Protein AF-0000000084986341 (afdb_homodimer)

Solvent-accessible surface area (backbone atoms only — not comparable to full-atom values): 28156 Å² total; per-residue (Å²): 124,36,43,73,45,56,16,51,60,54,20,50,53,50,40,49,54,43,26,53,49,41,54,55,34,44,76,72,72,43,68,34,8,36,35,41,36,37,54,36,78,56,64,71,53,49,53,52,53,49,50,50,52,53,50,27,61,73,35,68,33,46,69,46,80,44,82,38,58,60,78,62,47,48,66,59,51,47,52,50,42,50,51,47,65,69,33,85,66,39,23,13,47,42,73,51,73,76,58,48,87,86,35,62,62,67,64,52,43,64,58,40,46,65,73,26,29,30,50,25,71,22,35,46,37,38,10,18,43,68,65,69,69,51,92,50,56,27,22,54,34,49,27,47,51,54,55,47,54,73,70,66,62,74,48,58,38,29,38,28,31,33,34,19,68,43,74,70,39,29,46,54,36,47,42,54,43,38,76,48,36,18,24,30,32,42,32,49,93,54,37,62,66,55,51,68,58,38,38,61,14,44,34,34,38,35,48,69,72,42,69,44,64,45,44,34,87,28,44,18,76,59,10,38,38,41,32,61,14,81,32,71,44,96,87,63,48,62,34,18,14,42,29,58,78,49,31,35,71,31,21,44,28,34,37,41,49,74,48,12,48,66,48,16,27,57,33,34,37,54,47,30,19,45,50,22,29,39,46,74,70,70,41,72,88,126,125,37,43,73,45,56,17,51,60,53,20,50,52,50,39,50,55,42,26,54,48,41,55,53,34,44,77,72,72,43,68,33,8,37,35,40,36,38,53,36,78,55,65,71,53,49,52,52,52,49,51,49,53,51,49,26,60,74,36,67,34,47,70,46,80,43,83,36,58,60,80,61,46,48,66,58,50,48,51,51,42,51,53,49,65,68,33,85,67,39,23,14,47,41,72,52,74,76,59,47,87,84,35,60,61,66,61,53,43,64,56,41,44,64,71,25,29,30,49,23,71,22,36,45,38,38,10,18,43,68,64,69,71,51,90,51,54,28,22,53,36,48,25,46,53,53,55,48,53,73,70,66,60,73,48,58,38,29,39,29,31,32,37,19,70,43,73,73,38,29,46,54,36,47,42,54,44,37,76,48,38,18,25,30,32,43,33,49,94,55,37,61,65,55,51,69,56,38,37,60,15,43,34,34,38,35,50,69,72,40,69,44,65,46,44,34,87,28,46,16,77,59,9,37,38,43,33,62,15,81,32,72,44,95,87,64,48,61,33,18,14,43,28,58,77,49,31,34,71,31,20,43,30,34,36,40,50,74,49,11,47,66,46,16,27,56,34,34,36,53,47,30,18,45,49,22,29,40,46,76,71,71,42,72,87,125

Radius of gyration: 24.77 Å; Cα contacts (8 Å, |Δi|>4): 1317; chains: 2; bounding box: 53×71×54 Å

Structure (mmCIF, N/CA/C/O backbone):
data_AF-0000000084986341-model_v1
#
loop_
_entity.id
_entity.type
_entity.pdbx_description
1 polymer 'Bifunctional protein FolD'
#
loop_
_atom_site.group_PDB
_atom_site.id
_atom_site.type_symbol
_atom_site.label_atom_id
_atom_site.label_alt_id
_atom_site.label_comp_id
_atom_site.label_asym_id
_atom_site.label_entity_id
_atom_site.label_seq_id
_atom_site.pdbx_PDB_ins_code
_atom_site.Cartn_x
_atom_site.Cartn_y
_atom_site.Cartn_z
_atom_site.occupancy
_atom_site.B_iso_or_equiv
_atom_site.auth_seq_id
_atom_site.auth_comp_id
_atom_site.auth_asym_id
_atom_site.auth_atom_id
_atom_site.pdbx_PDB_model_num
ATOM 1 N N . MET A 1 1 ? -26.266 -21.797 -13.508 1 81.81 1 MET A N 1
ATOM 2 C CA . MET A 1 1 ? -25.047 -22.453 -13.023 1 81.81 1 MET A CA 1
ATOM 3 C C . MET A 1 1 ? -23.812 -21.609 -13.344 1 81.81 1 MET A C 1
ATOM 5 O O . MET A 1 1 ? -23.703 -21.031 -14.422 1 81.81 1 MET A O 1
ATOM 9 N N . SER A 1 2 ? -22.875 -21.453 -12.328 1 93.12 2 SER A N 1
ATOM 10 C CA . SER A 1 2 ? -21.719 -20.594 -12.477 1 93.12 2 SER A CA 1
ATOM 11 C C . SER A 1 2 ? -20.75 -21.141 -13.516 1 93.12 2 SER A C 1
ATOM 13 O O . SER A 1 2 ? -20.688 -22.359 -13.727 1 93.12 2 SER A O 1
ATOM 15 N N . LYS A 1 3 ? -20.109 -20.312 -14.328 1 97.94 3 LYS A N 1
ATOM 16 C CA . LYS A 1 3 ? -18.984 -20.703 -15.164 1 97.94 3 LYS A CA 1
ATOM 17 C C . LYS A 1 3 ? -17.703 -20.844 -14.336 1 97.94 3 LYS A C 1
ATOM 19 O O . LYS A 1 3 ? -17.406 -19.984 -13.508 1 97.94 3 LYS A O 1
ATOM 24 N N . ILE A 1 4 ? -17.062 -21.938 -14.57 1 98.44 4 ILE A N 1
ATOM 25 C CA . ILE A 1 4 ? -15.828 -22.203 -13.828 1 98.44 4 ILE A CA 1
ATOM 26 C C . ILE A 1 4 ? -14.664 -21.469 -14.492 1 98.44 4 ILE A C 1
ATOM 28 O O . ILE A 1 4 ? -14.492 -21.531 -15.711 1 98.44 4 ILE A O 1
ATOM 32 N N . ILE A 1 5 ? -13.938 -20.688 -13.734 1 98.56 5 ILE A N 1
ATOM 33 C CA . ILE A 1 5 ? -12.695 -20.094 -14.211 1 98.56 5 ILE A CA 1
ATOM 34 C C . ILE A 1 5 ? -11.562 -21.109 -14.141 1 98.56 5 ILE A C 1
ATOM 36 O O . ILE A 1 5 ? -11.094 -21.453 -13.055 1 98.56 5 ILE A O 1
ATOM 40 N N . ASP A 1 6 ? -11.102 -21.531 -15.227 1 98.06 6 ASP A N 1
ATOM 41 C CA . ASP A 1 6 ? -10.117 -22.609 -15.312 1 98.06 6 ASP A CA 1
ATOM 42 C C . ASP A 1 6 ? -8.695 -22.062 -15.195 1 98.06 6 ASP A C 1
ATOM 44 O O . ASP A 1 6 ? -8.07 -21.719 -16.203 1 98.06 6 ASP A O 1
ATOM 48 N N . GLY A 1 7 ? -8.18 -22.062 -13.945 1 98.12 7 GLY A N 1
ATOM 49 C CA . GLY A 1 7 ? -6.844 -21.547 -13.703 1 98.12 7 GLY A CA 1
ATOM 50 C C . GLY A 1 7 ? -5.75 -22.328 -14.398 1 98.12 7 GLY A C 1
ATOM 51 O O . GLY A 1 7 ? -4.703 -21.781 -14.734 1 98.12 7 GLY A O 1
ATOM 52 N N . LYS A 1 8 ? -5.98 -23.609 -14.617 1 97.56 8 LYS A N 1
ATOM 53 C CA . LYS A 1 8 ? -5.004 -24.453 -15.305 1 97.56 8 LYS A CA 1
ATOM 54 C C . LYS A 1 8 ? -4.836 -24.016 -16.75 1 97.56 8 LYS A C 1
ATOM 56 O O . LYS A 1 8 ? -3.715 -23.906 -17.25 1 97.56 8 LYS A O 1
ATOM 61 N N . GLN A 1 9 ? -5.969 -23.812 -17.344 1 98.06 9 GLN A N 1
ATOM 62 C CA . GLN A 1 9 ? -5.949 -23.406 -18.75 1 98.06 9 GLN A CA 1
ATOM 63 C C . GLN A 1 9 ? -5.27 -22.047 -18.906 1 98.06 9 GLN A C 1
ATOM 65 O O . GLN A 1 9 ? -4.422 -21.859 -19.781 1 98.06 9 GLN A O 1
ATOM 70 N N . ILE A 1 10 ? -5.668 -21.094 -18.078 1 98.31 10 ILE A N 1
ATOM 71 C CA . ILE A 1 10 ? -5.109 -19.75 -18.156 1 98.31 10 ILE A CA 1
ATOM 72 C C . ILE A 1 10 ? -3.619 -19.781 -17.828 1 98.31 10 ILE A C 1
ATOM 74 O O . ILE A 1 10 ? -2.814 -19.125 -18.484 1 98.31 10 ILE A O 1
ATOM 78 N N . SER A 1 11 ? -3.238 -20.516 -16.828 1 98.12 11 SER A N 1
ATOM 79 C CA . SER A 1 11 ? -1.841 -20.703 -16.453 1 98.12 11 SER A CA 1
ATOM 80 C C . SER A 1 11 ? -1.021 -21.234 -17.625 1 98.12 11 SER A C 1
ATOM 82 O O . SER A 1 11 ? 0.089 -20.75 -17.875 1 98.12 11 SER A O 1
ATOM 84 N N . ALA A 1 12 ? -1.558 -22.203 -18.328 1 98 12 ALA A N 1
ATOM 85 C CA . ALA A 1 12 ? -0.875 -22.781 -19.484 1 98 12 ALA A CA 1
ATOM 86 C C . ALA A 1 12 ? -0.63 -21.719 -20.562 1 98 12 ALA A C 1
ATOM 88 O O . ALA A 1 12 ? 0.43 -21.703 -21.188 1 98 12 ALA A O 1
ATOM 89 N N . GLN A 1 13 ? -1.612 -20.906 -20.734 1 98.19 13 GLN A N 1
ATOM 90 C CA . GLN A 1 13 ? -1.478 -19.828 -21.719 1 98.19 13 GLN A CA 1
ATOM 91 C C . GLN A 1 13 ? -0.369 -18.859 -21.312 1 98.19 13 GLN A C 1
ATOM 93 O O . GLN A 1 13 ? 0.444 -18.453 -22.141 1 98.19 13 GLN A O 1
ATOM 98 N N . VAL A 1 14 ? -0.358 -18.5 -20.016 1 98 14 VAL A N 1
ATOM 99 C CA . VAL A 1 14 ? 0.674 -17.609 -19.516 1 98 14 VAL A CA 1
ATOM 100 C C . VAL A 1 14 ? 2.049 -18.25 -19.688 1 98 14 VAL A C 1
ATOM 102 O O . VAL A 1 14 ? 2.99 -17.609 -20.156 1 98 14 VAL A O 1
ATOM 105 N N . LYS A 1 15 ? 2.158 -19.5 -19.375 1 98.25 15 LYS A N 1
ATOM 106 C CA . LYS A 1 15 ? 3.43 -20.219 -19.453 1 98.25 15 LYS A CA 1
ATOM 107 C C . LYS A 1 15 ? 3.914 -20.312 -20.891 1 98.25 15 LYS A C 1
ATOM 109 O O . LYS A 1 15 ? 5.109 -20.188 -21.156 1 98.25 15 LYS A O 1
ATOM 114 N N . GLN A 1 16 ? 2.99 -20.5 -21.766 1 98.12 16 GLN A N 1
ATOM 115 C CA . GLN A 1 16 ? 3.355 -20.547 -23.172 1 98.12 16 GLN A CA 1
ATOM 116 C C . GLN A 1 16 ? 3.932 -19.219 -23.641 1 98.12 16 GLN A C 1
ATOM 118 O O . GLN A 1 16 ? 4.945 -19.188 -24.344 1 98.12 16 GLN A O 1
ATOM 123 N N . ALA A 1 17 ? 3.256 -18.172 -23.281 1 98.12 17 ALA A N 1
ATOM 124 C CA . ALA A 1 17 ? 3.748 -16.844 -23.625 1 98.12 17 ALA A CA 1
ATOM 125 C C . ALA A 1 17 ? 5.133 -16.594 -23.047 1 98.12 17 ALA A C 1
ATOM 127 O O . ALA A 1 17 ? 6.004 -16.031 -23.703 1 98.12 17 ALA A O 1
ATOM 128 N N . VAL A 1 18 ? 5.359 -17 -21.812 1 98.31 18 VAL A N 1
ATOM 129 C CA . VAL A 1 18 ? 6.641 -16.844 -21.141 1 98.31 18 VAL A CA 1
ATOM 130 C C . VAL A 1 18 ? 7.715 -17.656 -21.859 1 98.31 18 VAL A C 1
ATOM 132 O O . VAL A 1 18 ? 8.828 -17.156 -22.078 1 98.31 18 VAL A O 1
ATOM 135 N N . ALA A 1 19 ? 7.375 -18.859 -22.234 1 98.38 19 ALA A N 1
ATOM 136 C CA . ALA A 1 19 ? 8.32 -19.719 -22.953 1 98.38 19 ALA A CA 1
ATOM 137 C C . ALA A 1 19 ? 8.789 -19.047 -24.25 1 98.38 19 ALA A C 1
ATOM 139 O O . ALA A 1 19 ? 9.984 -19.062 -24.562 1 98.38 19 ALA A O 1
ATOM 140 N N . GLU A 1 20 ? 7.855 -18.516 -24.953 1 98.5 20 GLU A N 1
ATOM 141 C CA . GLU A 1 20 ? 8.18 -17.828 -26.203 1 98.5 20 GLU A CA 1
ATOM 142 C C . GLU A 1 20 ? 9.086 -16.625 -25.938 1 98.5 20 GLU A C 1
ATOM 144 O O . GLU A 1 20 ? 10.039 -16.391 -26.672 1 98.5 20 GLU A O 1
ATOM 149 N N . GLU A 1 21 ? 8.766 -15.914 -24.922 1 97.88 21 GLU A N 1
ATOM 150 C CA . GLU A 1 21 ? 9.57 -14.75 -24.578 1 97.88 21 GLU A CA 1
ATOM 151 C C . GLU A 1 21 ? 10.977 -15.164 -24.156 1 97.88 21 GLU A C 1
ATOM 153 O O . GLU A 1 21 ? 11.961 -14.508 -24.531 1 97.88 21 GLU A O 1
ATOM 158 N N . VAL A 1 22 ? 11.102 -16.188 -23.359 1 98.44 22 VAL A N 1
ATOM 159 C CA . VAL A 1 22 ? 12.391 -16.688 -22.906 1 98.44 22 VAL A CA 1
ATOM 160 C C . VAL A 1 22 ? 13.242 -17.078 -24.109 1 98.44 22 VAL A C 1
ATOM 162 O O . VAL A 1 22 ? 14.43 -16.75 -24.172 1 98.44 22 VAL A O 1
ATOM 165 N N . ALA A 1 23 ? 12.633 -17.75 -25.047 1 98.19 23 ALA A N 1
ATOM 166 C CA . ALA A 1 23 ? 13.336 -18.156 -26.25 1 98.19 23 ALA A CA 1
ATOM 167 C C . ALA A 1 23 ? 13.875 -16.953 -27 1 98.19 23 ALA A C 1
ATOM 169 O O . ALA A 1 23 ? 15.023 -16.953 -27.469 1 98.19 23 ALA A O 1
ATOM 170 N N . GLN A 1 24 ? 13.062 -15.977 -27.125 1 97.88 24 GLN A N 1
ATOM 171 C CA . GLN A 1 24 ? 13.469 -14.75 -27.797 1 97.88 24 GLN A CA 1
ATOM 172 C C . GLN A 1 24 ? 14.617 -14.07 -27.062 1 97.88 24 GLN A C 1
ATOM 174 O O . GLN A 1 24 ? 15.586 -13.625 -27.672 1 97.88 24 GLN A O 1
ATOM 179 N N . LEU A 1 25 ? 14.516 -13.969 -25.75 1 97.69 25 LEU A N 1
ATOM 180 C CA . LEU A 1 25 ? 15.539 -13.32 -24.938 1 97.69 25 LEU A CA 1
ATOM 181 C C . LEU A 1 25 ? 16.875 -14.039 -25.078 1 97.69 25 LEU A C 1
ATOM 183 O O . LEU A 1 25 ? 17.938 -13.406 -25.141 1 97.69 25 LEU A O 1
ATOM 187 N N . LYS A 1 26 ? 16.797 -15.305 -25.141 1 97 26 LYS A N 1
ATOM 188 C CA . LYS A 1 26 ? 18 -16.094 -25.266 1 97 26 LYS A CA 1
ATOM 189 C C . LYS A 1 26 ? 18.766 -15.758 -26.547 1 97 26 LYS A C 1
ATOM 191 O O . LYS A 1 26 ? 19.984 -15.742 -26.562 1 97 26 LYS A O 1
ATOM 196 N N . THR A 1 27 ? 18.031 -15.469 -27.594 1 97.25 27 THR A N 1
ATOM 197 C CA . THR A 1 27 ? 18.672 -15.078 -28.859 1 97.25 27 THR A CA 1
ATOM 198 C C . THR A 1 27 ? 19.375 -13.734 -28.719 1 97.25 27 THR A C 1
ATOM 200 O O . THR A 1 27 ? 20.25 -13.406 -29.516 1 97.25 27 THR A O 1
ATOM 203 N N . GLU A 1 28 ? 18.984 -13 -27.766 1 96.12 28 GLU A N 1
ATOM 204 C CA . GLU A 1 28 ? 19.562 -11.688 -27.516 1 96.12 28 GLU A CA 1
ATOM 205 C C . GLU A 1 28 ? 20.641 -11.758 -26.438 1 96.12 28 GLU A C 1
ATOM 207 O O . GLU A 1 28 ? 21.172 -10.727 -26 1 96.12 28 GLU A O 1
ATOM 212 N N . GLY A 1 29 ? 20.875 -12.969 -25.922 1 96.5 29 GLY A N 1
ATOM 213 C CA . GLY A 1 29 ? 21.922 -13.172 -24.938 1 96.5 29 GLY A CA 1
ATOM 214 C C . GLY A 1 29 ? 21.438 -13.008 -23.516 1 96.5 29 GLY A C 1
ATOM 215 O O . GLY A 1 29 ? 22.234 -12.953 -22.578 1 96.5 29 GLY A O 1
ATOM 216 N N . ILE A 1 30 ? 20.172 -12.875 -23.328 1 97.31 30 ILE A N 1
ATOM 217 C CA . ILE A 1 30 ? 19.578 -12.734 -22 1 97.31 30 ILE A CA 1
ATOM 218 C C . ILE A 1 30 ? 19.016 -14.07 -21.547 1 97.31 30 ILE A C 1
ATOM 220 O O . ILE A 1 30 ? 18.125 -14.625 -22.188 1 97.31 30 ILE A O 1
ATOM 224 N N . HIS A 1 31 ? 19.531 -14.625 -20.453 1 98.12 31 HIS A N 1
ATOM 225 C CA . HIS A 1 31 ? 19.125 -15.922 -19.922 1 98.12 31 HIS A CA 1
ATOM 226 C C . HIS A 1 31 ? 18.5 -15.773 -18.531 1 98.12 31 HIS A C 1
ATOM 228 O O . HIS A 1 31 ? 19.219 -15.711 -17.531 1 98.12 31 HIS A O 1
ATOM 234 N N . PRO A 1 32 ? 17.172 -15.711 -18.453 1 98.62 32 PRO A N 1
ATOM 235 C CA . PRO A 1 32 ? 16.531 -15.562 -17.141 1 98.62 32 PRO A CA 1
ATOM 236 C C . PRO A 1 32 ? 16.938 -16.672 -16.172 1 98.62 32 PRO A C 1
ATOM 238 O O . PRO A 1 32 ? 17.062 -17.828 -16.562 1 98.62 32 PRO A O 1
ATOM 241 N N . GLY A 1 33 ? 17.203 -16.328 -14.945 1 98.81 33 GLY A N 1
ATOM 242 C CA . GLY A 1 33 ? 17.594 -17.266 -13.898 1 98.81 33 GLY A CA 1
ATOM 243 C C . GLY A 1 33 ? 16.844 -17.047 -12.602 1 98.81 33 GLY A C 1
ATOM 244 O O . GLY A 1 33 ? 16.672 -15.914 -12.156 1 98.81 33 GLY A O 1
ATOM 245 N N . LEU A 1 34 ? 16.375 -18.141 -11.984 1 98.81 34 LEU A N 1
ATOM 246 C CA . LEU A 1 34 ? 15.617 -18.109 -10.742 1 98.81 34 LEU A CA 1
ATOM 247 C C . LEU A 1 34 ? 16.266 -19 -9.68 1 98.81 34 LEU A C 1
ATOM 249 O O . LEU A 1 34 ? 16.609 -20.141 -9.953 1 98.81 34 LEU A O 1
ATOM 253 N N . ALA A 1 35 ? 16.516 -18.422 -8.531 1 98.75 35 ALA A N 1
ATOM 254 C CA . ALA A 1 35 ? 16.922 -19.203 -7.367 1 98.75 35 ALA A CA 1
ATOM 255 C C . ALA A 1 35 ? 15.758 -19.406 -6.41 1 98.75 35 ALA A C 1
ATOM 257 O O . ALA A 1 35 ? 15.078 -18.453 -6.035 1 98.75 35 ALA A O 1
ATOM 258 N N . VAL A 1 36 ? 15.484 -20.641 -6.055 1 97.94 36 VAL A N 1
ATOM 259 C CA . VAL A 1 36 ? 14.469 -20.969 -5.059 1 97.94 36 VAL A CA 1
ATOM 260 C C . VAL A 1 36 ? 15.125 -21.547 -3.812 1 97.94 36 VAL A C 1
ATOM 262 O O . VAL A 1 36 ? 15.906 -22.5 -3.904 1 97.94 36 VAL A O 1
ATOM 265 N N . VAL A 1 37 ? 14.828 -20.906 -2.709 1 98 37 VAL A N 1
ATOM 266 C CA . VAL A 1 37 ? 15.414 -21.328 -1.44 1 98 37 VAL A CA 1
ATOM 267 C C . VAL A 1 37 ? 14.32 -21.891 -0.529 1 98 37 VAL A C 1
ATOM 269 O O . VAL A 1 37 ? 13.289 -21.25 -0.321 1 98 37 VAL A O 1
ATOM 272 N N . LEU A 1 38 ? 14.508 -23.062 -0.061 1 97.19 38 LEU A N 1
ATOM 273 C CA . LEU A 1 38 ? 13.625 -23.703 0.906 1 97.19 38 LEU A CA 1
ATOM 274 C C . LEU A 1 38 ? 14.383 -24.047 2.186 1 97.19 38 LEU A C 1
ATOM 276 O O . LEU A 1 38 ? 15.469 -24.625 2.131 1 97.19 38 LEU A O 1
ATOM 280 N N . VAL A 1 39 ? 13.844 -23.562 3.299 1 97.19 39 VAL A N 1
ATOM 281 C CA . VAL A 1 39 ? 14.414 -23.906 4.594 1 97.19 39 VAL A CA 1
ATOM 282 C C . VAL A 1 39 ? 13.484 -24.875 5.328 1 97.19 39 VAL A C 1
ATOM 284 O O . VAL A 1 39 ? 12.328 -24.547 5.602 1 97.19 39 VAL A O 1
ATOM 287 N N . GLY A 1 40 ? 14.07 -26 5.703 1 93.06 40 GLY A N 1
ATOM 288 C CA . GLY A 1 40 ? 13.281 -27 6.414 1 93.06 40 GLY A CA 1
ATOM 289 C C . GLY A 1 40 ? 12.648 -28.031 5.5 1 93.06 40 GLY A C 1
ATOM 290 O O . GLY A 1 40 ? 13 -28.109 4.32 1 93.06 40 GLY A O 1
ATOM 291 N N . ASP A 1 41 ? 11.734 -28.875 6.113 1 85.06 41 ASP A N 1
ATOM 292 C CA . ASP A 1 41 ? 11.25 -30.031 5.379 1 85.06 41 ASP A CA 1
ATOM 293 C C . ASP A 1 41 ? 9.727 -30.047 5.305 1 85.06 41 ASP A C 1
ATOM 295 O O . ASP A 1 41 ? 9.109 -31.109 5.215 1 85.06 41 ASP A O 1
ATOM 299 N N . ASN A 1 42 ? 9.164 -28.875 5.312 1 83.81 42 ASN A N 1
ATOM 300 C CA . ASN A 1 42 ? 7.715 -28.828 5.16 1 83.81 42 ASN A CA 1
ATOM 301 C C . ASN A 1 42 ? 7.266 -29.484 3.859 1 83.81 42 ASN A C 1
ATOM 303 O O . ASN A 1 42 ? 7.648 -29.047 2.773 1 83.81 42 ASN A O 1
ATOM 307 N N . PRO A 1 43 ? 6.492 -30.578 3.969 1 80.19 43 PRO A N 1
ATOM 308 C CA . PRO A 1 43 ? 6.125 -31.344 2.768 1 80.19 43 PRO A CA 1
ATOM 309 C C . PRO A 1 43 ? 5.406 -30.484 1.729 1 80.19 43 PRO A C 1
ATOM 311 O O . PRO A 1 43 ? 5.652 -30.625 0.528 1 80.19 43 PRO A O 1
ATOM 314 N N . ALA A 1 44 ? 4.48 -29.672 2.139 1 77.06 44 ALA A N 1
ATOM 315 C CA . ALA A 1 44 ? 3.764 -28.781 1.218 1 77.06 44 ALA A CA 1
ATOM 316 C C . ALA A 1 44 ? 4.727 -27.859 0.475 1 77.06 44 ALA A C 1
ATOM 318 O O . ALA A 1 44 ? 4.609 -27.688 -0.739 1 77.06 44 ALA A O 1
ATOM 319 N N . SER A 1 45 ? 5.668 -27.328 1.138 1 82.62 45 SER A N 1
ATOM 320 C CA . SER A 1 45 ? 6.656 -26.438 0.548 1 82.62 45 SER A CA 1
ATOM 321 C C . SER A 1 45 ? 7.531 -27.172 -0.466 1 82.62 45 SER A C 1
ATOM 323 O O . SER A 1 45 ? 7.859 -26.609 -1.52 1 82.62 45 SER A O 1
ATOM 325 N N . LYS A 1 46 ? 7.809 -28.406 -0.16 1 85.44 46 LYS A N 1
ATOM 326 C CA . LYS A 1 46 ? 8.648 -29.188 -1.062 1 85.44 46 LYS A CA 1
ATOM 327 C C . LYS A 1 46 ? 7.941 -29.422 -2.395 1 85.44 46 LYS A C 1
ATOM 329 O O . LYS A 1 46 ? 8.562 -29.359 -3.455 1 85.44 46 LYS A O 1
ATOM 334 N N . VAL A 1 47 ? 6.766 -29.688 -2.283 1 82 47 VAL A N 1
ATOM 335 C CA . VAL A 1 47 ? 5.98 -29.891 -3.496 1 82 47 VAL A CA 1
ATOM 336 C C . VAL A 1 47 ? 5.965 -28.625 -4.336 1 82 47 VAL A C 1
ATOM 338 O O . VAL A 1 47 ? 6.172 -28.672 -5.551 1 82 47 VAL A O 1
ATOM 341 N N . TYR A 1 48 ? 5.762 -27.531 -3.674 1 84.25 48 TYR A N 1
ATOM 342 C CA . TYR A 1 48 ? 5.691 -26.25 -4.383 1 84.25 48 TYR A CA 1
ATOM 343 C C . TYR A 1 48 ? 7.035 -25.906 -5.02 1 84.25 48 TYR A C 1
ATOM 345 O O . TYR A 1 48 ? 7.086 -25.453 -6.16 1 84.25 48 TYR A O 1
ATOM 353 N N . VAL A 1 49 ? 8.086 -26.141 -4.312 1 88.5 49 VAL A N 1
ATOM 354 C CA . VAL A 1 49 ? 9.422 -25.859 -4.824 1 88.5 49 VAL A CA 1
ATOM 355 C C . VAL A 1 49 ? 9.719 -26.766 -6.023 1 88.5 49 VAL A C 1
ATOM 357 O O . VAL A 1 49 ? 10.281 -26.312 -7.023 1 88.5 49 VAL A O 1
ATOM 360 N N . GLY A 1 50 ? 9.305 -28 -5.902 1 89.81 50 GLY A N 1
ATOM 361 C CA . GLY A 1 50 ? 9.445 -28.922 -7.023 1 89.81 50 GLY A CA 1
ATOM 362 C C . GLY A 1 50 ? 8.703 -28.469 -8.266 1 89.81 50 GLY A C 1
ATOM 363 O O . GLY A 1 50 ? 9.219 -28.562 -9.375 1 89.81 50 GLY A O 1
ATOM 364 N N . SER A 1 51 ? 7.562 -27.984 -8.07 1 90.69 51 SER A N 1
ATOM 365 C CA . SER A 1 51 ? 6.754 -27.484 -9.172 1 90.69 51 SER A CA 1
ATOM 366 C C . SER A 1 51 ? 7.426 -26.297 -9.844 1 90.69 51 SER A C 1
ATOM 368 O O . SER A 1 51 ? 7.395 -26.156 -11.07 1 90.69 51 SER A O 1
ATOM 370 N N . LYS A 1 52 ? 8.016 -25.453 -9.07 1 93.38 52 LYS A N 1
ATOM 371 C CA . LYS A 1 52 ? 8.711 -24.297 -9.602 1 93.38 52 LYS A CA 1
ATOM 372 C C . LYS A 1 52 ? 9.914 -24.703 -10.453 1 93.38 52 LYS A C 1
ATOM 374 O O . LYS A 1 52 ? 10.148 -24.141 -11.523 1 93.38 52 LYS A O 1
ATOM 379 N N . GLU A 1 53 ? 10.594 -25.703 -9.938 1 94.44 53 GLU A N 1
ATOM 380 C CA . GLU A 1 53 ? 11.742 -26.219 -10.68 1 94.44 53 GLU A CA 1
ATOM 381 C C . GLU A 1 53 ? 11.32 -26.797 -12.031 1 94.44 53 GLU A C 1
ATOM 383 O O . GLU A 1 53 ? 11.93 -26.5 -13.055 1 94.44 53 GLU A O 1
ATOM 388 N N . LYS A 1 54 ? 10.336 -27.547 -12 1 95.81 54 LYS A N 1
ATOM 389 C CA . LYS A 1 54 ? 9.82 -28.172 -13.219 1 95.81 54 LYS A CA 1
ATOM 390 C C . LYS A 1 54 ? 9.359 -27.125 -14.219 1 95.81 54 LYS A C 1
ATOM 392 O O . LYS A 1 54 ? 9.617 -27.234 -15.414 1 95.81 54 LYS A O 1
ATOM 397 N N . ALA A 1 55 ? 8.688 -26.156 -13.742 1 96.56 55 ALA A N 1
ATOM 398 C CA . ALA A 1 55 ? 8.227 -25.062 -14.602 1 96.56 55 ALA A CA 1
ATOM 399 C C . ALA A 1 55 ? 9.398 -24.344 -15.258 1 96.56 55 ALA A C 1
ATOM 401 O O . ALA A 1 55 ? 9.359 -24.031 -16.453 1 96.56 55 ALA A O 1
ATOM 402 N N . CYS A 1 56 ? 10.453 -24.062 -14.508 1 97.69 56 CYS A N 1
ATOM 403 C CA . CYS A 1 56 ? 11.648 -23.438 -15.055 1 97.69 56 CYS A CA 1
ATOM 404 C C . CYS A 1 56 ? 12.227 -24.25 -16.203 1 97.69 56 CYS A C 1
ATOM 406 O O . CYS A 1 56 ? 12.516 -23.719 -17.281 1 97.69 56 CYS A O 1
ATOM 408 N N . GLU A 1 57 ? 12.328 -25.531 -15.93 1 97.12 57 GLU A N 1
ATOM 409 C CA . GLU A 1 57 ? 12.867 -26.422 -16.938 1 97.12 57 GLU A CA 1
ATOM 410 C C . GLU A 1 57 ? 12.031 -26.406 -18.219 1 97.12 57 GLU A C 1
ATOM 412 O O . GLU A 1 57 ? 12.562 -26.281 -19.312 1 97.12 57 GLU A O 1
ATOM 417 N N . GLN A 1 58 ? 10.812 -26.453 -18.047 1 97.44 58 GLN A N 1
ATOM 418 C CA . GLN A 1 58 ? 9.883 -26.5 -19.156 1 97.44 58 GLN A CA 1
ATOM 419 C C . GLN A 1 58 ? 9.93 -25.203 -19.969 1 97.44 58 GLN A C 1
ATOM 421 O O . GLN A 1 58 ? 9.742 -25.219 -21.188 1 97.44 58 GLN A O 1
ATOM 426 N N . LEU A 1 59 ? 10.156 -24.094 -19.375 1 98.25 59 LEU A N 1
ATOM 427 C CA . LEU A 1 59 ? 10.031 -22.781 -20.016 1 98.25 59 LEU A CA 1
ATOM 428 C C . LEU A 1 59 ? 11.398 -22.266 -20.469 1 98.25 59 LEU A C 1
ATOM 430 O O . LEU A 1 59 ? 11.484 -21.219 -21.109 1 98.25 59 LEU A O 1
ATOM 434 N N . GLY A 1 60 ? 12.438 -22.984 -20.109 1 98.12 60 GLY A N 1
ATOM 435 C CA . GLY A 1 60 ? 13.781 -22.609 -20.516 1 98.12 60 GLY A CA 1
ATOM 436 C C . GLY A 1 60 ? 14.422 -21.594 -19.594 1 98.12 60 GLY A C 1
ATOM 437 O O . GLY A 1 60 ? 15.297 -20.828 -20.016 1 98.12 60 GLY A O 1
ATOM 438 N N . ILE A 1 61 ? 13.984 -21.547 -18.375 1 98.62 61 ILE A N 1
ATOM 439 C CA . ILE A 1 61 ? 14.547 -20.656 -17.375 1 98.62 61 ILE A CA 1
ATOM 440 C C . ILE A 1 61 ? 15.602 -21.391 -16.562 1 98.62 61 ILE A C 1
ATOM 442 O O . ILE A 1 61 ? 15.367 -22.516 -16.109 1 98.62 61 ILE A O 1
ATOM 446 N N . TYR A 1 62 ? 16.766 -20.812 -16.484 1 98.25 62 TYR A N 1
ATOM 447 C CA . TYR A 1 62 ? 17.781 -21.375 -15.602 1 98.25 62 TYR A CA 1
ATOM 448 C C . TYR A 1 62 ? 17.312 -21.359 -14.148 1 98.25 62 TYR A C 1
ATOM 450 O O . TYR A 1 62 ? 16.734 -20.375 -13.688 1 98.25 62 TYR A O 1
ATOM 458 N N . SER A 1 63 ? 17.5 -22.469 -13.438 1 98 63 SER A N 1
ATOM 459 C CA . SER A 1 63 ? 17.016 -22.484 -12.055 1 98 63 SER A CA 1
ATOM 460 C C . SER A 1 63 ? 18.016 -23.172 -11.133 1 98 63 SER A C 1
ATOM 462 O O . SER A 1 63 ? 18.688 -24.125 -11.539 1 98 63 SER A O 1
ATOM 464 N N . GLU A 1 64 ? 18.141 -22.641 -9.984 1 97.94 64 GLU A N 1
ATOM 465 C CA . GLU A 1 64 ? 18.891 -23.266 -8.898 1 97.94 64 GLU A CA 1
ATOM 466 C C . GLU A 1 64 ? 18.016 -23.469 -7.664 1 97.94 64 GLU A C 1
ATOM 468 O O . GLU A 1 64 ? 17.234 -22.578 -7.301 1 97.94 64 GLU A O 1
ATOM 473 N N . LYS A 1 65 ? 18.141 -24.609 -7.098 1 96.81 65 LYS A N 1
ATOM 474 C CA . LYS A 1 65 ? 17.391 -24.938 -5.883 1 96.81 65 LYS A CA 1
ATOM 475 C C . LYS A 1 65 ? 18.328 -25.078 -4.688 1 96.81 65 LYS A C 1
ATOM 477 O O . LYS A 1 65 ? 19.359 -25.75 -4.77 1 96.81 65 LYS A O 1
ATOM 482 N N . TYR A 1 66 ? 17.984 -24.375 -3.66 1 97.19 66 TYR A N 1
ATOM 483 C CA . TYR A 1 66 ? 18.719 -24.469 -2.4 1 97.19 66 TYR A CA 1
ATOM 484 C C . TYR A 1 66 ? 17.844 -25.047 -1.3 1 97.19 66 TYR A C 1
ATOM 486 O O . TYR A 1 66 ? 16.922 -24.391 -0.81 1 97.19 66 TYR A O 1
ATOM 494 N N . LEU A 1 67 ? 18.125 -26.281 -0.972 1 96.44 67 LEU A N 1
ATOM 495 C CA . LEU A 1 67 ? 17.422 -26.953 0.111 1 96.44 67 LEU A CA 1
ATOM 496 C C . LEU A 1 67 ? 18.25 -26.938 1.393 1 96.44 67 LEU A C 1
ATOM 498 O O . LEU A 1 67 ? 19.25 -27.641 1.505 1 96.44 67 LEU A O 1
ATOM 502 N N . LEU A 1 68 ? 17.812 -26.125 2.285 1 97.75 68 LEU A N 1
ATOM 503 C CA . LEU A 1 68 ? 18.547 -25.938 3.527 1 97.75 68 LEU A CA 1
ATOM 504 C C . LEU A 1 68 ? 17.859 -26.656 4.684 1 97.75 68 LEU A C 1
ATOM 506 O O . LEU A 1 68 ? 16.641 -26.781 4.707 1 97.75 68 LEU A O 1
ATOM 510 N N . PRO A 1 69 ? 18.656 -27.141 5.629 1 96.62 69 PRO A N 1
ATOM 511 C CA . PRO A 1 69 ? 18.062 -27.812 6.781 1 96.62 69 PRO A CA 1
ATOM 512 C C . PRO A 1 69 ? 17.25 -26.875 7.664 1 96.62 69 PRO A C 1
ATOM 514 O O . PRO A 1 69 ? 17.469 -25.656 7.645 1 96.62 69 PRO A O 1
ATOM 517 N N . GLY A 1 70 ? 16.281 -27.438 8.406 1 96.38 70 GLY A N 1
ATOM 518 C CA . GLY A 1 70 ? 15.398 -26.688 9.281 1 96.38 70 GLY A CA 1
ATOM 519 C C . GLY A 1 70 ? 16.141 -25.906 10.359 1 96.38 70 GLY A C 1
ATOM 520 O O . GLY A 1 70 ? 15.609 -24.953 10.914 1 96.38 70 GLY A O 1
ATOM 521 N N . GLU A 1 71 ? 17.422 -26.328 10.648 1 96.75 71 GLU A N 1
ATOM 522 C CA . GLU A 1 71 ? 18.219 -25.703 11.695 1 96.75 71 GLU A CA 1
ATOM 523 C C . GLU A 1 71 ? 19 -24.5 11.172 1 96.75 71 GLU A C 1
ATOM 525 O O . GLU A 1 71 ? 19.672 -23.812 11.93 1 96.75 71 GLU A O 1
ATOM 530 N N . THR A 1 72 ? 18.828 -24.25 9.922 1 98 72 THR A N 1
ATOM 531 C CA . THR A 1 72 ? 19.5 -23.109 9.328 1 98 72 THR A CA 1
ATOM 532 C C . THR A 1 72 ? 19.234 -21.844 10.133 1 98 72 THR A C 1
ATOM 534 O O . THR A 1 72 ? 18.109 -21.594 10.562 1 98 72 THR A O 1
ATOM 537 N N . THR A 1 73 ? 20.328 -21.078 10.359 1 98.19 73 THR A N 1
ATOM 538 C CA . THR A 1 73 ? 20.188 -19.844 11.117 1 98.19 73 THR A CA 1
ATOM 539 C C . THR A 1 73 ? 19.812 -18.688 10.195 1 98.19 73 THR A C 1
ATOM 541 O O . THR A 1 73 ? 19.969 -18.766 8.977 1 98.19 73 THR A O 1
ATOM 544 N N . GLU A 1 74 ? 19.219 -17.656 10.797 1 98.31 74 GLU A N 1
ATOM 545 C CA . GLU A 1 74 ? 18.922 -16.453 10.039 1 98.31 74 GLU A CA 1
ATOM 546 C C . GLU A 1 74 ? 20.156 -15.914 9.336 1 98.31 74 GLU A C 1
ATOM 548 O O . GLU A 1 74 ? 20.094 -15.516 8.172 1 98.31 74 GLU A O 1
ATOM 553 N N . GLU A 1 75 ? 21.297 -15.922 10.031 1 98.44 75 GLU A N 1
ATOM 554 C CA . GLU A 1 75 ? 22.547 -15.422 9.484 1 98.44 75 GLU A CA 1
ATOM 555 C C . GLU A 1 75 ? 22.969 -16.219 8.258 1 98.44 75 GLU A C 1
ATOM 557 O O . GLU A 1 75 ? 23.406 -15.656 7.258 1 98.44 75 GLU A O 1
ATOM 562 N N . GLU A 1 76 ? 22.891 -17.516 8.383 1 98.56 76 GLU A N 1
ATOM 563 C CA . GLU A 1 76 ? 23.25 -18.391 7.27 1 98.56 76 GLU A CA 1
ATOM 564 C C . GLU A 1 76 ? 22.375 -18.109 6.051 1 98.56 76 GLU A C 1
ATOM 566 O O . GLU A 1 76 ? 22.859 -18.062 4.922 1 98.56 76 GLU A O 1
ATOM 571 N N . LEU A 1 77 ? 21.094 -17.969 6.312 1 98.62 77 LEU A N 1
ATOM 572 C CA . LEU A 1 77 ? 20.156 -17.672 5.223 1 98.62 77 LEU A CA 1
ATOM 573 C C . LEU A 1 77 ? 20.453 -16.312 4.605 1 98.62 77 LEU A C 1
ATOM 575 O O . LEU A 1 77 ? 20.406 -16.156 3.385 1 98.62 77 LEU A O 1
ATOM 579 N N . LEU A 1 78 ? 20.766 -15.312 5.418 1 98.75 78 LEU A N 1
ATOM 580 C CA . LEU A 1 78 ? 21.109 -13.977 4.934 1 98.75 78 LEU A CA 1
ATOM 581 C C . LEU A 1 78 ? 22.359 -14.023 4.059 1 98.75 78 LEU A C 1
ATOM 583 O O . LEU A 1 78 ? 22.438 -13.32 3.049 1 98.75 78 LEU A O 1
ATOM 587 N N . GLU A 1 79 ? 23.312 -14.836 4.453 1 98.69 79 GLU A N 1
ATOM 588 C CA . GLU A 1 79 ? 24.531 -14.992 3.664 1 98.69 79 GLU A CA 1
ATOM 589 C C . GLU A 1 79 ? 24.219 -15.57 2.285 1 98.69 79 GLU A C 1
ATOM 591 O O . GLU A 1 79 ? 24.781 -15.117 1.28 1 98.69 79 GLU A O 1
ATOM 596 N N . LEU A 1 80 ? 23.391 -16.547 2.291 1 98.81 80 LEU A N 1
ATOM 597 C CA . LEU A 1 80 ? 23 -17.141 1.016 1 98.81 80 LEU A CA 1
ATOM 598 C C . LEU A 1 80 ? 22.281 -16.109 0.144 1 98.81 80 LEU A C 1
ATOM 600 O O . LEU A 1 80 ? 22.562 -15.992 -1.049 1 98.81 80 LEU A O 1
ATOM 604 N N . VAL A 1 81 ? 21.312 -15.359 0.702 1 98.81 81 VAL A N 1
ATOM 605 C CA . VAL A 1 81 ? 20.562 -14.344 -0.032 1 98.81 81 VAL A CA 1
ATOM 606 C C . VAL A 1 81 ? 21.531 -13.312 -0.607 1 98.81 81 VAL A C 1
ATOM 608 O O . VAL A 1 81 ? 21.406 -12.898 -1.764 1 98.81 81 VAL A O 1
ATOM 611 N N . GLU A 1 82 ? 22.484 -12.914 0.188 1 98.75 82 GLU A N 1
ATOM 612 C CA . GLU A 1 82 ? 23.484 -11.961 -0.269 1 98.75 82 GLU A CA 1
ATOM 613 C C . GLU A 1 82 ? 24.266 -12.508 -1.469 1 98.75 82 GLU A C 1
ATOM 615 O O . GLU A 1 82 ? 24.484 -11.797 -2.449 1 98.75 82 GLU A O 1
ATOM 620 N N . LYS A 1 83 ? 24.703 -13.766 -1.347 1 98.75 83 LYS A N 1
ATOM 621 C CA . LYS A 1 83 ? 25.375 -14.414 -2.463 1 98.75 83 LYS A CA 1
ATOM 622 C C . LYS A 1 83 ? 24.516 -14.406 -3.719 1 98.75 83 LYS A C 1
ATOM 624 O O . LYS A 1 83 ? 25 -14.086 -4.809 1 98.75 83 LYS A O 1
ATOM 629 N N . LEU A 1 84 ? 23.281 -14.688 -3.551 1 98.81 84 LEU A N 1
ATOM 630 C CA . LEU A 1 84 ? 22.344 -14.773 -4.676 1 98.81 84 LEU A CA 1
ATOM 631 C C . LEU A 1 84 ? 22.078 -13.391 -5.266 1 98.81 84 LEU A C 1
ATOM 633 O O . LEU A 1 84 ? 21.922 -13.25 -6.477 1 98.81 84 LEU A O 1
ATOM 637 N N . ASN A 1 85 ? 22.031 -12.383 -4.469 1 98.81 85 ASN A N 1
ATOM 638 C CA . ASN A 1 85 ? 21.875 -11.008 -4.93 1 98.81 85 ASN A CA 1
ATOM 639 C C . ASN A 1 85 ? 22.953 -10.617 -5.926 1 98.81 85 ASN A C 1
ATOM 641 O O . ASN A 1 85 ? 22.719 -9.805 -6.824 1 98.81 85 ASN A O 1
ATOM 645 N N . HIS A 1 86 ? 24.078 -11.211 -5.773 1 98.38 86 HIS A N 1
ATOM 646 C CA . HIS A 1 86 ? 25.234 -10.789 -6.57 1 98.38 86 HIS A CA 1
ATOM 647 C C . HIS A 1 86 ? 25.562 -11.82 -7.645 1 98.38 86 HIS A C 1
ATOM 649 O O . HIS A 1 86 ? 26.562 -11.672 -8.359 1 98.38 86 HIS A O 1
ATOM 655 N N . LYS A 1 87 ? 24.828 -12.891 -7.699 1 98.38 87 LYS A N 1
ATOM 656 C CA . LYS A 1 87 ? 25.062 -13.922 -8.703 1 98.38 87 LYS A CA 1
ATOM 657 C C . LYS A 1 87 ? 24.469 -13.516 -10.055 1 98.38 87 LYS A C 1
ATOM 659 O O . LYS A 1 87 ? 23.25 -13.422 -10.195 1 98.38 87 LYS A O 1
ATOM 664 N N . PRO A 1 88 ? 25.266 -13.312 -11.039 1 97.25 88 PRO A N 1
ATOM 665 C CA . PRO A 1 88 ? 24.797 -12.742 -12.305 1 97.25 88 PRO A CA 1
ATOM 666 C C . PRO A 1 88 ? 23.828 -13.664 -13.047 1 97.25 88 PRO A C 1
ATOM 668 O O . PRO A 1 88 ? 22.969 -13.188 -13.789 1 97.25 88 PRO A O 1
ATOM 671 N N . GLU A 1 89 ? 23.984 -14.977 -12.789 1 97.94 89 GLU A N 1
ATOM 672 C CA . GLU A 1 89 ? 23.125 -15.945 -13.477 1 97.94 89 GLU A CA 1
ATOM 673 C C . GLU A 1 89 ? 21.719 -15.961 -12.883 1 97.94 89 GLU A C 1
ATOM 675 O O . GLU A 1 89 ? 20.797 -16.516 -13.477 1 97.94 89 GLU A O 1
ATOM 680 N N . ILE A 1 90 ? 21.578 -15.336 -11.711 1 98.75 90 ILE A N 1
ATOM 681 C CA . ILE A 1 90 ? 20.297 -15.336 -11.008 1 98.75 90 ILE A CA 1
ATOM 682 C C . ILE A 1 90 ? 19.656 -13.961 -11.109 1 98.75 90 ILE A C 1
ATOM 684 O O . ILE A 1 90 ? 20.219 -12.961 -10.672 1 98.75 90 ILE A O 1
ATOM 688 N N . ASN A 1 91 ? 18.438 -13.977 -11.695 1 98.75 91 ASN A N 1
ATOM 689 C CA . ASN A 1 91 ? 17.719 -12.727 -11.867 1 98.75 91 ASN A CA 1
ATOM 690 C C . ASN A 1 91 ? 16.578 -12.594 -10.844 1 98.75 91 ASN A C 1
ATOM 692 O O . ASN A 1 91 ? 16.172 -11.477 -10.516 1 98.75 91 ASN A O 1
ATOM 696 N N . GLY A 1 92 ? 16.062 -13.641 -10.461 1 98.75 92 GLY A N 1
ATOM 697 C CA . GLY A 1 92 ? 15.008 -13.688 -9.461 1 98.75 92 GLY A CA 1
ATOM 698 C C . GLY A 1 92 ? 15.344 -14.578 -8.273 1 98.75 92 GLY A C 1
ATOM 699 O O . GLY A 1 92 ? 15.953 -15.633 -8.445 1 98.75 92 GLY A O 1
ATOM 700 N N . ILE A 1 93 ? 14.961 -14.164 -7.105 1 98.81 93 ILE A N 1
ATOM 701 C CA . ILE A 1 93 ? 15.164 -14.93 -5.879 1 98.81 93 ILE A CA 1
ATOM 702 C C . ILE A 1 93 ? 13.828 -15.156 -5.18 1 98.81 93 ILE A C 1
ATOM 704 O O . ILE A 1 93 ? 13.07 -14.203 -4.965 1 98.81 93 ILE A O 1
ATOM 708 N N . LEU A 1 94 ? 13.516 -16.359 -4.91 1 97.62 94 LEU A N 1
ATOM 709 C CA . LEU A 1 94 ? 12.344 -16.719 -4.121 1 97.62 94 LEU A CA 1
ATOM 710 C C . LEU A 1 94 ? 12.734 -17.531 -2.896 1 97.62 94 LEU A C 1
ATOM 712 O O . LEU A 1 94 ? 13.336 -18.594 -3.025 1 97.62 94 LEU A O 1
ATOM 716 N N . VAL A 1 95 ? 12.5 -16.984 -1.738 1 97.06 95 VAL A N 1
ATOM 717 C CA . VAL A 1 95 ? 12.602 -17.734 -0.497 1 97.06 95 VAL A CA 1
ATOM 718 C C . VAL A 1 95 ? 11.227 -18.25 -0.088 1 97.06 95 VAL A C 1
ATOM 720 O O . VAL A 1 95 ? 10.32 -17.469 0.206 1 97.06 95 VAL A O 1
ATOM 723 N N . GLN A 1 96 ? 11.117 -19.516 -0.13 1 94.31 96 GLN A N 1
ATOM 724 C CA . GLN A 1 96 ? 9.82 -20.141 0.133 1 94.31 96 GLN A CA 1
ATOM 725 C C . GLN A 1 96 ? 9.391 -19.922 1.581 1 94.31 96 GLN A C 1
ATOM 727 O O . GLN A 1 96 ? 10.172 -20.156 2.508 1 94.31 96 GLN A O 1
ATOM 732 N N . LEU A 1 97 ? 8.195 -19.484 1.719 1 90.81 97 LEU A N 1
ATOM 733 C CA . LEU A 1 97 ? 7.598 -19.312 3.039 1 90.81 97 LEU A CA 1
ATOM 734 C C . LEU A 1 97 ? 6.621 -20.438 3.35 1 90.81 97 LEU A C 1
ATOM 736 O O . LEU A 1 97 ? 6.055 -21.047 2.438 1 90.81 97 LEU A O 1
ATOM 740 N N . PRO A 1 98 ? 6.352 -20.734 4.688 1 90.25 98 PRO A N 1
ATOM 741 C CA . PRO A 1 98 ? 6.906 -20.047 5.859 1 90.25 98 PRO A CA 1
ATOM 742 C C . PRO A 1 98 ? 8.328 -20.5 6.188 1 90.25 98 PRO A C 1
ATOM 744 O O . PRO A 1 98 ? 8.766 -21.562 5.742 1 90.25 98 PRO A O 1
ATOM 747 N N . LEU A 1 99 ? 9.023 -19.688 6.887 1 95.38 99 LEU A N 1
ATOM 748 C CA . LEU A 1 99 ? 10.352 -20.016 7.398 1 95.38 99 LEU A CA 1
ATOM 749 C C . LEU A 1 99 ? 10.266 -20.547 8.82 1 95.38 99 LEU A C 1
ATOM 751 O O . LEU A 1 99 ? 9.266 -20.344 9.516 1 95.38 99 LEU A O 1
ATOM 755 N N . PRO A 1 100 ? 11.273 -21.328 9.164 1 95.25 100 PRO A N 1
ATOM 756 C CA . PRO A 1 100 ? 11.305 -21.781 10.555 1 95.25 100 PRO A CA 1
ATOM 757 C C . PRO A 1 100 ? 11.234 -20.625 11.555 1 95.25 100 PRO A C 1
ATOM 759 O O . PRO A 1 100 ? 11.562 -19.484 11.211 1 95.25 100 PRO A O 1
ATOM 762 N N . GLU A 1 101 ? 10.844 -20.891 12.805 1 94.31 101 GLU A N 1
ATOM 763 C CA . GLU A 1 101 ? 10.5 -19.906 13.82 1 94.31 101 GLU A CA 1
ATOM 764 C C . GLU A 1 101 ? 11.695 -19.016 14.164 1 94.31 101 GLU A C 1
ATOM 766 O O . GLU A 1 101 ? 11.523 -17.859 14.523 1 94.31 101 GLU A O 1
ATOM 771 N N . GLN A 1 102 ? 12.867 -19.641 14.07 1 96.12 102 GLN A N 1
ATOM 772 C CA . GLN A 1 102 ? 14.047 -18.922 14.523 1 96.12 102 GLN A CA 1
ATOM 773 C C . GLN A 1 102 ? 14.477 -17.875 13.492 1 96.12 102 GLN A C 1
ATOM 775 O O . GLN A 1 102 ? 15.406 -17.094 13.734 1 96.12 102 GLN A O 1
ATOM 780 N N . ILE A 1 103 ? 13.844 -17.891 12.312 1 97.38 103 ILE A N 1
ATOM 781 C CA . ILE A 1 103 ? 14.211 -16.969 11.25 1 97.38 103 ILE A CA 1
ATOM 782 C C . ILE A 1 103 ? 13.086 -15.945 11.055 1 97.38 103 ILE A C 1
ATOM 784 O O . ILE A 1 103 ? 11.93 -16.312 10.852 1 97.38 103 ILE A O 1
ATOM 788 N N . ASN A 1 104 ? 13.438 -14.688 11.117 1 96.62 104 ASN A N 1
ATOM 789 C CA . ASN A 1 104 ? 12.484 -13.617 10.852 1 96.62 104 ASN A CA 1
ATOM 790 C C . ASN A 1 104 ? 12.242 -13.438 9.359 1 96.62 104 ASN A C 1
ATOM 792 O O . ASN A 1 104 ? 13.141 -13 8.633 1 96.62 104 ASN A O 1
ATOM 796 N N . GLU A 1 105 ? 11.086 -13.703 8.875 1 95.62 105 GLU A N 1
ATOM 797 C CA . GLU A 1 105 ? 10.75 -13.664 7.453 1 95.62 105 GLU A CA 1
ATOM 798 C C . GLU A 1 105 ? 10.977 -12.266 6.875 1 95.62 105 GLU A C 1
ATOM 800 O O . GLU A 1 105 ? 11.492 -12.125 5.766 1 95.62 105 GLU A O 1
ATOM 805 N N . GLU A 1 106 ? 10.562 -11.242 7.602 1 94 106 GLU A N 1
ATOM 806 C CA . GLU A 1 106 ? 10.688 -9.875 7.121 1 94 106 GLU A CA 1
ATOM 807 C C . GLU A 1 106 ? 12.148 -9.508 6.875 1 94 106 GLU A C 1
ATOM 809 O O . GLU A 1 106 ? 12.469 -8.836 5.891 1 94 106 GLU A O 1
ATOM 814 N N . THR A 1 107 ? 12.984 -9.93 7.797 1 96.69 107 THR A N 1
ATOM 815 C CA . THR A 1 107 ? 14.414 -9.68 7.656 1 96.69 107 THR A CA 1
ATOM 816 C C . THR A 1 107 ? 14.938 -10.281 6.355 1 96.69 107 THR A C 1
ATOM 818 O O . THR A 1 107 ? 15.688 -9.625 5.621 1 96.69 107 THR A O 1
ATOM 821 N N . ILE A 1 108 ? 14.516 -11.477 6.094 1 98.19 108 ILE A N 1
ATOM 822 C CA . ILE A 1 108 ? 14.977 -12.18 4.902 1 98.19 108 ILE A CA 1
ATOM 823 C C . ILE A 1 108 ? 14.438 -11.484 3.652 1 98.19 108 ILE A C 1
ATOM 825 O O . ILE A 1 108 ? 15.188 -11.234 2.703 1 98.19 108 ILE A O 1
ATOM 829 N N . ILE A 1 109 ? 13.18 -11.148 3.621 1 97 109 ILE A N 1
ATOM 830 C CA . ILE A 1 109 ? 12.539 -10.484 2.492 1 97 109 ILE A CA 1
ATOM 831 C C . ILE A 1 109 ? 13.25 -9.164 2.207 1 97 109 ILE A C 1
ATOM 833 O O . ILE A 1 109 ? 13.523 -8.836 1.05 1 97 109 ILE A O 1
ATOM 837 N N . ASN A 1 110 ? 13.594 -8.469 3.225 1 96.12 110 ASN A N 1
ATOM 838 C CA . ASN A 1 110 ? 14.242 -7.164 3.104 1 96.12 110 ASN A CA 1
ATOM 839 C C . ASN A 1 110 ? 15.664 -7.293 2.553 1 96.12 110 ASN A C 1
ATOM 841 O O . ASN A 1 110 ? 16.219 -6.324 2.047 1 96.12 110 ASN A O 1
ATOM 845 N N . ALA A 1 111 ? 16.219 -8.477 2.715 1 98.19 111 ALA A N 1
ATOM 846 C CA . ALA A 1 111 ? 17.609 -8.688 2.291 1 98.19 111 ALA A CA 1
ATOM 847 C C . ALA A 1 111 ? 17.688 -9 0.799 1 98.19 111 ALA A C 1
ATOM 849 O O . ALA A 1 111 ? 18.75 -8.938 0.198 1 98.19 111 ALA A O 1
ATOM 850 N N . ILE A 1 112 ? 16.562 -9.367 0.24 1 98.62 112 ILE A N 1
ATOM 851 C CA . ILE A 1 112 ? 16.547 -9.648 -1.19 1 98.62 112 ILE A CA 1
ATOM 852 C C . ILE A 1 112 ? 16.578 -8.344 -1.979 1 98.62 112 ILE A C 1
ATOM 854 O O . ILE A 1 112 ? 15.797 -7.426 -1.702 1 98.62 112 ILE A O 1
ATOM 858 N N . ASP A 1 113 ? 17.5 -8.242 -2.936 1 98.56 113 ASP A N 1
ATOM 859 C CA . ASP A 1 113 ? 17.5 -7.078 -3.818 1 98.56 113 ASP A CA 1
ATOM 860 C C . ASP A 1 113 ? 16.141 -6.867 -4.461 1 98.56 113 ASP A C 1
ATOM 862 O O . ASP A 1 113 ? 15.586 -7.785 -5.07 1 98.56 113 ASP A O 1
ATOM 866 N N . PRO A 1 114 ? 15.586 -5.648 -4.367 1 98.06 114 PRO A N 1
ATOM 867 C CA . PRO A 1 114 ? 14.25 -5.402 -4.922 1 98.06 114 PRO A CA 1
ATOM 868 C C . PRO A 1 114 ? 14.141 -5.793 -6.395 1 98.06 114 PRO A C 1
ATOM 870 O O . PRO A 1 114 ? 13.078 -6.219 -6.844 1 98.06 114 PRO A O 1
ATOM 873 N N . ILE A 1 115 ? 15.195 -5.633 -7.145 1 97.94 115 ILE A N 1
ATOM 874 C CA . ILE A 1 115 ? 15.148 -5.918 -8.57 1 97.94 115 ILE A CA 1
ATOM 875 C C . ILE A 1 115 ? 15.102 -7.43 -8.797 1 97.94 115 ILE A C 1
ATOM 877 O O . ILE A 1 115 ? 14.773 -7.891 -9.891 1 97.94 115 ILE A O 1
ATOM 881 N N . LYS A 1 116 ? 15.477 -8.258 -7.758 1 98.69 116 LYS A N 1
ATOM 882 C CA . LYS A 1 116 ? 15.445 -9.711 -7.863 1 98.69 116 LYS A CA 1
ATOM 883 C C . LYS A 1 116 ? 14.289 -10.297 -7.059 1 98.69 116 LYS A C 1
ATOM 885 O O . LYS A 1 116 ? 14.141 -11.516 -6.969 1 98.69 116 LYS A O 1
ATOM 890 N N . ASP A 1 117 ? 13.523 -9.477 -6.438 1 98.62 117 ASP A N 1
ATOM 891 C CA . ASP A 1 117 ? 12.375 -9.875 -5.629 1 98.62 117 ASP A CA 1
ATOM 892 C C . ASP A 1 117 ? 11.188 -10.258 -6.516 1 98.62 117 ASP A C 1
ATOM 894 O O . ASP A 1 117 ? 10.219 -9.5 -6.621 1 98.62 117 ASP A O 1
ATOM 898 N N . VAL A 1 118 ? 11.148 -11.422 -6.969 1 98.31 118 VAL A N 1
ATOM 899 C CA . VAL A 1 118 ? 10.195 -11.82 -8 1 98.31 118 VAL A CA 1
ATOM 900 C C . VAL A 1 118 ? 8.867 -12.195 -7.359 1 98.31 118 VAL A C 1
ATOM 902 O O . VAL A 1 118 ? 7.871 -12.406 -8.062 1 98.31 118 VAL A O 1
ATOM 905 N N . ASP A 1 119 ? 8.82 -12.227 -6.047 1 96.5 119 ASP A N 1
ATOM 906 C CA . ASP A 1 119 ? 7.543 -12.359 -5.348 1 96.5 119 ASP A CA 1
ATOM 907 C C . ASP A 1 119 ? 6.961 -10.984 -5.016 1 96.5 119 ASP A C 1
ATOM 909 O O . ASP A 1 119 ? 5.805 -10.883 -4.594 1 96.5 119 ASP A O 1
ATOM 913 N N . ALA A 1 120 ? 7.727 -9.984 -5.152 1 97.81 120 ALA A N 1
ATOM 914 C CA . ALA A 1 120 ? 7.348 -8.594 -4.945 1 97.81 120 ALA A CA 1
ATOM 915 C C . ALA A 1 120 ? 6.914 -8.352 -3.502 1 97.81 120 ALA A C 1
ATOM 917 O O . ALA A 1 120 ? 5.891 -7.707 -3.254 1 97.81 120 ALA A O 1
ATOM 918 N N . PHE A 1 121 ? 7.691 -8.914 -2.613 1 97.5 121 PHE A N 1
ATOM 919 C CA . PHE A 1 121 ? 7.332 -8.773 -1.206 1 97.5 121 PHE A CA 1
ATOM 920 C C . PHE A 1 121 ? 8.18 -7.699 -0.535 1 97.5 121 PHE A C 1
ATOM 922 O O . PHE A 1 121 ? 7.859 -7.242 0.562 1 97.5 121 PHE A O 1
ATOM 929 N N . HIS A 1 122 ? 9.297 -7.344 -1.204 1 97.88 122 HIS A N 1
ATOM 930 C CA . HIS A 1 122 ? 10.133 -6.281 -0.654 1 97.88 122 HIS A CA 1
ATOM 931 C C . HIS A 1 122 ? 9.344 -4.984 -0.506 1 97.88 122 HIS A C 1
ATOM 933 O O . HIS A 1 122 ? 8.586 -4.609 -1.398 1 97.88 122 HIS A O 1
ATOM 939 N N . PRO A 1 123 ? 9.539 -4.242 0.558 1 97.38 123 PRO A N 1
ATOM 940 C CA . PRO A 1 123 ? 8.781 -3.01 0.771 1 97.38 123 PRO A CA 1
ATOM 941 C C . PRO A 1 123 ? 8.867 -2.049 -0.413 1 97.38 123 PRO A C 1
ATOM 943 O O . PRO A 1 123 ? 7.883 -1.383 -0.746 1 97.38 123 PRO A O 1
ATOM 946 N N . ASN A 1 124 ? 9.984 -1.979 -0.992 1 97.38 124 ASN A N 1
ATOM 947 C CA . ASN A 1 124 ? 10.117 -1.116 -2.16 1 97.38 124 ASN A CA 1
ATOM 948 C C . ASN A 1 124 ? 9.133 -1.504 -3.262 1 97.38 124 ASN A C 1
ATOM 950 O O . ASN A 1 124 ? 8.461 -0.643 -3.828 1 97.38 124 ASN A O 1
ATOM 954 N N . ASN A 1 125 ? 9.062 -2.775 -3.557 1 98.19 125 ASN A N 1
ATOM 955 C CA . ASN A 1 125 ? 8.141 -3.242 -4.59 1 98.19 125 ASN A CA 1
ATOM 956 C C . ASN A 1 125 ? 6.688 -3.109 -4.148 1 98.19 125 ASN A C 1
ATOM 958 O O . ASN A 1 125 ? 5.824 -2.744 -4.949 1 98.19 125 ASN A O 1
ATOM 962 N N . VAL A 1 126 ? 6.461 -3.412 -2.91 1 98.12 126 VAL A N 1
ATOM 963 C CA . VAL A 1 126 ? 5.121 -3.256 -2.346 1 98.12 126 VAL A CA 1
ATOM 964 C C . VAL A 1 126 ? 4.676 -1.802 -2.469 1 98.12 126 VAL A C 1
ATOM 966 O O . VAL A 1 126 ? 3.539 -1.526 -2.861 1 98.12 126 VAL A O 1
ATOM 969 N N . GLY A 1 127 ? 5.562 -0.905 -2.105 1 98.25 127 GLY A N 1
ATOM 970 C CA . GLY A 1 127 ? 5.25 0.508 -2.25 1 98.25 127 GLY A CA 1
ATOM 971 C C . GLY A 1 127 ? 4.961 0.913 -3.684 1 98.25 127 GLY A C 1
ATOM 972 O O . GLY A 1 127 ? 4.043 1.69 -3.939 1 98.25 127 GLY A O 1
ATOM 973 N N . LYS A 1 128 ? 5.727 0.402 -4.594 1 97.81 128 LYS A N 1
ATOM 974 C CA . LYS A 1 128 ? 5.516 0.688 -6.012 1 97.81 128 LYS A CA 1
ATOM 975 C C . LYS A 1 128 ? 4.148 0.197 -6.473 1 97.81 128 LYS A C 1
ATOM 977 O O . LYS A 1 128 ? 3.508 0.829 -7.316 1 97.81 128 LYS A O 1
ATOM 982 N N . ILE A 1 129 ? 3.758 -0.912 -5.926 1 98.19 129 ILE A N 1
ATOM 983 C CA . ILE A 1 129 ? 2.428 -1.428 -6.23 1 98.19 129 ILE A CA 1
ATOM 984 C C . ILE A 1 129 ? 1.368 -0.453 -5.727 1 98.19 129 ILE A C 1
ATOM 986 O O . ILE A 1 129 ? 0.426 -0.12 -6.449 1 98.19 129 ILE A O 1
ATOM 990 N N . MET A 1 130 ? 1.514 0.009 -4.562 1 98.06 130 MET A N 1
ATOM 991 C CA . MET A 1 130 ? 0.521 0.909 -3.984 1 98.06 130 MET A CA 1
ATOM 992 C C . MET A 1 130 ? 0.418 2.199 -4.793 1 98.06 130 MET A C 1
ATOM 994 O O . MET A 1 130 ? -0.683 2.689 -5.047 1 98.06 130 MET A O 1
ATOM 998 N N . ILE A 1 131 ? 1.552 2.689 -5.262 1 97.06 131 ILE A N 1
ATOM 999 C CA . ILE A 1 131 ? 1.5 3.992 -5.922 1 97.06 131 ILE A CA 1
ATOM 1000 C C . ILE A 1 131 ? 1.236 3.807 -7.414 1 97.06 131 ILE A C 1
ATOM 1002 O O . ILE A 1 131 ? 1.043 4.781 -8.141 1 97.06 131 ILE A O 1
ATOM 1006 N N . GLY A 1 132 ? 1.269 2.578 -7.945 1 96.69 132 GLY A N 1
ATOM 1007 C CA . GLY A 1 132 ? 0.873 2.273 -9.312 1 96.69 132 GLY A CA 1
ATOM 1008 C C . GLY A 1 132 ? 2.021 2.361 -10.297 1 96.69 132 GLY A C 1
ATOM 1009 O O . GLY A 1 132 ? 1.801 2.502 -11.508 1 96.69 132 GLY A O 1
ATOM 1010 N N . ASP A 1 133 ? 3.238 2.398 -9.82 1 95.19 133 ASP A N 1
ATOM 1011 C CA . ASP A 1 133 ? 4.441 2.438 -10.641 1 95.19 133 ASP A CA 1
ATOM 1012 C C . ASP A 1 133 ? 5.293 1.187 -10.43 1 95.19 133 ASP A C 1
ATOM 1014 O O . ASP A 1 133 ? 6.477 1.284 -10.109 1 95.19 133 ASP A O 1
ATOM 1018 N N . PHE A 1 134 ? 4.676 -0.032 -10.641 1 96.38 134 PHE A N 1
ATOM 1019 C CA . PHE A 1 134 ? 5.305 -1.289 -10.258 1 96.38 134 PHE A CA 1
ATOM 1020 C C . PHE A 1 134 ? 5.945 -1.969 -11.461 1 96.38 134 PHE A C 1
ATOM 1022 O O . PHE A 1 134 ? 5.441 -1.862 -12.578 1 96.38 134 PHE A O 1
ATOM 1029 N N . ASP A 1 135 ? 7.059 -2.672 -11.18 1 95.25 135 ASP A N 1
ATOM 1030 C CA . ASP A 1 135 ? 7.672 -3.574 -12.156 1 95.25 135 ASP A CA 1
ATOM 1031 C C . ASP A 1 135 ? 7.203 -5.012 -11.938 1 95.25 135 ASP A C 1
ATOM 1033 O O . ASP A 1 135 ? 7.109 -5.785 -12.891 1 95.25 135 ASP A O 1
ATOM 1037 N N . PHE A 1 136 ? 7.016 -5.336 -10.68 1 96.75 136 PHE A N 1
ATOM 1038 C CA . PHE A 1 136 ? 6.605 -6.676 -10.273 1 96.75 136 PHE A CA 1
ATOM 1039 C C . PHE A 1 136 ? 5.27 -6.637 -9.539 1 96.75 136 PHE A C 1
ATOM 1041 O O . PHE A 1 136 ? 4.938 -5.637 -8.898 1 96.75 136 PHE A O 1
ATOM 1048 N N . LEU A 1 137 ? 4.539 -7.664 -9.719 1 97.88 137 LEU A N 1
ATOM 1049 C CA . LEU A 1 137 ? 3.344 -7.891 -8.914 1 97.88 137 LEU A CA 1
ATOM 1050 C C . LEU A 1 137 ? 3.473 -9.172 -8.094 1 97.88 137 LEU A C 1
ATOM 1052 O O . LEU A 1 137 ? 4.125 -10.125 -8.531 1 97.88 137 LEU A O 1
ATOM 1056 N N . PRO A 1 138 ? 2.875 -9.172 -6.883 1 98.06 138 PRO A N 1
ATOM 1057 C CA . PRO A 1 138 ? 2.85 -10.453 -6.168 1 98.06 138 PRO A CA 1
ATOM 1058 C C . PRO A 1 138 ? 2.195 -11.57 -6.973 1 98.06 138 PRO A C 1
ATOM 1060 O O . PRO A 1 138 ? 1.205 -11.328 -7.672 1 98.06 138 PRO A O 1
ATOM 1063 N N . CYS A 1 139 ? 2.738 -12.703 -6.883 1 97.5 139 CYS A N 1
ATOM 1064 C CA . CYS A 1 139 ? 2.383 -13.781 -7.797 1 97.5 139 CYS A CA 1
ATOM 1065 C C . CYS A 1 139 ? 0.897 -14.109 -7.703 1 97.5 139 CYS A C 1
ATOM 1067 O O . CYS A 1 139 ? 0.209 -14.18 -8.727 1 97.5 139 CYS A O 1
ATOM 1069 N N . THR A 1 140 ? 0.378 -14.289 -6.469 1 97.12 140 THR A N 1
ATOM 1070 C CA . THR A 1 140 ? -1.014 -14.688 -6.293 1 97.12 140 THR A CA 1
ATOM 1071 C C . THR A 1 140 ? -1.956 -13.578 -6.742 1 97.12 140 THR A C 1
ATOM 1073 O O . THR A 1 140 ? -2.809 -13.789 -7.605 1 97.12 140 THR A O 1
ATOM 1076 N N . PRO A 1 141 ? -1.811 -12.328 -6.309 1 98.69 141 PRO A N 1
ATOM 1077 C CA . PRO A 1 141 ? -2.672 -11.242 -6.781 1 98.69 141 PRO A CA 1
ATOM 1078 C C . PRO A 1 141 ? -2.613 -11.062 -8.297 1 98.69 141 PRO A C 1
ATOM 1080 O O . PRO A 1 141 ? -3.646 -10.852 -8.938 1 98.69 141 PRO A O 1
ATOM 1083 N N . ALA A 1 142 ? -1.437 -11.109 -8.836 1 98.5 142 ALA A N 1
ATOM 1084 C CA . ALA A 1 142 ? -1.293 -10.977 -10.289 1 98.5 142 ALA A CA 1
ATOM 1085 C C . ALA A 1 142 ? -2.082 -12.062 -11.016 1 98.5 142 ALA A C 1
ATOM 1087 O O . ALA A 1 142 ? -2.762 -11.781 -12.008 1 98.5 142 ALA A O 1
ATOM 1088 N N . GLY A 1 143 ? -1.932 -13.258 -10.531 1 98.5 143 GLY A N 1
ATOM 1089 C CA . GLY A 1 143 ? -2.699 -14.359 -11.102 1 98.5 143 GLY A CA 1
ATOM 1090 C C . GLY A 1 143 ? -4.199 -14.133 -11.031 1 98.5 143 GLY A C 1
ATOM 1091 O O . GLY A 1 143 ? -4.918 -14.445 -11.984 1 98.5 143 GLY A O 1
ATOM 1092 N N . ILE A 1 144 ? -4.668 -13.641 -9.938 1 98.81 144 ILE A N 1
ATOM 1093 C CA . ILE A 1 144 ? -6.086 -13.359 -9.742 1 98.81 144 ILE A CA 1
ATOM 1094 C C . ILE A 1 144 ? -6.559 -12.352 -10.789 1 98.81 144 ILE A C 1
ATOM 1096 O O . ILE A 1 144 ? -7.637 -12.5 -11.367 1 98.81 144 ILE A O 1
ATOM 1100 N N . MET A 1 145 ? -5.754 -11.352 -11.031 1 98.81 145 MET A N 1
ATOM 1101 C CA . MET A 1 145 ? -6.113 -10.352 -12.039 1 98.81 145 MET A CA 1
ATOM 1102 C C . MET A 1 145 ? -6.273 -10.992 -13.406 1 98.81 145 MET A C 1
ATOM 1104 O O . MET A 1 145 ? -7.191 -10.648 -14.156 1 98.81 145 MET A O 1
ATOM 1108 N N . ASP A 1 146 ? -5.348 -11.922 -13.766 1 98.69 146 ASP A N 1
ATOM 1109 C CA . ASP A 1 146 ? -5.465 -12.656 -15.023 1 98.69 146 ASP A CA 1
ATOM 1110 C C . ASP A 1 146 ? -6.766 -13.453 -15.078 1 98.69 146 ASP A C 1
ATOM 1112 O O . ASP A 1 146 ? -7.434 -13.492 -16.109 1 98.69 146 ASP A O 1
ATOM 1116 N N . LEU A 1 147 ? -7.105 -14.125 -13.969 1 98.88 147 LEU A N 1
ATOM 1117 C CA . LEU A 1 147 ? -8.32 -14.922 -13.906 1 98.88 147 LEU A CA 1
ATOM 1118 C C . LEU A 1 147 ? -9.555 -14.047 -14.109 1 98.88 147 LEU A C 1
ATOM 1120 O O . LEU A 1 147 ? -10.445 -14.391 -14.891 1 98.88 147 LEU A O 1
ATOM 1124 N N . ILE A 1 148 ? -9.617 -12.93 -13.422 1 98.88 148 ILE A N 1
ATOM 1125 C CA . ILE A 1 148 ? -10.75 -12.016 -13.578 1 98.88 148 ILE A CA 1
ATOM 1126 C C . ILE A 1 148 ? -10.828 -11.523 -15.023 1 98.88 148 ILE A C 1
ATOM 1128 O O . ILE A 1 148 ? -11.906 -11.508 -15.617 1 98.88 148 ILE A O 1
ATOM 1132 N N . ALA A 1 149 ? -9.68 -11.156 -15.586 1 98.69 149 ALA A N 1
ATOM 1133 C CA . ALA A 1 149 ? -9.641 -10.664 -16.969 1 98.69 149 ALA A CA 1
ATOM 1134 C C . ALA A 1 149 ? -10.18 -11.711 -17.938 1 98.69 149 ALA A C 1
ATOM 1136 O O . ALA A 1 149 ? -10.852 -11.367 -18.906 1 98.69 149 ALA A O 1
ATOM 1137 N N . SER A 1 150 ? -9.891 -12.938 -17.703 1 98.38 150 SER A N 1
ATOM 1138 C CA . SER A 1 150 ? -10.297 -14.023 -18.594 1 98.38 150 SER A CA 1
ATOM 1139 C C . SER A 1 150 ? -11.82 -14.133 -18.672 1 98.38 150 SER A C 1
ATOM 1141 O O . SER A 1 150 ? -12.359 -14.734 -19.594 1 98.38 150 SER A O 1
ATOM 1143 N N . THR A 1 151 ? -12.555 -13.648 -17.641 1 98.31 151 THR A N 1
ATOM 1144 C CA . THR A 1 151 ? -14.008 -13.719 -17.625 1 98.31 151 THR A CA 1
ATOM 1145 C C . THR A 1 151 ? -14.617 -12.664 -18.547 1 98.31 151 THR A C 1
ATOM 1147 O O . THR A 1 151 ? -15.781 -12.758 -18.922 1 98.31 151 THR A O 1
ATOM 1150 N N . GLY A 1 152 ? -13.836 -11.594 -18.797 1 98.31 152 GLY A N 1
ATOM 1151 C CA . GLY A 1 152 ? -14.344 -10.469 -19.562 1 98.31 152 GLY A CA 1
ATOM 1152 C C . GLY A 1 152 ? -15.109 -9.469 -18.719 1 98.31 152 GLY A C 1
ATOM 1153 O O . GLY A 1 152 ? -15.547 -8.43 -19.219 1 98.31 152 GLY A O 1
ATOM 1154 N N . VAL A 1 153 ? -15.273 -9.766 -17.453 1 98.25 153 VAL A N 1
ATOM 1155 C CA . VAL A 1 153 ? -15.977 -8.852 -16.562 1 98.25 153 VAL A CA 1
ATOM 1156 C C . VAL A 1 153 ? -15.094 -7.641 -16.25 1 98.25 153 VAL A C 1
ATOM 1158 O O . VAL A 1 153 ? -13.945 -7.793 -15.836 1 98.25 153 VAL A O 1
ATOM 1161 N N . SER A 1 154 ? -15.586 -6.43 -16.516 1 98.31 154 SER A N 1
ATOM 1162 C CA . SER A 1 154 ? -14.859 -5.203 -16.203 1 98.31 154 SER A CA 1
ATOM 1163 C C . SER A 1 154 ? -14.852 -4.934 -14.695 1 98.31 154 SER A C 1
ATOM 1165 O O . SER A 1 154 ? -15.875 -5.102 -14.031 1 98.31 154 SER A O 1
ATOM 1167 N N . ILE A 1 155 ? -13.766 -4.492 -14.195 1 98.81 155 ILE A N 1
ATOM 1168 C CA . ILE A 1 155 ? -13.617 -4.168 -12.773 1 98.81 155 ILE A CA 1
ATOM 1169 C C . ILE A 1 155 ? -14.094 -2.74 -12.523 1 98.81 155 ILE A C 1
ATOM 1171 O O . ILE A 1 155 ? -14.562 -2.42 -11.43 1 98.81 155 ILE A O 1
ATOM 1175 N N . GLU A 1 156 ? -14.016 -1.888 -13.5 1 98.69 156 GLU A N 1
ATOM 1176 C CA . GLU A 1 156 ? -14.32 -0.467 -13.367 1 98.69 156 GLU A CA 1
ATOM 1177 C C . GLU A 1 156 ? -15.734 -0.258 -12.828 1 98.69 156 GLU A C 1
ATOM 1179 O O . GLU A 1 156 ? -16.703 -0.785 -13.391 1 98.69 156 GLU A O 1
ATOM 1184 N N . GLY A 1 157 ? -15.773 0.441 -11.734 1 98.12 157 GLY A N 1
ATOM 1185 C CA . GLY A 1 157 ? -17.047 0.821 -11.164 1 98.12 157 GLY A CA 1
ATOM 1186 C C . GLY A 1 157 ? -17.688 -0.282 -10.336 1 98.12 157 GLY A C 1
ATOM 1187 O O . GLY A 1 157 ? -18.719 -0.074 -9.703 1 98.12 157 GLY A O 1
ATOM 1188 N N . LYS A 1 158 ? -17.078 -1.485 -10.297 1 98.81 158 LYS A N 1
ATOM 1189 C CA . LYS A 1 158 ? -17.656 -2.625 -9.578 1 98.81 158 LYS A CA 1
ATOM 1190 C C . LYS A 1 158 ? -17.344 -2.541 -8.086 1 98.81 158 LYS A C 1
ATOM 1192 O O . LYS A 1 158 ? -16.328 -1.959 -7.691 1 98.81 158 LYS A O 1
ATOM 1197 N N . ASN A 1 159 ? -18.266 -3.061 -7.328 1 98.75 159 ASN A N 1
ATOM 1198 C CA . ASN A 1 159 ? -18.016 -3.285 -5.91 1 98.75 159 ASN A CA 1
ATOM 1199 C C . ASN A 1 159 ? -17.125 -4.512 -5.688 1 98.75 159 ASN A C 1
ATOM 1201 O O . ASN A 1 159 ? -17.562 -5.645 -5.898 1 98.75 159 ASN A O 1
ATOM 1205 N N . CYS A 1 160 ? -15.922 -4.27 -5.285 1 98.94 160 CYS A N 1
ATOM 1206 C CA . CYS A 1 160 ? -14.953 -5.336 -5.047 1 98.94 160 CYS A CA 1
ATOM 1207 C C . CYS A 1 160 ? -14.719 -5.539 -3.555 1 98.94 160 CYS A C 1
ATOM 1209 O O . CYS A 1 160 ? -14.383 -4.59 -2.842 1 98.94 160 CYS A O 1
ATOM 1211 N N . VAL A 1 161 ? -14.922 -6.738 -3.092 1 98.94 161 VAL A N 1
ATOM 1212 C CA . VAL A 1 161 ? -14.695 -7.051 -1.685 1 98.94 161 VAL A CA 1
ATOM 1213 C C . VAL A 1 161 ? -13.578 -8.086 -1.561 1 98.94 161 VAL A C 1
ATOM 1215 O O . VAL A 1 161 ? -13.617 -9.125 -2.219 1 98.94 161 VAL A O 1
ATOM 1218 N N . VAL A 1 162 ? -12.586 -7.773 -0.816 1 98.94 162 VAL A N 1
ATOM 1219 C CA . VAL A 1 162 ? -11.492 -8.688 -0.483 1 98.94 162 VAL A CA 1
ATOM 1220 C C . VAL A 1 162 ? -11.602 -9.102 0.983 1 98.94 162 VAL A C 1
ATOM 1222 O O . VAL A 1 162 ? -11.586 -8.25 1.877 1 98.94 162 VAL A O 1
ATOM 1225 N N . ILE A 1 163 ? -11.758 -10.375 1.236 1 98.94 163 ILE A N 1
ATOM 1226 C CA . ILE A 1 163 ? -11.711 -10.875 2.607 1 98.94 163 ILE A CA 1
ATOM 1227 C C . ILE A 1 163 ? -10.297 -11.367 2.93 1 98.94 163 ILE A C 1
ATOM 1229 O O . ILE A 1 163 ? -9.852 -12.383 2.393 1 98.94 163 ILE A O 1
ATOM 1233 N N . GLY A 1 164 ? -9.672 -10.703 3.812 1 98.5 164 GLY A N 1
ATOM 1234 C CA . GLY A 1 164 ? -8.273 -10.914 4.137 1 98.5 164 GLY A CA 1
ATOM 1235 C C . GLY A 1 164 ? -7.406 -9.695 3.871 1 98.5 164 GLY A C 1
ATOM 1236 O O . GLY A 1 164 ? -7.598 -9 2.875 1 98.5 164 GLY A O 1
ATOM 1237 N N . ARG A 1 165 ? -6.52 -9.414 4.738 1 98.5 165 ARG A N 1
ATOM 1238 C CA . ARG A 1 165 ? -5.672 -8.234 4.586 1 98.5 165 ARG A CA 1
ATOM 1239 C C . ARG A 1 165 ? -4.199 -8.586 4.773 1 98.5 165 ARG A C 1
ATOM 1241 O O . ARG A 1 165 ? -3.439 -7.816 5.359 1 98.5 165 ARG A O 1
ATOM 1248 N N . SER A 1 166 ? -3.793 -9.773 4.359 1 96.56 166 SER A N 1
ATOM 1249 C CA . SER A 1 166 ? -2.391 -10.172 4.426 1 96.56 166 SER A CA 1
ATOM 1250 C C . SER A 1 166 ? -1.521 -9.289 3.541 1 96.56 166 SER A C 1
ATOM 1252 O O . SER A 1 166 ? -2.016 -8.664 2.6 1 96.56 166 SER A O 1
ATOM 1254 N N . ASN A 1 167 ? -0.267 -9.312 3.834 1 95.69 167 ASN A N 1
ATOM 1255 C CA . ASN A 1 167 ? 0.683 -8.492 3.092 1 95.69 167 ASN A CA 1
ATOM 1256 C C . ASN A 1 167 ? 0.966 -9.07 1.71 1 95.69 167 ASN A C 1
ATOM 1258 O O . ASN A 1 167 ? 1.386 -8.352 0.802 1 95.69 167 ASN A O 1
ATOM 1262 N N . ILE A 1 168 ? 0.74 -10.359 1.565 1 93.12 168 ILE A N 1
ATOM 1263 C CA . ILE A 1 168 ? 1.207 -11 0.344 1 93.12 168 ILE A CA 1
ATOM 1264 C C . ILE A 1 168 ? 0.036 -11.195 -0.616 1 93.12 168 ILE A C 1
ATOM 1266 O O . ILE A 1 168 ? 0.236 -11.469 -1.802 1 93.12 168 ILE A O 1
ATOM 1270 N N . VAL A 1 169 ? -1.234 -11.109 -0.064 1 97.25 169 VAL A N 1
ATOM 1271 C CA . VAL A 1 169 ? -2.373 -11.336 -0.947 1 97.25 169 VAL A CA 1
ATOM 1272 C C . VAL A 1 169 ? -3.402 -10.219 -0.758 1 97.25 169 VAL A C 1
ATOM 1274 O O . VAL A 1 169 ? -3.619 -9.406 -1.659 1 97.25 169 VAL A O 1
ATOM 1277 N N . GLY A 1 170 ? -3.934 -10.109 0.446 1 98.38 170 GLY A N 1
ATOM 1278 C CA . GLY A 1 170 ? -5.082 -9.25 0.693 1 98.38 170 GLY A CA 1
ATOM 1279 C C . GLY A 1 170 ? -4.848 -7.809 0.299 1 98.38 170 GLY A C 1
ATOM 1280 O O . GLY A 1 170 ? -5.543 -7.273 -0.568 1 98.38 170 GLY A O 1
ATOM 1281 N N . LYS A 1 171 ? -3.867 -7.219 0.874 1 98.75 171 LYS A N 1
ATOM 1282 C CA . LYS A 1 171 ? -3.607 -5.797 0.668 1 98.75 171 LYS A CA 1
ATOM 1283 C C . LYS A 1 171 ? -3.188 -5.516 -0.772 1 98.75 171 LYS A C 1
ATOM 1285 O O . LYS A 1 171 ? -3.773 -4.664 -1.442 1 98.75 171 LYS A O 1
ATOM 1290 N N . PRO A 1 172 ? -2.211 -6.27 -1.305 1 98.69 172 PRO A N 1
ATOM 1291 C CA . PRO A 1 172 ? -1.874 -5.992 -2.703 1 98.69 172 PRO A CA 1
ATOM 1292 C C . PRO A 1 172 ? -3.039 -6.258 -3.654 1 98.69 172 PRO A C 1
ATOM 1294 O O . PRO A 1 172 ? -3.195 -5.555 -4.656 1 98.69 172 PRO A O 1
ATOM 1297 N N . MET A 1 173 ? -3.844 -7.262 -3.365 1 98.81 173 MET A N 1
ATOM 1298 C CA . MET A 1 173 ? -5.027 -7.527 -4.18 1 98.81 173 MET A CA 1
ATOM 1299 C C . MET A 1 173 ? -5.965 -6.324 -4.184 1 98.81 173 MET A C 1
ATOM 1301 O O . MET A 1 173 ? -6.484 -5.941 -5.234 1 98.81 173 MET A O 1
ATOM 1305 N N . SER A 1 174 ? -6.148 -5.773 -3.055 1 98.94 174 SER A N 1
ATOM 1306 C CA . SER A 1 174 ? -6.996 -4.594 -2.922 1 98.94 174 SER A CA 1
ATOM 1307 C C . SER A 1 174 ? -6.465 -3.438 -3.766 1 98.94 174 SER A C 1
ATOM 1309 O O . SER A 1 174 ? -7.238 -2.742 -4.43 1 98.94 174 SER A O 1
ATOM 1311 N N . MET A 1 175 ? -5.18 -3.238 -3.781 1 98.88 175 MET A N 1
ATOM 1312 C CA . MET A 1 175 ? -4.582 -2.15 -4.551 1 98.88 175 MET A CA 1
ATOM 1313 C C . MET A 1 175 ? -4.75 -2.389 -6.051 1 98.88 175 MET A C 1
ATOM 1315 O O . MET A 1 175 ? -5.035 -1.456 -6.801 1 98.88 175 MET A O 1
ATOM 1319 N N . LEU A 1 176 ? -4.574 -3.631 -6.477 1 98.88 176 LEU A N 1
ATOM 1320 C CA . LEU A 1 176 ? -4.684 -3.922 -7.902 1 98.88 176 LEU A CA 1
ATOM 1321 C C . LEU A 1 176 ? -6.105 -3.693 -8.398 1 98.88 176 LEU A C 1
ATOM 1323 O O . LEU A 1 176 ? -6.309 -3.152 -9.484 1 98.88 176 LEU A O 1
ATOM 1327 N N . LEU A 1 177 ? -7.117 -4.141 -7.609 1 98.94 177 LEU A N 1
ATOM 1328 C CA . LEU A 1 177 ? -8.508 -3.877 -7.957 1 98.94 177 LEU A CA 1
ATOM 1329 C C . LEU A 1 177 ? -8.781 -2.377 -8 1 98.94 177 LEU A C 1
ATOM 1331 O O . LEU A 1 177 ? -9.484 -1.896 -8.891 1 98.94 177 LEU A O 1
ATOM 1335 N N . LEU A 1 178 ? -8.227 -1.689 -7.047 1 98.88 178 LEU A N 1
ATOM 1336 C CA . LEU A 1 178 ? -8.383 -0.24 -6.977 1 98.88 178 LEU A CA 1
ATOM 1337 C C . LEU A 1 178 ? -7.801 0.431 -8.211 1 98.88 178 LEU A C 1
ATOM 1339 O O . LEU A 1 178 ? -8.414 1.335 -8.781 1 98.88 178 LEU A O 1
ATOM 1343 N N . HIS A 1 179 ? -6.609 -0.001 -8.656 1 98.62 179 HIS A N 1
ATOM 1344 C CA . HIS A 1 179 ? -5.953 0.554 -9.836 1 98.62 179 HIS A CA 1
ATOM 1345 C C . HIS A 1 179 ? -6.797 0.339 -11.086 1 98.62 179 HIS A C 1
ATOM 1347 O O . HIS A 1 179 ? -6.633 1.052 -12.086 1 98.62 179 HIS A O 1
ATOM 1353 N N . LYS A 1 180 ? -7.641 -0.66 -11.086 1 98.75 180 LYS A N 1
ATOM 1354 C CA . LYS A 1 180 ? -8.539 -0.927 -12.203 1 98.75 180 LYS A CA 1
ATOM 1355 C C . LYS A 1 180 ? -9.898 -0.272 -11.984 1 98.75 180 LYS A C 1
ATOM 1357 O O . LYS A 1 180 ? -10.891 -0.646 -12.625 1 98.75 180 LYS A O 1
ATOM 1362 N N . ASN A 1 181 ? -9.977 0.623 -11.07 1 98.81 181 ASN A N 1
ATOM 1363 C CA . ASN A 1 181 ? -11.117 1.49 -10.805 1 98.81 181 ASN A CA 1
ATOM 1364 C C . ASN A 1 181 ? -12.258 0.723 -10.148 1 98.81 181 ASN A C 1
ATOM 1366 O O . ASN A 1 181 ? -13.43 1.03 -10.375 1 98.81 181 ASN A O 1
ATOM 1370 N N . GLY A 1 182 ? -11.945 -0.349 -9.453 1 98.88 182 GLY A N 1
ATOM 1371 C CA . GLY A 1 182 ? -12.922 -0.945 -8.555 1 98.88 182 GLY A CA 1
ATOM 1372 C C . GLY A 1 182 ? -13.109 -0.156 -7.277 1 98.88 182 GLY A C 1
ATOM 1373 O O . GLY A 1 182 ? -12.172 0.475 -6.785 1 98.88 182 GLY A O 1
ATOM 1374 N N . THR A 1 183 ? -14.344 -0.136 -6.777 1 98.88 183 THR A N 1
ATOM 1375 C CA . THR A 1 183 ? -14.562 0.316 -5.406 1 98.88 183 THR A CA 1
ATOM 1376 C C . THR A 1 183 ? -14.273 -0.806 -4.414 1 98.88 183 THR A C 1
ATOM 1378 O O . THR A 1 183 ? -14.992 -1.805 -4.367 1 98.88 183 THR A O 1
ATOM 1381 N N . VAL A 1 184 ? -13.242 -0.646 -3.605 1 98.94 184 VAL A N 1
ATOM 1382 C CA . VAL A 1 184 ? -12.688 -1.794 -2.891 1 98.94 184 VAL A CA 1
ATOM 1383 C C . VAL A 1 184 ? -13.055 -1.702 -1.409 1 98.94 184 VAL A C 1
ATOM 1385 O O . VAL A 1 184 ? -12.883 -0.651 -0.786 1 98.94 184 VAL A O 1
ATOM 1388 N N . THR A 1 185 ? -13.609 -2.732 -0.875 1 98.94 185 THR A N 1
ATOM 1389 C CA . THR A 1 185 ? -13.781 -2.924 0.562 1 98.94 185 THR A CA 1
ATOM 1390 C C . THR A 1 185 ? -12.875 -4.039 1.071 1 98.94 185 THR A C 1
ATOM 1392 O O . THR A 1 185 ? -12.867 -5.145 0.52 1 98.94 185 THR A O 1
ATOM 1395 N N . ILE A 1 186 ? -12.102 -3.754 2.041 1 98.94 186 ILE A N 1
ATOM 1396 C CA . ILE A 1 186 ? -11.195 -4.734 2.627 1 98.94 186 ILE A CA 1
ATOM 1397 C C . ILE A 1 186 ? -11.758 -5.23 3.955 1 98.94 186 ILE A C 1
ATOM 1399 O O . ILE A 1 186 ? -11.898 -4.457 4.906 1 98.94 186 ILE A O 1
ATOM 1403 N N . CYS A 1 187 ? -12.07 -6.484 4.016 1 98.94 187 CYS A N 1
ATOM 1404 C CA . CYS A 1 187 ? -12.641 -7.109 5.207 1 98.94 187 CYS A CA 1
ATOM 1405 C C . CYS A 1 187 ? -11.625 -8.008 5.891 1 98.94 187 CYS A C 1
ATOM 1407 O O . CYS A 1 187 ? -10.625 -8.391 5.285 1 98.94 187 CYS A O 1
ATOM 1409 N N . HIS A 1 188 ? -11.836 -8.281 7.102 1 98.69 188 HIS A N 1
ATOM 1410 C CA . HIS A 1 188 ? -10.953 -9.086 7.938 1 98.69 188 HIS A CA 1
ATOM 1411 C C . HIS A 1 188 ? -11.68 -9.602 9.172 1 98.69 188 HIS A C 1
ATOM 1413 O O . HIS A 1 188 ? -12.906 -9.477 9.273 1 98.69 188 HIS A O 1
ATOM 1419 N N . SER A 1 189 ? -10.977 -10.219 10.086 1 98.25 189 SER A N 1
ATOM 1420 C CA . SER A 1 189 ? -11.562 -10.953 11.203 1 98.25 189 SER A CA 1
ATOM 1421 C C . SER A 1 189 ? -12.32 -10.016 12.141 1 98.25 189 SER A C 1
ATOM 1423 O O . SER A 1 189 ? -13.211 -10.445 12.875 1 98.25 189 SER A O 1
ATOM 1425 N N . ARG A 1 190 ? -12.023 -8.711 12.188 1 98.31 190 ARG A N 1
ATOM 1426 C CA . ARG A 1 190 ? -12.672 -7.754 13.086 1 98.31 190 ARG A CA 1
ATOM 1427 C C . ARG A 1 190 ? -13.82 -7.039 12.383 1 98.31 190 ARG A C 1
ATOM 1429 O O . ARG A 1 190 ? -14.516 -6.227 12.992 1 98.31 190 ARG A O 1
ATOM 1436 N N . THR A 1 191 ? -13.984 -7.309 11.102 1 98.56 191 THR A N 1
ATOM 1437 C CA . THR A 1 191 ? -15.102 -6.719 10.359 1 98.56 191 THR A CA 1
ATOM 1438 C C . THR A 1 191 ? -16.438 -7.168 10.945 1 98.56 191 THR A C 1
ATOM 1440 O O . THR A 1 191 ? -16.641 -8.359 11.188 1 98.56 191 THR A O 1
ATOM 1443 N N . GLN A 1 192 ? -17.266 -6.176 11.109 1 97 192 GLN A N 1
ATOM 1444 C CA . GLN A 1 192 ? -18.625 -6.473 11.555 1 97 192 GLN A CA 1
ATOM 1445 C C . GLN A 1 192 ? -19.562 -6.664 10.375 1 97 192 GLN A C 1
ATOM 1447 O O . GLN A 1 192 ? -19.328 -6.105 9.297 1 97 192 GLN A O 1
ATOM 1452 N N . ASN A 1 193 ? -20.531 -7.492 10.406 1 94.94 193 ASN A N 1
ATOM 1453 C CA . ASN A 1 193 ? -21.578 -7.691 9.406 1 94.94 193 ASN A CA 1
ATOM 1454 C C . ASN A 1 193 ? -20.984 -8.125 8.062 1 94.94 193 ASN A C 1
ATOM 1456 O O . ASN A 1 193 ? -21.344 -7.59 7.016 1 94.94 193 ASN A O 1
ATOM 1460 N N . LEU A 1 194 ? -20.031 -9.008 8.094 1 98.44 194 LEU A N 1
ATOM 1461 C CA . LEU A 1 194 ? -19.281 -9.469 6.922 1 98.44 194 LEU A CA 1
ATOM 1462 C C . LEU A 1 194 ? -20.234 -9.922 5.816 1 98.44 194 LEU A C 1
ATOM 1464 O O . LEU A 1 194 ? -20.078 -9.531 4.66 1 98.44 194 LEU A O 1
ATOM 1468 N N . ALA A 1 195 ? -21.281 -10.688 6.168 1 98.44 195 ALA A N 1
ATOM 1469 C CA . ALA A 1 195 ? -22.203 -11.227 5.18 1 98.44 195 ALA A CA 1
ATOM 1470 C C . ALA A 1 195 ? -22.922 -10.102 4.43 1 98.44 195 ALA A C 1
ATOM 1472 O O . ALA A 1 195 ? -23.125 -10.188 3.219 1 98.44 195 ALA A O 1
ATOM 1473 N N . GLU A 1 196 ? -23.328 -9.094 5.145 1 98 196 GLU A N 1
ATOM 1474 C CA . GLU A 1 196 ? -23.984 -7.949 4.523 1 98 196 GLU A CA 1
ATOM 1475 C C . GLU A 1 196 ? -23.078 -7.285 3.496 1 98 196 GLU A C 1
ATOM 1477 O O . GLU A 1 196 ? -23.531 -6.875 2.428 1 98 196 GLU A O 1
ATOM 1482 N N . ILE A 1 197 ? -21.812 -7.176 3.822 1 98.44 197 ILE A N 1
ATOM 1483 C CA . ILE A 1 197 ? -20.828 -6.535 2.947 1 98.44 197 ILE A CA 1
ATOM 1484 C C . ILE A 1 197 ? -20.594 -7.402 1.715 1 98.44 197 ILE A C 1
ATOM 1486 O O . ILE A 1 197 ? -20.656 -6.918 0.583 1 98.44 197 ILE A O 1
ATOM 1490 N N . THR A 1 198 ? -20.375 -8.711 1.902 1 98.81 198 THR A N 1
ATOM 1491 C CA . THR A 1 198 ? -20 -9.586 0.801 1 98.81 198 THR A CA 1
ATOM 1492 C C . THR A 1 198 ? -21.188 -9.805 -0.143 1 98.81 198 THR A C 1
ATOM 1494 O O . THR A 1 198 ? -20.984 -10.008 -1.345 1 98.81 198 THR A O 1
ATOM 1497 N N . ARG A 1 199 ? -22.391 -9.656 0.293 1 98.31 199 ARG A N 1
ATOM 1498 C CA . ARG A 1 199 ? -23.594 -9.828 -0.522 1 98.31 199 ARG A CA 1
ATOM 1499 C C . ARG A 1 199 ? -23.719 -8.703 -1.545 1 98.31 199 ARG A C 1
ATOM 1501 O O . ARG A 1 199 ? -24.516 -8.797 -2.482 1 98.31 199 ARG A O 1
ATOM 1508 N N . LYS A 1 200 ? -22.953 -7.746 -1.396 1 97.81 200 LYS A N 1
ATOM 1509 C CA . LYS A 1 200 ? -23 -6.617 -2.322 1 97.81 200 LYS A CA 1
ATOM 1510 C C . LYS A 1 200 ? -21.828 -6.652 -3.297 1 97.81 200 LYS A C 1
ATOM 1512 O O . LYS A 1 200 ? -21.703 -5.773 -4.152 1 97.81 200 LYS A O 1
ATOM 1517 N N . ALA A 1 201 ? -20.969 -7.617 -3.213 1 98.81 201 ALA A N 1
ATOM 1518 C CA . ALA A 1 201 ? -19.75 -7.68 -3.998 1 98.81 201 ALA A CA 1
ATOM 1519 C C . ALA A 1 201 ? -20.031 -8.156 -5.422 1 98.81 201 ALA A C 1
ATOM 1521 O O . ALA A 1 201 ? -20.562 -9.242 -5.621 1 98.81 201 ALA A O 1
ATOM 1522 N N . ASP A 1 202 ? -19.703 -7.316 -6.43 1 98.88 202 ASP A N 1
ATOM 1523 C CA . ASP A 1 202 ? -19.656 -7.785 -7.812 1 98.88 202 ASP A CA 1
ATOM 1524 C C . ASP A 1 202 ? -18.5 -8.742 -8.039 1 98.88 202 ASP A C 1
ATOM 1526 O O . AS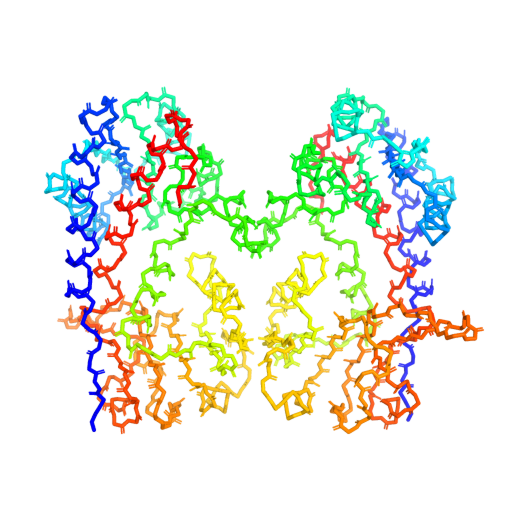P A 1 202 ? -18.594 -9.688 -8.82 1 98.88 202 ASP A O 1
ATOM 1530 N N . ILE A 1 203 ? -17.422 -8.461 -7.422 1 98.94 203 ILE A N 1
ATOM 1531 C CA . ILE A 1 203 ? -16.219 -9.289 -7.395 1 98.94 203 ILE A CA 1
ATOM 1532 C C . ILE A 1 203 ? -15.836 -9.578 -5.949 1 98.94 203 ILE A C 1
ATOM 1534 O O . ILE A 1 203 ? -15.609 -8.656 -5.16 1 98.94 203 ILE A O 1
ATOM 1538 N N . LEU A 1 204 ? -15.859 -10.828 -5.59 1 98.94 204 LEU A N 1
ATOM 1539 C CA . LEU A 1 204 ? -15.531 -11.273 -4.242 1 98.94 204 LEU A CA 1
ATOM 1540 C C . LEU A 1 204 ? -14.258 -12.109 -4.246 1 98.94 204 LEU A C 1
ATOM 1542 O O . LEU A 1 204 ? -14.203 -13.156 -4.895 1 98.94 204 LEU A O 1
ATOM 1546 N N . VAL A 1 205 ? -13.211 -11.648 -3.596 1 98.94 205 VAL A N 1
ATOM 1547 C CA . VAL A 1 205 ? -11.969 -12.391 -3.43 1 98.94 205 VAL A CA 1
ATOM 1548 C C . VAL A 1 205 ? -11.844 -12.875 -1.989 1 98.94 205 VAL A C 1
ATOM 1550 O O . VAL A 1 205 ? -11.781 -12.07 -1.057 1 98.94 205 VAL A O 1
ATOM 1553 N N . ALA A 1 206 ? -11.828 -14.164 -1.797 1 98.88 206 ALA A N 1
ATOM 1554 C CA . ALA A 1 206 ? -11.734 -14.758 -0.467 1 98.88 206 ALA A CA 1
ATOM 1555 C C . ALA A 1 206 ? -10.32 -15.273 -0.201 1 98.88 206 ALA A C 1
ATOM 1557 O O . ALA A 1 206 ? -9.883 -16.25 -0.817 1 98.88 206 ALA A O 1
ATOM 1558 N N . ALA A 1 207 ? -9.633 -14.641 0.682 1 98.19 207 ALA A N 1
ATOM 1559 C CA . ALA A 1 207 ? -8.266 -14.992 1.067 1 98.19 207 ALA A CA 1
ATOM 1560 C C . ALA A 1 207 ? -8.133 -15.078 2.584 1 98.19 207 ALA A C 1
ATOM 1562 O O . ALA A 1 207 ? -7.293 -14.398 3.18 1 98.19 207 ALA A O 1
ATOM 1563 N N . VAL A 1 208 ? -8.797 -15.977 3.197 1 96.88 208 VAL A N 1
ATOM 1564 C CA . VAL A 1 208 ? -8.938 -16.016 4.648 1 96.88 208 VAL A CA 1
ATOM 1565 C C . VAL A 1 208 ? -8.156 -17.219 5.203 1 96.88 208 VAL A C 1
ATOM 1567 O O . VAL A 1 208 ? -7.703 -17.188 6.348 1 96.88 208 VAL A O 1
ATOM 1570 N N . GLY A 1 209 ? -8.047 -18.312 4.492 1 94.81 209 GLY A N 1
ATOM 1571 C CA . GLY A 1 209 ? -7.391 -19.516 4.965 1 94.81 209 GLY A CA 1
ATOM 1572 C C . GLY A 1 209 ? -8.25 -20.344 5.898 1 94.81 209 GLY A C 1
ATOM 1573 O O . GLY A 1 209 ? -7.75 -20.938 6.848 1 94.81 209 GLY A O 1
ATOM 1574 N N . ARG A 1 210 ? -9.586 -20.359 5.711 1 96.56 210 ARG A N 1
ATOM 1575 C CA . ARG A 1 210 ? -10.547 -21.141 6.473 1 96.56 210 ARG A CA 1
ATOM 1576 C C . ARG A 1 210 ? -11.484 -21.906 5.543 1 96.56 210 ARG A C 1
ATOM 1578 O O . ARG A 1 210 ? -12.172 -21.312 4.715 1 96.56 210 ARG A O 1
ATOM 1585 N N . PRO A 1 211 ? -11.523 -23.203 5.691 1 96.94 211 PRO A N 1
ATOM 1586 C CA . PRO A 1 211 ? -12.32 -24.031 4.773 1 96.94 211 PRO A CA 1
ATOM 1587 C C . PRO A 1 211 ? -13.805 -23.656 4.785 1 96.94 211 PRO A C 1
ATOM 1589 O O . PRO A 1 211 ? -14.422 -23.609 5.852 1 96.94 211 PRO A O 1
ATOM 1592 N N . ASN A 1 212 ? -14.328 -23.359 3.621 1 97.25 212 ASN A N 1
ATOM 1593 C CA . ASN A 1 212 ? -15.758 -23.156 3.395 1 97.25 212 ASN A CA 1
ATOM 1594 C C . ASN A 1 212 ? -16.297 -22 4.246 1 97.25 212 ASN A C 1
ATOM 1596 O O . ASN A 1 212 ? -17.438 -22.062 4.711 1 97.25 212 ASN A O 1
ATOM 1600 N N . PHE A 1 213 ? -15.438 -21.109 4.543 1 98.38 213 PHE A N 1
ATOM 1601 C CA . PHE A 1 213 ? -15.789 -19.953 5.363 1 98.38 213 PHE A CA 1
ATOM 1602 C C . PHE A 1 213 ? -16.875 -19.125 4.695 1 98.38 213 PHE A C 1
ATOM 1604 O O . PHE A 1 213 ? -17.828 -18.688 5.352 1 98.38 213 PHE A O 1
ATOM 1611 N N . VAL A 1 214 ? -16.781 -18.859 3.416 1 98.69 214 VAL A N 1
ATOM 1612 C CA . VAL A 1 214 ? -17.766 -18.094 2.646 1 98.69 214 VAL A CA 1
ATOM 1613 C C . VAL A 1 214 ? -18.891 -19.031 2.178 1 98.69 214 VAL A C 1
ATOM 1615 O O . VAL A 1 214 ? -18.641 -19.953 1.383 1 98.69 214 VAL A O 1
ATOM 1618 N N . THR A 1 215 ? -20.078 -18.766 2.635 1 98.44 215 THR A N 1
ATOM 1619 C CA . THR A 1 215 ? -21.219 -19.594 2.283 1 98.44 215 THR A CA 1
ATOM 1620 C C . THR A 1 215 ? -22.031 -18.953 1.163 1 98.44 215 THR A C 1
ATOM 1622 O O . THR A 1 215 ? -21.781 -17.797 0.796 1 98.44 215 THR A O 1
ATOM 1625 N N . GLY A 1 216 ? -22.938 -19.719 0.637 1 98.19 216 GLY A N 1
ATOM 1626 C CA . GLY A 1 216 ? -23.719 -19.25 -0.494 1 98.19 216 GLY A CA 1
ATOM 1627 C C . GLY A 1 216 ? -24.469 -17.969 -0.203 1 98.19 216 GLY A C 1
ATOM 1628 O O . GLY A 1 216 ? -24.609 -17.094 -1.075 1 98.19 216 GLY A O 1
ATOM 1629 N N . ASP A 1 217 ? -25 -17.812 0.962 1 97.81 217 ASP A N 1
ATOM 1630 C CA . ASP A 1 217 ? -25.812 -16.656 1.331 1 97.81 217 ASP A CA 1
ATOM 1631 C C . ASP A 1 217 ? -24.969 -15.398 1.417 1 97.81 217 ASP A C 1
ATOM 1633 O O . ASP A 1 217 ? -25.5 -14.289 1.5 1 97.81 217 ASP A O 1
ATOM 1637 N N . MET A 1 218 ? -23.656 -15.547 1.333 1 98.69 218 MET A N 1
ATOM 1638 C CA . MET A 1 218 ? -22.75 -14.406 1.387 1 98.69 218 MET A CA 1
ATOM 1639 C C . MET A 1 218 ? -22.406 -13.914 -0.016 1 98.69 218 MET A C 1
ATOM 1641 O O . MET A 1 218 ? -21.719 -12.906 -0.175 1 98.69 218 MET A O 1
ATOM 1645 N N . VAL A 1 219 ? -22.906 -14.625 -1.034 1 98.81 219 VAL A N 1
ATOM 1646 C CA . VAL A 1 219 ? -22.484 -14.344 -2.406 1 98.81 219 VAL A CA 1
ATOM 1647 C C . VAL A 1 219 ? -23.625 -13.641 -3.152 1 98.81 219 VAL A C 1
ATOM 1649 O O . VAL A 1 219 ? -24.75 -14.117 -3.174 1 98.81 219 VAL A O 1
ATOM 1652 N N . LYS A 1 220 ? -23.266 -12.523 -3.709 1 98.69 220 LYS A N 1
ATOM 1653 C CA . LYS A 1 220 ? -24.203 -11.797 -4.566 1 98.69 220 LYS A CA 1
ATOM 1654 C C . LYS A 1 220 ? -24.547 -12.617 -5.812 1 98.69 220 LYS A C 1
ATOM 1656 O O . LYS A 1 220 ? -23.672 -13.227 -6.422 1 98.69 220 LYS A O 1
ATOM 1661 N N . GLU A 1 221 ? -25.828 -12.609 -6.207 1 98.44 221 GLU A N 1
ATOM 1662 C CA . GLU A 1 221 ? -26.188 -13.227 -7.484 1 98.44 221 GLU A CA 1
ATOM 1663 C C . GLU A 1 221 ? -25.422 -12.586 -8.641 1 98.44 221 GLU A C 1
ATOM 1665 O O . GLU A 1 221 ? -25.391 -11.359 -8.766 1 98.44 221 GLU A O 1
ATOM 1670 N N . GLY A 1 222 ? -24.719 -13.406 -9.43 1 98.56 222 GLY A N 1
ATOM 1671 C CA . GLY A 1 222 ? -24.016 -12.906 -10.602 1 98.56 222 GLY A CA 1
ATOM 1672 C C . GLY A 1 222 ? -22.594 -12.484 -10.297 1 98.56 222 GLY A C 1
ATOM 1673 O O . GLY A 1 222 ? -21.875 -12.008 -11.188 1 98.56 222 GLY A O 1
ATOM 1674 N N . ALA A 1 223 ? -22.109 -12.68 -9.125 1 98.81 223 ALA A N 1
ATOM 1675 C CA . ALA A 1 223 ? -20.781 -12.227 -8.719 1 98.81 223 ALA A CA 1
ATOM 1676 C C . ALA A 1 223 ? -19.688 -13.078 -9.352 1 98.81 223 ALA A C 1
ATOM 1678 O O . ALA A 1 223 ? -19.922 -14.234 -9.703 1 98.81 223 ALA A O 1
ATOM 1679 N N . VAL A 1 224 ? -18.547 -12.445 -9.562 1 98.94 224 VAL A N 1
ATOM 1680 C CA . VAL A 1 224 ? -17.312 -13.188 -9.781 1 98.94 224 VAL A CA 1
ATOM 1681 C C . VAL A 1 224 ? -16.672 -13.547 -8.445 1 98.94 224 VAL A C 1
ATOM 1683 O O . VAL A 1 224 ? -16.375 -12.664 -7.633 1 98.94 224 VAL A O 1
ATOM 1686 N N . VAL A 1 225 ? -16.516 -14.836 -8.203 1 98.94 225 VAL A N 1
ATOM 1687 C CA . VAL A 1 225 ? -15.984 -15.281 -6.918 1 98.94 225 VAL A CA 1
ATOM 1688 C C . VAL A 1 225 ? -14.609 -15.93 -7.121 1 98.94 225 VAL A C 1
ATOM 1690 O O . VAL A 1 225 ? -14.484 -16.906 -7.855 1 98.94 225 VAL A O 1
ATOM 1693 N N . ILE A 1 226 ? -13.609 -15.367 -6.496 1 98.94 226 ILE A N 1
ATOM 1694 C CA . ILE A 1 226 ? -12.242 -15.883 -6.535 1 98.94 226 ILE A CA 1
ATOM 1695 C C . ILE A 1 226 ? -11.891 -16.5 -5.184 1 98.94 226 ILE A C 1
ATOM 1697 O O . ILE A 1 226 ? -11.812 -15.797 -4.176 1 98.94 226 ILE A O 1
ATOM 1701 N N . ASP A 1 227 ? -11.672 -17.766 -5.18 1 98.75 227 ASP A N 1
ATOM 1702 C CA . ASP A 1 227 ? -11.312 -18.484 -3.969 1 98.75 227 ASP A CA 1
ATOM 1703 C C . ASP A 1 227 ? -9.805 -18.688 -3.883 1 98.75 227 ASP A C 1
ATOM 1705 O O . ASP A 1 227 ? -9.25 -19.594 -4.523 1 98.75 227 ASP A O 1
ATOM 1709 N N . VAL A 1 228 ? -9.133 -17.906 -3.059 1 98.25 228 VAL A N 1
ATOM 1710 C CA . VAL A 1 228 ? -7.68 -17.906 -2.939 1 98.25 228 VAL A CA 1
ATOM 1711 C C . VAL A 1 228 ? -7.238 -18.984 -1.952 1 98.25 228 VAL A C 1
ATOM 1713 O O . VAL A 1 228 ? -6.137 -19.516 -2.064 1 98.25 228 VAL A O 1
ATOM 1716 N N . GLY A 1 229 ? -8.133 -19.281 -1.051 1 95.25 229 GLY A N 1
ATOM 1717 C CA . GLY A 1 229 ? -7.789 -20.203 0.009 1 95.25 229 GLY A CA 1
ATOM 1718 C C . GLY A 1 229 ? -7.414 -21.578 -0.507 1 95.25 229 GLY A C 1
ATOM 1719 O O . GLY A 1 229 ? -8.023 -22.078 -1.457 1 95.25 229 GLY A O 1
ATOM 1720 N N . MET A 1 230 ? -6.371 -22.172 0.083 1 91.12 230 MET A N 1
ATOM 1721 C CA . MET A 1 230 ? -5.965 -23.562 -0.123 1 91.12 230 MET A CA 1
ATOM 1722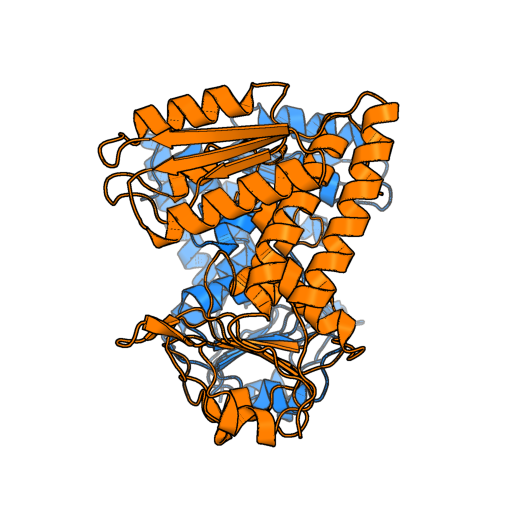 C C . MET A 1 230 ? -5.812 -24.281 1.21 1 91.12 230 MET A C 1
ATOM 1724 O O . MET A 1 230 ? -4.762 -24.203 1.848 1 91.12 230 MET A O 1
ATOM 1728 N N . ASN A 1 231 ? -6.852 -24.938 1.513 1 91.25 231 ASN A N 1
ATOM 1729 C CA . ASN A 1 231 ? -6.902 -25.641 2.787 1 91.25 231 ASN A CA 1
ATOM 1730 C C . ASN A 1 231 ? -6.863 -27.156 2.588 1 91.25 231 ASN A C 1
ATOM 1732 O O . ASN A 1 231 ? -7.367 -27.672 1.586 1 91.25 231 ASN A O 1
ATOM 1736 N N . ARG A 1 232 ? -6.199 -27.781 3.508 1 88.38 232 ARG A N 1
ATOM 1737 C CA . ARG A 1 232 ? -6.211 -29.25 3.498 1 88.38 232 ARG A CA 1
ATOM 1738 C C . ARG A 1 232 ? -7.129 -29.797 4.586 1 88.38 232 ARG A C 1
ATOM 1740 O O . ARG A 1 232 ? -6.93 -29.516 5.77 1 88.38 232 ARG A O 1
ATOM 1747 N N . LEU A 1 233 ? -8.102 -30.562 4.109 1 90.69 233 LEU A N 1
ATOM 1748 C CA . LEU A 1 233 ? -9.047 -31.156 5.047 1 90.69 233 LEU A CA 1
ATOM 1749 C C . LEU A 1 233 ? -8.43 -32.375 5.73 1 90.69 233 LEU A C 1
ATOM 1751 O O . LEU A 1 233 ? -7.332 -32.812 5.367 1 90.69 233 LEU A O 1
ATOM 1755 N N . GLU A 1 234 ? -9.133 -32.906 6.742 1 89.19 234 GLU A N 1
ATOM 1756 C CA . GLU A 1 234 ? -8.648 -34.062 7.492 1 89.19 234 GLU A CA 1
ATOM 1757 C C . GLU A 1 234 ? -8.445 -35.25 6.582 1 89.19 234 GLU A C 1
ATOM 1759 O O . GLU A 1 23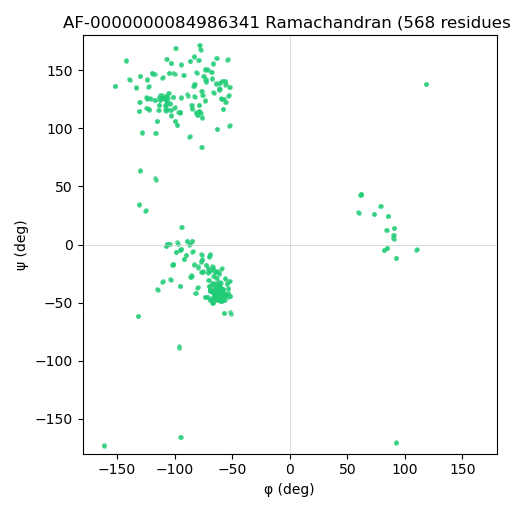4 ? -7.523 -36.062 6.789 1 89.19 234 GLU A O 1
ATOM 1764 N N . ASN A 1 235 ? -9.266 -35.344 5.586 1 91.12 235 ASN A N 1
ATOM 1765 C CA . ASN A 1 235 ? -9.195 -36.5 4.68 1 91.12 235 ASN A CA 1
ATOM 1766 C C . ASN A 1 235 ? -8.148 -36.281 3.59 1 91.12 235 ASN A C 1
ATOM 1768 O O . ASN A 1 235 ? -8.023 -37.094 2.68 1 91.12 235 ASN A O 1
ATOM 1772 N N . GLY A 1 236 ? -7.465 -35.156 3.686 1 87.81 236 GLY A N 1
ATOM 1773 C CA . GLY A 1 236 ? -6.383 -34.875 2.75 1 87.81 236 GLY A CA 1
ATOM 1774 C C . GLY A 1 236 ? -6.824 -34.094 1.526 1 87.81 236 GLY A C 1
ATOM 1775 O O . GLY A 1 236 ? -5.988 -33.625 0.765 1 87.81 236 GLY A O 1
ATOM 1776 N N . LYS A 1 237 ? -8.062 -34.031 1.437 1 91.25 237 LYS A N 1
ATOM 1777 C CA . LYS A 1 237 ? -8.578 -33.312 0.266 1 91.25 237 LYS A CA 1
ATOM 1778 C C . LYS A 1 237 ? -8.391 -31.812 0.402 1 91.25 237 LYS A C 1
ATOM 1780 O O . LYS A 1 237 ? -8.531 -31.266 1.493 1 91.25 237 LYS A O 1
ATOM 1785 N N . LEU A 1 238 ? -8.047 -31.172 -0.757 1 92.44 238 LEU A N 1
ATOM 1786 C CA . LEU A 1 238 ? -7.875 -29.734 -0.782 1 92.44 238 LEU A CA 1
ATOM 1787 C C . LEU A 1 238 ? -9.219 -29.016 -0.937 1 92.44 238 LEU A C 1
ATOM 1789 O O . LEU A 1 238 ? -10.094 -29.5 -1.664 1 92.44 238 LEU A O 1
ATOM 1793 N N . CYS A 1 239 ? -9.406 -28 -0.193 1 94.94 239 CYS A N 1
ATOM 1794 C CA . CYS A 1 239 ? -10.594 -27.156 -0.329 1 94.94 239 CYS A CA 1
ATOM 1795 C C . CYS A 1 239 ? -10.25 -25.688 -0.12 1 94.94 239 CYS A C 1
ATOM 1797 O O . CYS A 1 239 ? -9.219 -25.375 0.464 1 94.94 239 CYS A O 1
ATOM 1799 N N . GLY A 1 240 ? -11.078 -24.828 -0.643 1 97.31 240 GLY A N 1
ATOM 1800 C CA . GLY A 1 240 ? -10.828 -23.406 -0.538 1 97.31 240 GLY A CA 1
ATOM 1801 C C . GLY A 1 240 ? -11.531 -22.766 0.645 1 97.31 240 GLY A C 1
ATOM 1802 O O . GLY A 1 240 ? -11.906 -23.438 1.599 1 97.31 240 GLY A O 1
ATOM 1803 N N . ASP A 1 241 ? -11.594 -21.453 0.642 1 98.5 241 ASP A N 1
ATOM 1804 C CA . ASP A 1 241 ? -12.289 -20.656 1.649 1 98.5 241 ASP A CA 1
ATOM 1805 C C . ASP A 1 241 ? -13.789 -20.625 1.386 1 98.5 241 ASP A C 1
ATOM 1807 O O . ASP A 1 241 ? -14.578 -20.328 2.285 1 98.5 241 ASP A O 1
ATOM 1811 N N . VAL A 1 242 ? -14.195 -20.938 0.123 1 98.69 242 VAL A N 1
ATOM 1812 C CA . VAL A 1 242 ? -15.57 -20.766 -0.332 1 98.69 242 VAL A CA 1
ATOM 1813 C C . VAL A 1 242 ? -16.266 -22.125 -0.422 1 98.69 242 VAL A C 1
ATOM 1815 O O . VAL A 1 242 ? -15.68 -23.078 -0.931 1 98.69 242 VAL A O 1
ATOM 1818 N N . ASN A 1 243 ? -17.453 -22.203 0.172 1 98.19 243 ASN A N 1
ATOM 1819 C CA . ASN A 1 243 ? -18.297 -23.359 -0.12 1 98.19 243 ASN A CA 1
ATOM 1820 C C . ASN A 1 243 ? -18.703 -23.406 -1.59 1 98.19 243 ASN A C 1
ATOM 1822 O O . ASN A 1 243 ? -19.688 -22.781 -1.984 1 98.19 243 ASN A O 1
ATOM 1826 N N . PHE A 1 244 ? -18.016 -24.203 -2.316 1 97.69 244 PHE A N 1
ATOM 1827 C CA . PHE A 1 244 ? -18.109 -24.203 -3.771 1 97.69 244 PHE A CA 1
ATOM 1828 C C . PHE A 1 244 ? -19.531 -24.531 -4.227 1 97.69 244 PHE A C 1
ATOM 1830 O O . PHE A 1 244 ? -20.094 -23.859 -5.094 1 97.69 244 PHE A O 1
ATOM 1837 N N . ALA A 1 245 ? -20.047 -25.547 -3.668 1 97.38 245 ALA A N 1
ATOM 1838 C CA . ALA A 1 245 ? -21.375 -26.031 -4.078 1 97.38 245 ALA A CA 1
ATOM 1839 C C . ALA A 1 245 ? -22.438 -24.953 -3.889 1 97.38 245 ALA A C 1
ATOM 1841 O O . ALA A 1 245 ? -23.25 -24.703 -4.785 1 97.38 245 ALA A O 1
ATOM 1842 N N . GLU A 1 246 ? -22.406 -24.312 -2.812 1 98.06 246 GLU A N 1
ATOM 1843 C CA . GLU A 1 246 ? -23.406 -23.266 -2.516 1 98.06 246 GLU A CA 1
ATOM 1844 C C . GLU A 1 246 ? -23.141 -22.016 -3.334 1 98.06 246 GLU A C 1
ATOM 1846 O O . GLU A 1 246 ? -24.062 -21.438 -3.918 1 98.06 246 GLU A O 1
ATOM 1851 N N . ALA A 1 247 ? -21.922 -21.594 -3.4 1 98.31 247 ALA A N 1
ATOM 1852 C CA . ALA A 1 247 ? -21.562 -20.344 -4.059 1 98.31 247 ALA A CA 1
ATOM 1853 C C . ALA A 1 247 ? -21.781 -20.422 -5.566 1 98.31 247 ALA A C 1
ATOM 1855 O O . ALA A 1 247 ? -22.141 -19.438 -6.207 1 98.31 247 ALA A O 1
ATOM 1856 N N . SER A 1 248 ? -21.578 -21.609 -6.117 1 98.06 248 SER A N 1
ATOM 1857 C CA . SER A 1 248 ? -21.703 -21.797 -7.559 1 98.06 248 SER A CA 1
ATOM 1858 C C . SER A 1 248 ? -23.156 -21.609 -8.016 1 98.06 248 SER A C 1
ATOM 1860 O O . SER A 1 248 ? -23.406 -21.391 -9.203 1 98.06 248 SER A O 1
ATOM 1862 N N . GLU A 1 249 ? -24.062 -21.719 -7.09 1 97.81 249 GLU A N 1
ATOM 1863 C CA . GLU A 1 249 ? -25.469 -21.516 -7.418 1 97.81 249 GLU A CA 1
ATOM 1864 C C . GLU A 1 249 ? -25.797 -20.047 -7.566 1 97.81 249 GLU A C 1
ATOM 1866 O O . GLU A 1 249 ? -26.859 -19.688 -8.102 1 97.81 249 GLU A O 1
ATOM 1871 N N . ARG A 1 250 ? -24.969 -19.219 -7.125 1 98.12 250 ARG A N 1
ATOM 1872 C CA . ARG A 1 250 ? -25.234 -17.781 -7.125 1 98.12 250 ARG A CA 1
ATOM 1873 C C . ARG A 1 250 ? -24.281 -17.047 -8.055 1 98.12 250 ARG A C 1
ATOM 1875 O O . ARG A 1 250 ? -24.688 -16.156 -8.789 1 98.12 250 ARG A O 1
ATOM 1882 N N . ALA A 1 251 ? -23.078 -17.406 -8.117 1 98.62 251 ALA A N 1
ATOM 1883 C CA . ALA A 1 251 ? -22.016 -16.719 -8.836 1 98.62 251 ALA A CA 1
ATOM 1884 C C . ALA A 1 251 ? -22.188 -16.859 -10.344 1 98.62 251 ALA A C 1
ATOM 1886 O O . ALA A 1 251 ? -22.719 -17.875 -10.82 1 98.62 251 ALA A O 1
ATOM 1887 N N . SER A 1 252 ? -21.734 -15.883 -11.102 1 98.75 252 SER A N 1
ATOM 1888 C CA . SER A 1 252 ? -21.609 -16.031 -12.547 1 98.75 252 SER A CA 1
ATOM 1889 C C . SER A 1 252 ? -20.328 -16.766 -12.922 1 98.75 252 SER A C 1
ATOM 1891 O O . SER A 1 252 ? -20.328 -17.578 -13.852 1 98.75 252 SER A O 1
ATOM 1893 N N . TYR A 1 253 ? -19.281 -16.406 -12.227 1 98.88 253 TYR A N 1
ATOM 1894 C CA . TYR A 1 253 ? -17.984 -17.062 -12.367 1 98.88 253 TYR A CA 1
ATOM 1895 C C . TYR A 1 253 ? -17.422 -17.453 -11.008 1 98.88 253 TYR A C 1
ATOM 1897 O O . TYR A 1 253 ? -17.609 -16.734 -10.023 1 98.88 253 TYR A O 1
ATOM 1905 N N . ILE A 1 254 ? -16.734 -18.578 -10.961 1 98.81 254 ILE A N 1
ATOM 1906 C CA . ILE A 1 254 ? -16.156 -19.016 -9.688 1 98.81 254 ILE A CA 1
ATOM 1907 C C . ILE A 1 254 ? -14.914 -19.844 -9.945 1 98.81 254 ILE A C 1
ATOM 1909 O O . ILE A 1 254 ? -14.875 -20.641 -10.891 1 98.81 254 ILE A O 1
ATOM 1913 N N . THR A 1 255 ? -13.844 -19.625 -9.195 1 98.75 255 THR A N 1
ATOM 1914 C CA . THR A 1 255 ? -12.648 -20.438 -9.297 1 98.75 255 THR A CA 1
ATOM 1915 C C . THR A 1 255 ? -12.789 -21.719 -8.477 1 98.75 255 THR A C 1
ATOM 1917 O O . THR A 1 255 ? -13.281 -21.688 -7.348 1 98.75 255 THR A O 1
ATOM 1920 N N . PRO A 1 256 ? -12.344 -22.781 -9.055 1 97.88 256 PRO A N 1
ATOM 1921 C CA . PRO A 1 256 ? -12.305 -24.016 -8.266 1 97.88 256 PRO A CA 1
ATOM 1922 C C . PRO A 1 256 ? -11.055 -24.125 -7.398 1 97.88 256 PRO A C 1
ATOM 1924 O O . PRO A 1 256 ? -10.086 -23.406 -7.613 1 97.88 256 PRO A O 1
ATOM 1927 N N . VAL A 1 257 ? -11.094 -24.984 -6.406 1 96.31 257 VAL A N 1
ATOM 1928 C CA . VAL A 1 257 ? -9.938 -25.344 -5.598 1 96.31 257 VAL A CA 1
ATOM 1929 C C . VAL A 1 257 ? -9.836 -26.875 -5.492 1 96.31 257 VAL A C 1
ATOM 1931 O O . VAL A 1 257 ? -10.703 -27.516 -4.898 1 96.31 257 VAL A O 1
ATOM 1934 N N . PRO A 1 258 ? -8.922 -27.453 -5.969 1 94.56 258 PRO A N 1
ATOM 1935 C CA . PRO A 1 258 ? -7.781 -26.891 -6.703 1 94.56 258 PRO A CA 1
ATOM 1936 C C . PRO A 1 258 ? -8.133 -26.531 -8.141 1 94.56 258 PRO A C 1
ATOM 1938 O O . PRO A 1 258 ? -9.234 -26.828 -8.609 1 94.56 258 PRO A O 1
ATOM 1941 N N . GLY A 1 259 ? -7.176 -25.766 -8.789 1 96.44 259 GLY A N 1
ATOM 1942 C CA . GLY A 1 259 ? -7.281 -25.578 -10.227 1 96.44 259 GLY A CA 1
ATOM 1943 C C . GLY A 1 259 ? -7.648 -24.156 -10.617 1 96.44 259 GLY A C 1
ATOM 1944 O O . GLY A 1 259 ? -7.734 -23.828 -11.805 1 96.44 259 GLY A O 1
ATOM 1945 N N . GLY A 1 260 ? -7.891 -23.344 -9.625 1 97.12 260 GLY A N 1
ATOM 1946 C CA . GLY A 1 260 ? -8.203 -21.953 -9.867 1 97.12 260 GLY A CA 1
ATOM 1947 C C . GLY A 1 260 ? -6.992 -21.047 -9.742 1 97.12 260 GLY A C 1
ATOM 1948 O O . GLY A 1 260 ? -6.246 -20.859 -10.703 1 97.12 260 GLY A O 1
ATOM 1949 N N . VAL A 1 261 ? -6.719 -20.547 -8.5 1 97.56 261 VAL A N 1
ATOM 1950 C CA . VAL A 1 261 ? -5.707 -19.531 -8.258 1 97.56 261 VAL A CA 1
ATOM 1951 C C . VAL A 1 261 ? -4.324 -20.172 -8.219 1 97.56 261 VAL A C 1
ATOM 1953 O O . VAL A 1 261 ? -3.352 -19.594 -8.711 1 97.56 261 VAL A O 1
ATOM 1956 N N . GLY A 1 262 ? -4.168 -21.344 -7.691 1 94.12 262 GLY A N 1
ATOM 1957 C CA . GLY A 1 262 ? -2.904 -22.031 -7.469 1 94.12 262 GLY A CA 1
ATOM 1958 C C . GLY A 1 262 ? -2.031 -22.078 -8.711 1 94.12 262 GLY A C 1
ATOM 1959 O O . GLY A 1 262 ? -0.891 -21.609 -8.695 1 94.12 262 GLY A O 1
ATOM 1960 N N . PRO A 1 263 ? -2.488 -22.656 -9.766 1 95.06 263 PRO A N 1
ATOM 1961 C CA . PRO A 1 263 ? -1.707 -22.75 -11 1 95.06 263 PRO A CA 1
ATOM 1962 C C . PRO A 1 263 ? -1.164 -21.406 -11.469 1 95.06 263 PRO A C 1
ATOM 1964 O O . PRO A 1 263 ? -0.067 -21.344 -12.031 1 95.06 263 PRO A O 1
ATOM 1967 N N . MET A 1 264 ? -1.871 -20.344 -11.195 1 97.44 264 MET A N 1
ATOM 1968 C CA . MET A 1 264 ? -1.483 -19.016 -11.664 1 97.44 264 MET A CA 1
ATOM 1969 C C . MET A 1 264 ? -0.245 -18.516 -10.93 1 97.44 264 MET A C 1
ATOM 1971 O O . MET A 1 264 ? 0.54 -17.734 -11.477 1 97.44 264 MET A O 1
ATOM 1975 N N . THR A 1 265 ? -0.09 -18.938 -9.664 1 94.94 265 THR A N 1
ATOM 1976 C CA . THR A 1 265 ? 1.023 -18.484 -8.844 1 94.94 265 THR A CA 1
ATOM 1977 C C . THR A 1 265 ? 2.357 -18.859 -9.477 1 94.94 265 THR A C 1
ATOM 1979 O O . THR A 1 265 ? 3.258 -18.031 -9.594 1 94.94 265 THR A O 1
ATOM 1982 N N . ILE A 1 266 ? 2.473 -20.016 -9.992 1 94.19 266 ILE A N 1
ATOM 1983 C CA . ILE A 1 266 ? 3.711 -20.5 -10.594 1 94.19 266 ILE A CA 1
ATOM 1984 C C . ILE A 1 266 ? 3.949 -19.781 -11.922 1 94.19 266 ILE A C 1
ATOM 1986 O O . ILE A 1 266 ? 5.062 -19.328 -12.195 1 94.19 266 ILE A O 1
ATOM 1990 N N . ALA A 1 267 ? 2.91 -19.688 -12.688 1 97.25 267 ALA A N 1
ATOM 1991 C CA . ALA A 1 267 ? 3.014 -19.016 -13.977 1 97.25 267 ALA A CA 1
ATOM 1992 C C . ALA A 1 267 ? 3.488 -17.578 -13.805 1 97.25 267 ALA A C 1
ATOM 1994 O O . ALA A 1 267 ? 4.363 -17.109 -14.539 1 97.25 267 ALA A O 1
ATOM 1995 N N . THR A 1 268 ? 2.955 -16.938 -12.828 1 97.88 268 THR A N 1
ATOM 1996 C CA . THR A 1 268 ? 3.293 -15.539 -12.578 1 97.88 268 THR A CA 1
ATOM 1997 C C . THR A 1 268 ? 4.73 -15.406 -12.086 1 97.88 268 THR A C 1
ATOM 1999 O O . THR A 1 268 ? 5.438 -14.469 -12.445 1 97.88 268 THR A O 1
ATOM 2002 N N . LEU A 1 269 ? 5.125 -16.359 -11.266 1 97.88 269 LEU A N 1
ATOM 2003 C CA . LEU A 1 269 ? 6.508 -16.359 -10.805 1 97.88 269 LEU A CA 1
ATOM 2004 C C . LEU A 1 269 ? 7.477 -16.406 -11.984 1 97.88 269 LEU A C 1
ATOM 2006 O O . LEU A 1 269 ? 8.469 -15.664 -12 1 97.88 269 LEU A O 1
ATOM 2010 N N . MET A 1 270 ? 7.199 -17.203 -12.977 1 98.56 270 MET A N 1
ATOM 2011 C CA . MET A 1 270 ? 8.031 -17.297 -14.172 1 98.56 270 MET A CA 1
ATOM 2012 C C . MET A 1 270 ? 8.031 -15.984 -14.938 1 98.56 270 MET A C 1
ATOM 2014 O O . MET A 1 270 ? 9.086 -15.516 -15.375 1 98.56 270 MET A O 1
ATOM 2018 N N . ARG A 1 271 ? 6.848 -15.438 -15.07 1 98.38 271 ARG A N 1
ATOM 2019 C CA . ARG A 1 271 ? 6.715 -14.156 -15.75 1 98.38 271 ARG A CA 1
ATOM 2020 C C . ARG A 1 271 ? 7.543 -13.078 -15.055 1 98.38 271 ARG A C 1
ATOM 2022 O O . ARG A 1 271 ? 8.234 -12.297 -15.711 1 98.38 271 ARG A O 1
ATOM 2029 N N . ASN A 1 272 ? 7.457 -13.023 -13.727 1 98.44 272 ASN A N 1
ATOM 2030 C CA . ASN A 1 272 ? 8.242 -12.062 -12.953 1 98.44 272 ASN A CA 1
ATOM 2031 C C . ASN A 1 272 ? 9.734 -12.281 -13.133 1 98.44 272 ASN A C 1
ATOM 2033 O O . ASN A 1 272 ? 10.508 -11.32 -13.172 1 98.44 272 ASN A O 1
ATOM 2037 N N . THR A 1 273 ? 10.156 -13.531 -13.195 1 98.56 273 THR A N 1
ATOM 2038 C CA . THR A 1 273 ? 11.57 -13.859 -13.398 1 98.56 273 THR A CA 1
ATOM 2039 C C . THR A 1 273 ? 12.062 -13.32 -14.734 1 98.56 273 THR A C 1
ATOM 2041 O O . THR A 1 273 ? 13.148 -12.742 -14.812 1 98.56 273 THR A O 1
ATOM 2044 N N . VAL A 1 274 ? 11.273 -13.461 -15.734 1 98.38 274 VAL A N 1
ATOM 2045 C CA . VAL A 1 274 ? 11.609 -12.945 -17.047 1 98.38 274 VAL A CA 1
ATOM 2046 C C . VAL A 1 274 ? 11.703 -11.422 -17 1 98.38 274 VAL A C 1
ATOM 2048 O O . VAL A 1 274 ? 12.648 -10.828 -17.531 1 98.38 274 VAL A O 1
ATOM 2051 N N . THR A 1 275 ? 10.734 -10.797 -16.344 1 98 275 THR A N 1
ATOM 2052 C CA . THR A 1 275 ? 10.742 -9.344 -16.172 1 98 275 THR A CA 1
ATOM 2053 C C . THR A 1 275 ? 12.016 -8.898 -15.461 1 98 275 THR A C 1
ATOM 2055 O O . THR A 1 275 ? 12.656 -7.926 -15.883 1 98 275 THR A O 1
ATOM 2058 N N . ALA A 1 276 ? 12.352 -9.609 -14.422 1 98.25 276 ALA A N 1
ATOM 2059 C CA . ALA A 1 276 ? 13.562 -9.289 -13.672 1 98.25 276 ALA A CA 1
ATOM 2060 C C . ALA A 1 276 ? 14.789 -9.352 -14.57 1 98.25 276 ALA A C 1
ATOM 2062 O O . ALA A 1 276 ? 15.641 -8.461 -14.523 1 98.25 276 ALA A O 1
ATOM 2063 N N . ALA A 1 277 ? 14.859 -10.344 -15.383 1 98.31 277 ALA A N 1
ATOM 2064 C CA . ALA A 1 277 ? 15.992 -10.508 -16.297 1 98.31 277 ALA A CA 1
ATOM 2065 C C . ALA A 1 277 ? 16.078 -9.344 -17.281 1 98.31 277 ALA A C 1
ATOM 2067 O O . ALA A 1 277 ? 17.156 -8.805 -17.516 1 98.31 277 ALA A O 1
ATOM 2068 N N . LYS A 1 278 ? 14.961 -8.992 -17.812 1 97.94 278 LYS A N 1
ATOM 2069 C CA . LYS A 1 278 ? 14.914 -7.891 -18.766 1 97.94 278 LYS A CA 1
ATOM 2070 C C . LYS A 1 278 ? 15.367 -6.582 -18.109 1 97.94 278 LYS A C 1
ATOM 2072 O O . LYS A 1 278 ? 16.156 -5.84 -18.688 1 97.94 278 LYS A O 1
ATOM 2077 N N . LEU A 1 279 ? 14.859 -6.316 -16.938 1 97.06 279 LEU A N 1
ATOM 2078 C CA . LEU A 1 279 ? 15.219 -5.098 -16.219 1 97.06 279 LEU A CA 1
ATOM 2079 C C . LEU A 1 279 ? 16.719 -5.055 -15.93 1 97.06 279 LEU A C 1
ATOM 2081 O O . LEU A 1 279 ? 17.344 -4.012 -16.109 1 97.06 279 LEU A O 1
ATOM 2085 N N . GLN A 1 280 ? 17.234 -6.16 -15.539 1 97.06 280 GLN A N 1
ATOM 2086 C CA . GLN A 1 280 ? 18.656 -6.234 -15.18 1 97.06 280 GLN A CA 1
ATOM 2087 C C . GLN A 1 280 ? 19.531 -6.129 -16.422 1 97.06 280 GLN A C 1
ATOM 2089 O O . GLN A 1 280 ? 20.719 -5.789 -16.312 1 97.06 280 GLN A O 1
ATOM 2094 N N . ALA A 1 281 ? 18.984 -6.402 -17.547 1 96.12 281 ALA A N 1
ATOM 2095 C CA . ALA A 1 281 ? 19.703 -6.266 -18.797 1 96.12 281 ALA A CA 1
ATOM 2096 C C . ALA A 1 281 ? 19.547 -4.855 -19.375 1 96.12 281 ALA A C 1
ATOM 2098 O O . ALA A 1 281 ? 20.047 -4.559 -20.453 1 96.12 281 ALA A O 1
ATOM 2099 N N . GLY A 1 282 ? 18.844 -3.916 -18.641 1 90.75 282 GLY A N 1
ATOM 2100 C CA . GLY A 1 282 ? 18.672 -2.535 -19.062 1 90.75 282 GLY A CA 1
ATOM 2101 C C . GLY A 1 282 ? 17.5 -2.34 -20.016 1 90.75 282 GLY A C 1
ATOM 2102 O O . GLY A 1 282 ? 17.422 -1.318 -20.703 1 90.75 282 GLY A O 1
ATOM 2103 N N . ARG A 1 283 ? 16.734 -3.324 -20.094 1 81.69 283 ARG A N 1
ATOM 2104 C CA . ARG A 1 283 ? 15.57 -3.201 -20.953 1 81.69 283 ARG A CA 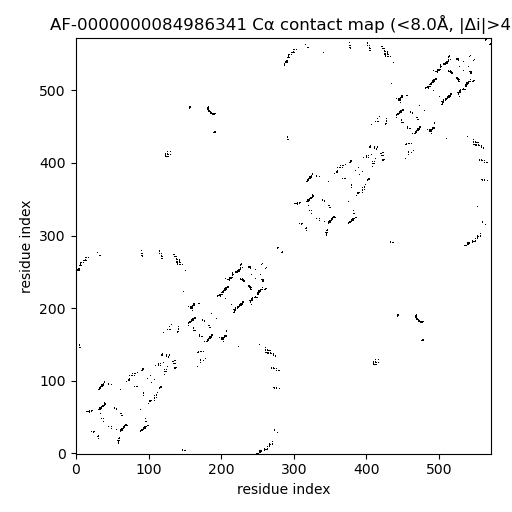1
ATOM 2105 C C . ARG A 1 283 ? 14.383 -2.631 -20.188 1 81.69 283 ARG A C 1
ATOM 2107 O O . ARG A 1 283 ? 14.258 -2.834 -18.984 1 81.69 283 ARG A O 1
ATOM 2114 N N . SER A 1 284 ? 13.766 -1.592 -20.781 1 67.94 284 SER A N 1
ATOM 2115 C CA . SER A 1 284 ? 12.602 -1.001 -20.125 1 67.94 284 SER A CA 1
ATOM 2116 C C . SER A 1 284 ? 11.422 -1.962 -20.125 1 67.94 284 SER A C 1
ATOM 2118 O O . SER A 1 284 ? 11.375 -2.896 -20.922 1 67.94 284 SER A O 1
ATOM 2120 N N . LYS A 1 285 ? 10.633 -1.836 -19.078 1 59.25 285 LYS A N 1
ATOM 2121 C CA . LYS A 1 285 ? 9.367 -2.564 -19.062 1 59.25 285 LYS A CA 1
ATOM 2122 C C . LYS A 1 285 ? 8.562 -2.291 -20.328 1 59.25 285 LYS A C 1
ATOM 2124 O O . LYS A 1 285 ? 8.422 -1.138 -20.734 1 59.25 285 LYS A O 1
ATOM 2129 N N . GLU A 1 286 ? 8.516 -3.217 -21.375 1 44.38 286 GLU A N 1
ATOM 2130 C CA . GLU A 1 286 ? 7.645 -2.963 -22.516 1 44.38 286 GLU A CA 1
ATOM 2131 C C . GLU A 1 286 ? 6.184 -2.873 -22.094 1 44.38 286 GLU A C 1
ATOM 2133 O O . GLU A 1 286 ? 5.773 -3.508 -21.125 1 44.38 286 GLU A O 1
ATOM 2138 N N . MET B 1 1 ? -25.922 18.438 17.922 1 81.81 1 MET B N 1
ATOM 2139 C CA . MET B 1 1 ? -24.906 19.219 17.234 1 81.81 1 MET B CA 1
ATOM 2140 C C . MET B 1 1 ? -23.547 18.547 17.328 1 81.81 1 MET B C 1
ATOM 2142 O O . MET B 1 1 ? -23.188 17.984 18.375 1 81.81 1 MET B O 1
ATOM 2146 N N . SER B 1 2 ? -22.797 18.5 16.172 1 93.12 2 SER B N 1
ATOM 2147 C CA . SER B 1 2 ? -21.531 17.781 16.109 1 93.12 2 SER B CA 1
ATOM 2148 C C . SER B 1 2 ? -20.469 18.453 16.984 1 93.12 2 SER B C 1
ATOM 2150 O O . SER B 1 2 ? -20.516 19.672 17.188 1 93.12 2 SER B O 1
ATOM 2152 N N . LYS B 1 3 ? -19.594 17.719 17.641 1 97.94 3 LYS B N 1
ATOM 2153 C CA . LYS B 1 3 ? -18.391 18.25 18.281 1 97.94 3 LYS B CA 1
ATOM 2154 C C . LYS B 1 3 ? -17.312 18.531 17.25 1 97.94 3 LYS B C 1
ATOM 2156 O O . LYS B 1 3 ? -17.047 17.703 16.375 1 97.94 3 LYS B O 1
ATOM 2161 N N . ILE B 1 4 ? -16.766 19.688 17.375 1 98.44 4 ILE B N 1
ATOM 2162 C CA . ILE B 1 4 ? -15.727 20.094 16.422 1 98.44 4 ILE B CA 1
ATOM 2163 C C . ILE B 1 4 ? -14.391 19.516 16.875 1 98.44 4 ILE B C 1
ATOM 2165 O O . ILE B 1 4 ? -14.023 19.594 18.047 1 98.44 4 ILE B O 1
ATOM 2169 N N . ILE B 1 5 ? -13.719 18.828 15.984 1 98.56 5 ILE B N 1
ATOM 2170 C CA . ILE B 1 5 ? -12.352 18.375 16.234 1 98.56 5 ILE B CA 1
ATOM 2171 C C . ILE B 1 5 ? -11.375 19.531 15.977 1 98.56 5 ILE B C 1
ATOM 2173 O O . ILE B 1 5 ? -11.148 19.922 14.828 1 98.56 5 ILE B O 1
ATOM 2177 N N . ASP B 1 6 ? -10.789 20 16.969 1 98.06 6 ASP B N 1
ATOM 2178 C CA . ASP B 1 6 ? -9.945 21.188 16.906 1 98.06 6 ASP B CA 1
ATOM 2179 C C . ASP B 1 6 ? -8.508 20.828 16.531 1 98.06 6 ASP B C 1
ATOM 2181 O O . ASP B 1 6 ? -7.684 20.578 17.406 1 98.06 6 ASP B O 1
ATOM 2185 N N . GLY B 1 7 ? -8.219 20.875 15.211 1 98.12 7 GLY B N 1
ATOM 2186 C CA . GLY B 1 7 ? -6.898 20.516 14.734 1 98.12 7 GLY B CA 1
ATOM 2187 C C . GLY B 1 7 ? -5.805 21.438 15.234 1 98.12 7 GLY B C 1
ATOM 2188 O O . GLY B 1 7 ? -4.656 21.016 15.383 1 98.12 7 GLY B O 1
ATOM 2189 N N . LYS B 1 8 ? -6.148 22.688 15.5 1 97.56 8 LYS B N 1
ATOM 2190 C CA . LYS B 1 8 ? -5.172 23.641 16.016 1 97.56 8 LYS B CA 1
ATOM 2191 C C . LYS B 1 8 ? -4.703 23.25 17.406 1 97.56 8 LYS B C 1
ATOM 2193 O O . LYS B 1 8 ? -3.506 23.281 17.703 1 97.56 8 LYS B O 1
ATOM 2198 N N . GLN B 1 9 ? -5.684 22.922 18.188 1 98.06 9 GLN B N 1
ATOM 2199 C CA . GLN B 1 9 ? -5.367 22.516 19.562 1 98.06 9 GLN B CA 1
ATOM 2200 C C . GLN B 1 9 ? -4.512 21.266 19.594 1 98.06 9 GLN B C 1
ATOM 2202 O O . GLN B 1 9 ? -3.508 21.203 20.297 1 98.06 9 GLN B O 1
ATOM 2207 N N . ILE B 1 10 ? -4.926 20.266 18.828 1 98.31 10 ILE B N 1
ATOM 2208 C CA . ILE B 1 10 ? -4.203 19 18.797 1 98.31 10 ILE B CA 1
ATOM 2209 C C . ILE B 1 10 ? -2.811 19.219 18.219 1 98.31 10 ILE B C 1
ATOM 2211 O O . ILE B 1 10 ? -1.829 18.656 18.703 1 98.31 10 ILE B O 1
ATOM 2215 N N . SER B 1 11 ? -2.707 19.969 17.156 1 98.12 11 SER B N 1
ATOM 2216 C CA . SER B 1 11 ? -1.428 20.328 16.547 1 98.12 11 SER B CA 1
ATOM 2217 C C . SER B 1 11 ? -0.486 20.953 17.562 1 98.12 11 SER B C 1
ATOM 2219 O O . SER B 1 11 ? 0.7 20.625 17.625 1 98.12 11 SER B O 1
ATOM 2221 N N . ALA B 1 12 ? -1.008 21.859 18.359 1 98 12 ALA B N 1
ATOM 2222 C CA . ALA B 1 12 ? -0.208 22.531 19.391 1 98 12 ALA B CA 1
ATOM 2223 C C . ALA B 1 12 ? 0.346 21.531 20.391 1 98 12 ALA B C 1
ATOM 2225 O O . ALA B 1 12 ? 1.493 21.641 20.828 1 98 12 ALA B O 1
ATOM 2226 N N . GLN B 1 13 ? -0.478 20.594 20.75 1 98.19 13 GLN B N 1
ATOM 2227 C CA . GLN B 1 13 ? -0.045 19.562 21.672 1 98.19 13 GLN B CA 1
ATOM 2228 C C . GLN B 1 13 ? 1.085 18.719 21.062 1 98.19 13 GLN B C 1
ATOM 2230 O O . GLN B 1 13 ? 2.074 18.438 21.734 1 98.19 13 GLN B O 1
ATOM 2235 N N . VAL B 1 14 ? 0.915 18.359 19.797 1 98 14 VAL B N 1
ATOM 2236 C CA . VAL B 1 14 ? 1.946 17.594 19.109 1 98 14 VAL B CA 1
ATOM 2237 C C . VAL B 1 14 ? 3.238 18.406 19.031 1 98 14 VAL B C 1
ATOM 2239 O O . VAL B 1 14 ? 4.32 17.891 19.328 1 98 14 VAL B O 1
ATOM 2242 N N . LYS B 1 15 ? 3.139 19.656 18.719 1 98.25 15 LYS B N 1
ATOM 2243 C CA . LYS B 1 15 ? 4.309 20.516 18.594 1 98.25 15 LYS B CA 1
ATOM 2244 C C . LYS B 1 15 ? 5.023 20.688 19.922 1 98.25 15 LYS B C 1
ATOM 2246 O O . LYS B 1 15 ? 6.254 20.719 19.984 1 98.25 15 LYS B O 1
ATOM 2251 N N . GLN B 1 16 ? 4.246 20.781 20.938 1 98.12 16 GLN B N 1
ATOM 2252 C CA . GLN B 1 16 ? 4.844 20.891 22.266 1 98.12 16 GLN B CA 1
ATOM 2253 C C . GLN B 1 16 ? 5.648 19.641 22.609 1 98.12 16 GLN B C 1
ATOM 2255 O O . GLN B 1 16 ? 6.762 19.734 23.125 1 98.12 16 GLN B O 1
ATOM 2260 N N . ALA B 1 17 ? 5.059 18.5 22.375 1 98.12 17 ALA B N 1
ATOM 2261 C CA . ALA B 1 17 ? 5.762 17.25 22.609 1 98.12 17 ALA B CA 1
ATOM 2262 C C . ALA B 1 17 ? 7.043 17.172 21.797 1 98.12 17 ALA B C 1
ATOM 2264 O O . ALA B 1 17 ? 8.078 16.719 22.281 1 98.12 17 ALA B O 1
ATOM 2265 N N . VAL B 1 18 ? 6.996 17.594 20.547 1 98.31 18 VAL B N 1
ATOM 2266 C CA . VAL B 1 18 ? 8.156 17.578 19.656 1 98.31 18 VAL B CA 1
ATOM 2267 C C . VAL B 1 18 ? 9.234 18.516 20.188 1 98.31 18 VAL B C 1
ATOM 2269 O O . VAL B 1 18 ? 10.414 18.156 20.203 1 98.31 18 VAL B O 1
ATOM 2272 N N . ALA B 1 19 ? 8.82 19.688 20.641 1 98.38 19 ALA B N 1
ATOM 2273 C CA . ALA B 1 19 ? 9.766 20.656 21.188 1 98.38 19 ALA B CA 1
ATOM 2274 C C . ALA B 1 19 ? 10.531 20.062 22.359 1 98.38 19 ALA B C 1
ATOM 2276 O O . ALA B 1 19 ? 11.75 20.219 22.469 1 98.38 19 ALA B O 1
ATOM 2277 N N . GLU B 1 20 ? 9.805 19.422 23.219 1 98.5 20 GLU B N 1
ATOM 2278 C CA . GLU B 1 20 ? 10.422 18.797 24.375 1 98.5 20 GLU B CA 1
ATOM 2279 C C . GLU B 1 20 ? 11.406 17.703 23.953 1 98.5 20 GLU B C 1
ATOM 2281 O O . GLU B 1 20 ? 12.5 17.594 24.516 1 98.5 20 GLU B O 1
ATOM 2286 N N . GLU B 1 21 ? 10.992 16.953 23 1 97.88 21 GLU B N 1
ATOM 2287 C CA . GLU B 1 21 ? 11.867 15.883 22.5 1 97.88 21 GLU B CA 1
ATOM 2288 C C . GLU B 1 21 ? 13.117 16.453 21.844 1 97.88 21 GLU B C 1
ATOM 2290 O O . GLU B 1 21 ? 14.219 15.93 22.031 1 97.88 21 GLU B O 1
ATOM 2295 N N . VAL B 1 22 ? 12.977 17.469 21.047 1 98.44 22 VAL B N 1
ATOM 2296 C CA . VAL B 1 22 ? 14.102 18.125 20.375 1 98.44 22 VAL B CA 1
ATOM 2297 C C . VAL B 1 22 ? 15.094 18.625 21.422 1 98.44 22 VAL B C 1
ATOM 2299 O O . VAL B 1 22 ? 16.297 18.453 21.281 1 98.44 22 VAL B O 1
ATOM 2302 N N . ALA B 1 23 ? 14.57 19.234 22.469 1 98.19 23 ALA B N 1
ATOM 2303 C CA . ALA B 1 23 ? 15.43 19.75 23.531 1 98.19 23 ALA B CA 1
ATOM 2304 C C . ALA B 1 23 ? 16.234 18.609 24.172 1 98.19 23 ALA B C 1
ATOM 2306 O O . ALA B 1 23 ? 17.422 18.766 24.422 1 98.19 23 ALA B O 1
ATOM 2307 N N . GLN B 1 24 ? 15.562 17.562 24.422 1 97.88 24 GLN B N 1
ATOM 2308 C CA . GLN B 1 24 ? 16.234 16.406 25 1 97.88 24 GLN B CA 1
ATOM 2309 C C . GLN B 1 24 ? 17.312 15.852 24.062 1 97.88 24 GLN B C 1
ATOM 2311 O O . GLN B 1 24 ? 18.406 15.531 24.5 1 97.88 24 GLN B O 1
ATOM 2316 N N . LEU B 1 25 ? 17 15.719 22.797 1 97.62 25 LEU B N 1
ATOM 2317 C CA . LEU B 1 25 ? 17.938 15.188 21.812 1 97.62 25 LEU B CA 1
ATOM 2318 C C . LEU B 1 25 ? 19.172 16.062 21.734 1 97.62 25 LEU B C 1
ATOM 2320 O O . LEU B 1 25 ? 20.297 15.562 21.594 1 97.62 25 LEU B O 1
ATOM 2324 N N . LYS B 1 26 ? 18.953 17.312 21.812 1 96.94 26 LYS B N 1
ATOM 2325 C CA . LYS B 1 26 ? 20.062 18.25 21.734 1 96.94 26 LYS B CA 1
ATOM 2326 C C . LYS B 1 26 ? 21.062 18.016 22.859 1 96.94 26 LYS B C 1
ATOM 2328 O O . LYS B 1 26 ? 22.281 18.156 22.672 1 96.94 26 LYS B O 1
ATOM 2333 N N . THR B 1 27 ? 20.578 17.656 24.031 1 97.25 27 THR B N 1
ATOM 2334 C CA . THR B 1 27 ? 21.453 17.359 25.156 1 97.25 27 THR B CA 1
ATOM 2335 C C . THR B 1 27 ? 22.281 16.109 24.875 1 97.25 27 THR B C 1
ATOM 2337 O O . THR B 1 27 ? 23.328 15.898 25.5 1 97.25 27 THR B O 1
ATOM 2340 N N . GLU B 1 28 ? 21.828 15.32 24 1 96.06 28 GLU B N 1
ATOM 2341 C CA . GLU B 1 28 ? 22.516 14.086 23.641 1 96.06 28 GLU B CA 1
ATOM 2342 C C . GLU B 1 28 ? 23.359 14.273 22.375 1 96.06 28 GLU B C 1
ATOM 2344 O O . GLU B 1 28 ? 23.922 13.305 21.844 1 96.06 28 GLU B O 1
ATOM 2349 N N . GLY B 1 29 ? 23.359 15.5 21.844 1 96.5 29 GLY B N 1
ATOM 2350 C CA . GLY B 1 29 ? 24.188 15.812 20.688 1 96.5 29 GLY B CA 1
ATOM 2351 C C . GLY B 1 29 ? 23.469 15.57 19.359 1 96.5 29 GLY B C 1
ATOM 2352 O O . GLY B 1 29 ? 24.109 15.609 18.312 1 96.5 29 GLY B O 1
ATOM 2353 N N . ILE B 1 30 ? 22.219 15.289 19.422 1 97.31 30 ILE B N 1
ATOM 2354 C CA . ILE B 1 30 ? 21.438 15.062 18.219 1 97.31 30 ILE B CA 1
ATOM 2355 C C . ILE B 1 30 ? 20.625 16.312 17.875 1 97.31 30 ILE B C 1
ATOM 2357 O O . ILE B 1 30 ? 19.812 16.766 18.672 1 97.31 30 ILE B O 1
ATOM 2361 N N . HIS B 1 31 ? 20.891 16.922 16.719 1 98.12 31 HIS B N 1
ATOM 2362 C CA . HIS B 1 31 ? 20.234 18.156 16.281 1 98.12 31 HIS B CA 1
ATOM 2363 C C . HIS B 1 31 ? 19.406 17.922 15.016 1 98.12 31 HIS B C 1
ATOM 2365 O O . HIS B 1 31 ? 19.938 17.938 13.906 1 98.12 31 HIS B O 1
ATOM 2371 N N . PRO B 1 32 ? 18.109 17.688 15.172 1 98.62 32 PRO B N 1
ATOM 2372 C CA . PRO B 1 32 ? 17.266 17.438 13.992 1 98.62 32 PRO B CA 1
ATOM 2373 C C . PRO B 1 32 ? 17.359 18.578 12.969 1 98.62 32 PRO B C 1
ATOM 2375 O O . PRO B 1 32 ? 17.406 19.75 13.344 1 98.62 32 PRO B O 1
ATOM 2378 N N . GLY B 1 33 ? 17.438 18.266 11.711 1 98.81 33 GLY B N 1
ATOM 2379 C CA . GLY B 1 33 ? 17.531 19.219 10.625 1 98.81 33 GLY B CA 1
ATOM 2380 C C . GLY B 1 33 ? 16.594 18.906 9.469 1 98.81 33 GLY B C 1
ATOM 2381 O O . GLY B 1 33 ? 16.484 17.75 9.055 1 98.81 33 GLY B O 1
ATOM 2382 N N . LEU B 1 34 ? 15.898 19.922 8.961 1 98.81 34 LEU B N 1
ATOM 2383 C CA . LEU B 1 34 ? 14.945 19.797 7.871 1 98.81 34 LEU B CA 1
ATOM 2384 C C . LEU B 1 34 ? 15.289 20.734 6.723 1 98.81 34 LEU B C 1
ATOM 2386 O O . LEU B 1 34 ? 15.539 21.922 6.941 1 98.81 34 LEU B O 1
ATOM 2390 N N . ALA B 1 35 ? 15.406 20.188 5.543 1 98.75 35 ALA B N 1
ATOM 2391 C CA . ALA B 1 35 ? 15.508 21 4.336 1 98.75 35 ALA B CA 1
ATOM 2392 C C . ALA B 1 35 ? 14.172 21.047 3.6 1 98.75 35 ALA B C 1
ATOM 2394 O O . ALA B 1 35 ? 13.562 20.016 3.338 1 98.75 35 ALA B O 1
ATOM 2395 N N . VAL B 1 36 ? 13.695 22.219 3.309 1 97.94 36 VAL B N 1
ATOM 2396 C CA . VAL B 1 36 ? 12.484 22.406 2.51 1 97.94 36 VAL B CA 1
ATOM 2397 C C . VAL B 1 36 ? 12.844 23.047 1.174 1 97.94 36 VAL B C 1
ATOM 2399 O O . VAL B 1 36 ? 13.5 24.094 1.136 1 97.94 36 VAL B O 1
ATOM 2402 N N . VAL B 1 37 ? 12.438 22.375 0.129 1 98 37 VAL B N 1
ATOM 2403 C CA . VAL B 1 37 ? 12.742 22.859 -1.218 1 98 37 VAL B CA 1
ATOM 2404 C C . VAL B 1 37 ? 11.445 23.266 -1.921 1 98 37 VAL B C 1
ATOM 2406 O O . VAL B 1 37 ? 10.477 22.5 -1.949 1 98 37 VAL B O 1
ATOM 2409 N N . LEU B 1 38 ? 11.414 24.438 -2.41 1 97.19 38 LEU B N 1
ATOM 2410 C CA . LEU B 1 38 ? 10.305 24.953 -3.203 1 97.19 38 LEU B CA 1
ATOM 2411 C C . LEU B 1 38 ? 10.781 25.375 -4.59 1 97.19 38 LEU B C 1
ATOM 2413 O O . LEU B 1 38 ? 11.773 26.078 -4.719 1 97.19 38 LEU B O 1
ATOM 2417 N N . VAL B 1 39 ? 10.109 24.828 -5.59 1 97.25 39 VAL B N 1
ATOM 2418 C CA . VAL B 1 39 ? 10.406 25.219 -6.965 1 97.25 39 VAL B CA 1
ATOM 2419 C C . VAL B 1 39 ? 9.25 26.062 -7.516 1 97.25 39 VAL B C 1
ATOM 2421 O O . VAL B 1 39 ? 8.109 25.594 -7.586 1 97.25 39 VAL B O 1
ATOM 2424 N N . GLY B 1 40 ? 9.625 27.234 -7.977 1 93.12 40 GLY B N 1
ATOM 2425 C CA . GLY B 1 40 ? 8.609 28.125 -8.539 1 93.12 40 GLY B CA 1
ATOM 2426 C C . GLY B 1 40 ? 8.023 29.078 -7.52 1 93.12 40 GLY B C 1
ATOM 2427 O O . GLY B 1 40 ? 8.57 29.234 -6.422 1 93.12 40 GLY B O 1
ATOM 2428 N N . ASP B 1 41 ? 6.906 29.781 -7.957 1 85.06 41 ASP B N 1
ATOM 2429 C CA . ASP B 1 41 ? 6.422 30.906 -7.145 1 85.06 41 ASP B CA 1
ATOM 2430 C C . ASP B 1 41 ? 4.941 30.719 -6.801 1 85.06 41 ASP B C 1
ATOM 2432 O O . ASP B 1 41 ? 4.227 31.703 -6.602 1 85.06 41 ASP B O 1
ATOM 2436 N N . ASN B 1 42 ? 4.535 29.484 -6.723 1 83.69 42 ASN B N 1
ATOM 2437 C CA . ASN B 1 42 ? 3.152 29.266 -6.32 1 83.69 42 ASN B CA 1
ATOM 2438 C C . ASN B 1 42 ? 2.861 29.875 -4.953 1 83.69 42 ASN B C 1
ATOM 2440 O O . ASN B 1 42 ? 3.48 29.5 -3.957 1 83.69 42 ASN B O 1
ATOM 2444 N N . PRO B 1 43 ? 1.939 30.875 -4.91 1 79.88 43 PRO B N 1
ATOM 2445 C CA . PRO B 1 43 ? 1.698 31.594 -3.658 1 79.88 43 PRO B CA 1
ATOM 2446 C C . PRO B 1 43 ? 1.285 30.672 -2.516 1 79.88 43 PRO B C 1
ATOM 2448 O O . PRO B 1 43 ? 1.716 30.859 -1.376 1 79.88 43 PRO B O 1
ATOM 2451 N N . ALA B 1 44 ? 0.402 29.734 -2.766 1 77.12 44 ALA B N 1
ATOM 2452 C CA . ALA B 1 44 ? -0.028 28.797 -1.739 1 77.12 44 ALA B CA 1
ATOM 2453 C C . ALA B 1 44 ? 1.157 28 -1.186 1 77.12 44 ALA B C 1
ATOM 2455 O O . ALA B 1 44 ? 1.281 27.828 0.03 1 77.12 44 ALA B O 1
ATOM 2456 N N . SER B 1 45 ? 2.027 27.578 -2.006 1 82.56 45 SER B N 1
ATOM 2457 C CA . SER B 1 45 ? 3.209 26.828 -1.609 1 82.56 45 SER B CA 1
ATOM 2458 C C . SER B 1 45 ? 4.148 27.672 -0.758 1 82.56 45 SER B C 1
ATOM 2460 O O . SER B 1 45 ? 4.727 27.188 0.214 1 82.56 45 SER B O 1
ATOM 2462 N N . LYS B 1 46 ? 4.223 28.922 -1.093 1 85.25 46 LYS B N 1
ATOM 2463 C CA . LYS B 1 46 ? 5.105 29.828 -0.345 1 85.25 46 LYS B CA 1
ATOM 2464 C C . LYS B 1 46 ? 4.621 30 1.093 1 85.25 46 LYS B C 1
ATOM 2466 O O . LYS B 1 46 ? 5.426 30.016 2.025 1 85.25 46 LYS B O 1
ATOM 2471 N N . VAL B 1 47 ? 3.412 30.109 1.188 1 81.94 47 VAL B N 1
ATOM 2472 C CA . VAL B 1 47 ? 2.834 30.234 2.521 1 81.94 47 VAL B CA 1
ATOM 2473 C C . VAL B 1 47 ? 3.121 28.984 3.336 1 81.94 47 VAL B C 1
ATOM 2475 O O . VAL B 1 47 ? 3.533 29.062 4.496 1 81.94 47 VAL B O 1
ATOM 2478 N N . TYR B 1 48 ? 2.945 27.859 2.715 1 84.25 48 TYR B N 1
ATOM 2479 C CA . TYR B 1 48 ? 3.158 26.594 3.41 1 84.25 48 TYR B CA 1
ATOM 2480 C C . TYR B 1 48 ? 4.621 26.438 3.801 1 84.25 48 TYR B C 1
ATOM 2482 O O . TYR B 1 48 ? 4.93 25.984 4.91 1 84.25 48 TYR B O 1
ATOM 2490 N N . VAL B 1 49 ? 5.496 26.781 2.922 1 88.5 49 VAL B N 1
ATOM 2491 C CA . VAL B 1 49 ? 6.926 26.672 3.191 1 88.5 49 VAL B CA 1
ATOM 2492 C C . VAL B 1 49 ? 7.312 27.609 4.328 1 88.5 49 VAL B C 1
ATOM 2494 O O . VAL B 1 49 ? 8.094 27.25 5.211 1 88.5 49 VAL B O 1
ATOM 2497 N N . GLY B 1 50 ? 6.734 28.797 4.297 1 89.75 50 GLY B N 1
ATOM 2498 C CA . GLY B 1 50 ? 6.961 29.734 5.383 1 89.75 50 GLY B CA 1
ATOM 2499 C C . GLY B 1 50 ? 6.504 29.203 6.73 1 89.75 50 GLY B C 1
ATOM 2500 O O . GLY B 1 50 ? 7.199 29.375 7.734 1 89.75 50 GLY B O 1
ATOM 2501 N N . SER B 1 51 ? 5.414 28.609 6.734 1 90.69 51 SER B N 1
ATOM 2502 C CA . SER B 1 51 ? 4.883 28.016 7.957 1 90.69 51 SER B CA 1
ATOM 2503 C C . SER B 1 51 ? 5.797 26.922 8.492 1 90.69 51 SER B C 1
ATOM 2505 O O . SER B 1 51 ? 5.996 26.797 9.703 1 90.69 51 SER B O 1
ATOM 2507 N N . LYS B 1 52 ? 6.328 26.141 7.613 1 93.31 52 LYS B N 1
ATOM 2508 C CA . LYS B 1 52 ? 7.246 25.078 8.008 1 93.31 52 LYS B CA 1
ATOM 2509 C C . LYS B 1 52 ? 8.516 25.656 8.641 1 93.31 52 LYS B C 1
ATOM 2511 O O . LYS B 1 52 ? 8.992 25.141 9.648 1 93.31 52 LYS B O 1
ATOM 2516 N N . GLU B 1 53 ? 8.984 26.719 8.023 1 94.44 53 GLU B N 1
ATOM 2517 C CA . GLU B 1 53 ? 10.172 27.375 8.562 1 94.44 53 GLU B CA 1
ATOM 2518 C C . GLU B 1 53 ? 9.922 27.906 9.969 1 94.44 53 GLU B C 1
ATOM 2520 O O . GLU B 1 53 ? 10.734 27.719 10.875 1 94.44 53 GLU B O 1
ATOM 2525 N N . LYS B 1 54 ? 8.859 28.547 10.109 1 95.75 54 LYS B N 1
ATOM 2526 C CA . LYS B 1 54 ? 8.492 29.109 11.406 1 95.75 54 LYS B CA 1
ATOM 2527 C C . LYS B 1 54 ? 8.344 28.016 12.461 1 95.75 54 LYS B C 1
ATOM 2529 O O . LYS B 1 54 ? 8.789 28.188 13.594 1 95.75 54 LYS B O 1
ATOM 2534 N N . ALA B 1 55 ? 7.727 26.969 12.102 1 96.56 55 ALA B N 1
ATOM 2535 C CA . ALA B 1 55 ? 7.551 25.844 13.016 1 96.56 55 ALA B CA 1
ATOM 2536 C C . ALA B 1 55 ? 8.898 25.281 13.453 1 96.56 55 ALA B C 1
ATOM 2538 O O . ALA B 1 55 ? 9.102 24.984 14.633 1 96.56 55 ALA B O 1
ATOM 2539 N N . CYS B 1 56 ? 9.836 25.125 12.531 1 97.62 56 CYS B N 1
ATOM 2540 C CA . CYS B 1 56 ? 11.172 24.641 12.859 1 97.62 56 CYS B CA 1
ATOM 2541 C C . CYS B 1 56 ? 11.836 25.547 13.898 1 97.62 56 CYS B C 1
ATOM 2543 O O . CYS B 1 56 ? 12.367 25.047 14.891 1 97.62 56 CYS B O 1
ATOM 2545 N N . GLU B 1 57 ? 11.742 26.812 13.617 1 97.12 57 GLU B N 1
ATOM 2546 C CA . GLU B 1 57 ? 12.344 27.797 14.523 1 97.12 57 GLU B CA 1
ATOM 2547 C C . GLU B 1 57 ? 11.742 27.688 15.93 1 97.12 57 GLU B C 1
ATOM 2549 O O . GLU B 1 57 ? 12.477 27.641 16.922 1 97.12 57 GLU B O 1
ATOM 2554 N N . GLN B 1 58 ? 10.508 27.578 15.969 1 97.44 58 GLN B N 1
ATOM 2555 C CA . GLN B 1 58 ? 9.789 27.531 17.234 1 97.44 58 GLN B CA 1
ATOM 2556 C C . GLN B 1 58 ? 10.133 26.266 18.016 1 97.44 58 GLN B C 1
ATOM 2558 O O . GLN B 1 58 ? 10.156 26.266 19.25 1 97.44 58 GLN B O 1
ATOM 2563 N N . LEU B 1 59 ? 10.391 25.172 17.375 1 98.25 59 LEU B N 1
ATOM 2564 C CA . LEU B 1 59 ? 10.539 23.875 18.016 1 98.25 59 LEU B CA 1
ATOM 2565 C C . LEU B 1 59 ? 12.016 23.531 18.219 1 98.25 59 LEU B C 1
ATOM 2567 O O . LEU B 1 59 ? 12.336 22.5 18.812 1 98.25 59 LEU B O 1
ATOM 2571 N N . GLY B 1 60 ? 12.891 24.359 17.688 1 98.12 60 GLY B N 1
ATOM 2572 C CA . GLY B 1 60 ? 14.32 24.156 17.859 1 98.12 60 GLY B CA 1
ATOM 2573 C C . GLY B 1 60 ? 14.906 23.203 16.828 1 98.12 60 GLY B C 1
ATOM 2574 O O . GLY B 1 60 ? 15.93 22.562 17.078 1 98.12 60 GLY B O 1
ATOM 2575 N N . ILE B 1 61 ? 14.273 23.094 15.703 1 98.56 61 ILE B N 1
ATOM 2576 C CA . ILE B 1 61 ? 14.75 22.266 14.602 1 98.56 61 ILE B CA 1
ATOM 2577 C C . ILE B 1 61 ? 15.555 23.109 13.625 1 98.56 61 ILE B C 1
ATOM 2579 O O . ILE B 1 61 ? 15.109 24.203 13.227 1 98.56 61 ILE B O 1
ATOM 2583 N N . TYR B 1 62 ? 16.75 22.688 13.344 1 98.25 62 TYR B N 1
ATOM 2584 C CA . TYR B 1 62 ? 17.516 23.344 12.305 1 98.25 62 TYR B CA 1
ATOM 2585 C C . TYR B 1 62 ? 16.812 23.266 10.961 1 98.25 62 TYR B C 1
ATOM 2587 O O . TYR B 1 62 ? 16.281 22.219 10.594 1 98.25 62 TYR B O 1
ATOM 2595 N N . SER B 1 63 ? 16.734 24.375 10.234 1 98 63 SER B N 1
ATOM 2596 C CA . SER B 1 63 ? 16.016 24.312 8.961 1 98 63 SER B CA 1
ATOM 2597 C C . SER B 1 63 ? 16.75 25.109 7.883 1 98 63 SER B C 1
ATOM 2599 O O . SER B 1 63 ? 17.359 26.141 8.172 1 98 63 SER B O 1
ATOM 2601 N N . GLU B 1 64 ? 16.734 24.594 6.734 1 97.88 64 GLU B N 1
ATOM 2602 C CA . GLU B 1 64 ? 17.203 25.281 5.535 1 97.88 64 GLU B CA 1
ATOM 2603 C C . GLU B 1 64 ? 16.109 25.359 4.477 1 97.88 64 GLU B C 1
ATOM 2605 O O . GLU B 1 64 ? 15.391 24.375 4.242 1 97.88 64 GLU B O 1
ATOM 2610 N N . LYS B 1 65 ? 15.992 26.5 3.908 1 96.75 65 LYS B N 1
ATOM 2611 C CA . LYS B 1 65 ? 15.016 26.734 2.846 1 96.75 65 LYS B CA 1
ATOM 2612 C C . LYS B 1 65 ? 15.711 26.953 1.505 1 96.75 65 LYS B C 1
ATOM 2614 O O . LYS B 1 65 ? 16.641 27.75 1.411 1 96.75 65 LYS B O 1
ATOM 2619 N N . TYR B 1 66 ? 15.281 26.219 0.545 1 97.12 66 TYR B N 1
ATOM 2620 C CA . TYR B 1 66 ? 15.766 26.375 -0.821 1 97.12 66 TYR B CA 1
ATOM 2621 C C . TYR B 1 66 ? 14.648 26.844 -1.747 1 97.12 66 TYR B C 1
ATOM 2623 O O . TYR B 1 66 ? 13.742 26.062 -2.072 1 97.12 66 TYR B O 1
ATOM 2631 N N . LEU B 1 67 ? 14.727 28.078 -2.115 1 96.5 67 LEU B N 1
ATOM 2632 C CA . LEU B 1 67 ? 13.773 28.656 -3.057 1 96.5 67 LEU B CA 1
ATOM 2633 C C . LEU B 1 67 ? 14.359 28.719 -4.461 1 96.5 67 LEU B C 1
ATOM 2635 O O . LEU B 1 67 ? 15.234 29.547 -4.742 1 96.5 67 LEU B O 1
ATOM 2639 N N . LEU B 1 68 ? 13.859 27.844 -5.266 1 97.75 68 LEU B N 1
ATOM 2640 C CA . LEU B 1 68 ? 14.383 27.734 -6.621 1 97.75 68 LEU B CA 1
ATOM 2641 C C . LEU B 1 68 ? 13.43 28.344 -7.633 1 97.75 68 LEU B C 1
ATOM 2643 O O . LEU B 1 68 ? 12.211 28.312 -7.441 1 97.75 68 LEU B O 1
ATOM 2647 N N . PRO B 1 69 ? 13.992 28.906 -8.695 1 96.69 69 PRO B N 1
ATOM 2648 C CA . PRO B 1 69 ? 13.125 29.5 -9.719 1 96.69 69 PRO B CA 1
ATOM 2649 C C . PRO B 1 69 ? 12.281 28.453 -10.453 1 96.69 69 PRO B C 1
ATOM 2651 O O . PRO B 1 69 ? 12.648 27.281 -10.484 1 96.69 69 PRO B O 1
ATOM 2654 N N . GLY B 1 70 ? 11.141 28.891 -11.016 1 96.38 70 GLY B N 1
ATOM 2655 C CA . GLY B 1 70 ? 10.211 28.031 -11.727 1 96.38 70 GLY B CA 1
ATOM 2656 C C . GLY B 1 70 ? 10.844 27.328 -12.922 1 96.38 70 GLY B C 1
ATOM 2657 O O . GLY B 1 70 ? 10.352 26.297 -13.383 1 96.38 70 GLY B O 1
ATOM 2658 N N . GLU B 1 71 ? 11.992 27.906 -13.438 1 96.69 71 GLU B N 1
ATOM 2659 C CA . GLU B 1 71 ? 12.664 27.375 -14.617 1 96.69 71 GLU B CA 1
ATOM 2660 C C . GLU B 1 71 ? 13.664 26.281 -14.25 1 96.69 71 GLU B C 1
ATOM 2662 O O . GLU B 1 71 ? 14.281 25.672 -15.125 1 96.69 71 GLU B O 1
ATOM 2667 N N . THR B 1 72 ? 13.734 26.016 -12.984 1 98 72 THR B N 1
ATOM 2668 C CA . THR B 1 72 ? 14.648 24.969 -12.531 1 98 72 THR B CA 1
ATOM 2669 C C . THR B 1 72 ? 14.398 23.672 -13.289 1 98 72 THR B C 1
ATOM 2671 O O . THR B 1 72 ? 13.25 23.281 -13.516 1 98 72 THR B O 1
ATOM 2674 N N . THR B 1 73 ? 15.516 23.062 -13.695 1 98.19 73 THR B N 1
ATOM 2675 C CA . THR B 1 73 ? 15.398 21.797 -14.43 1 98.19 73 THR B CA 1
ATOM 2676 C C . THR B 1 73 ? 15.336 20.625 -13.469 1 98.19 73 THR B C 1
ATOM 2678 O O . THR B 1 73 ? 15.688 20.75 -12.297 1 98.19 73 THR B O 1
ATOM 2681 N N . GLU B 1 74 ? 14.781 19.531 -13.977 1 98.31 74 GLU B N 1
ATOM 2682 C CA . GLU B 1 74 ? 14.758 18.297 -13.188 1 98.31 74 GLU B CA 1
ATOM 2683 C C . GLU B 1 74 ? 16.156 17.922 -12.711 1 98.31 74 GLU B C 1
ATOM 2685 O O . GLU B 1 74 ? 16.344 17.531 -11.555 1 98.31 74 GLU B O 1
ATOM 2690 N N . GLU B 1 75 ? 17.141 18.047 -13.594 1 98.44 75 GLU B N 1
ATOM 2691 C CA . GLU B 1 75 ? 18.516 17.719 -13.281 1 98.44 75 GLU B CA 1
ATOM 2692 C C . GLU B 1 75 ? 19.062 18.578 -12.141 1 98.44 75 GLU B C 1
ATOM 2694 O O . GLU B 1 75 ? 19.719 18.078 -11.234 1 98.44 75 GLU B O 1
ATOM 2699 N N . GLU B 1 76 ? 18.797 19.844 -12.234 1 98.56 76 GLU B N 1
ATOM 2700 C CA . GLU B 1 76 ? 19.234 20.766 -11.188 1 98.56 76 GLU B CA 1
ATOM 2701 C C . GLU B 1 76 ? 18.625 20.406 -9.844 1 98.56 76 GLU B C 1
ATOM 2703 O O . GLU B 1 76 ? 19.297 20.422 -8.812 1 98.56 76 GLU B O 1
ATOM 2708 N N . LEU B 1 77 ? 17.344 20.109 -9.875 1 98.62 77 LEU B N 1
ATOM 2709 C CA . LEU B 1 77 ? 16.656 19.719 -8.648 1 98.62 77 LEU B CA 1
ATOM 2710 C C . LEU B 1 77 ? 17.219 18.406 -8.102 1 98.62 77 LEU B C 1
ATOM 2712 O O . LEU B 1 77 ? 17.406 18.266 -6.895 1 98.62 77 LEU B O 1
ATOM 2716 N N . LEU B 1 78 ? 17.484 17.438 -8.969 1 98.75 78 LEU B N 1
ATOM 2717 C CA . LEU B 1 78 ? 18.078 16.172 -8.57 1 98.75 78 LEU B CA 1
ATOM 2718 C C . LEU B 1 78 ? 19.438 16.375 -7.926 1 98.75 78 LEU B C 1
ATOM 2720 O O . LEU B 1 78 ? 19.781 15.695 -6.949 1 98.75 78 LEU B O 1
ATOM 2724 N N . GLU B 1 79 ? 20.219 17.281 -8.477 1 98.69 79 GLU B N 1
ATOM 2725 C CA . GLU B 1 79 ? 21.516 17.594 -7.91 1 98.69 79 GLU B CA 1
ATOM 2726 C C . GLU B 1 79 ? 21.391 18.141 -6.492 1 98.69 79 GLU B C 1
ATOM 2728 O O . GLU B 1 79 ? 22.156 17.766 -5.602 1 98.69 79 GLU B O 1
ATOM 2733 N N . LEU B 1 80 ? 20.453 19.016 -6.336 1 98.81 80 LEU B N 1
ATOM 2734 C CA . LEU B 1 80 ? 20.219 19.562 -5.004 1 98.81 80 LEU B CA 1
ATOM 2735 C C . LEU B 1 80 ? 19.797 18.469 -4.031 1 98.81 80 LEU B C 1
ATOM 2737 O O . LEU B 1 80 ? 20.297 18.406 -2.908 1 98.81 80 LEU B O 1
ATOM 2741 N N . VAL B 1 81 ? 18.844 17.609 -4.426 1 98.81 81 VAL B N 1
ATOM 2742 C CA . VAL B 1 81 ? 18.375 16.516 -3.582 1 98.81 81 VAL B CA 1
ATOM 2743 C C . VAL B 1 81 ? 19.547 15.609 -3.193 1 98.81 81 VAL B C 1
ATOM 2745 O O . VAL B 1 81 ? 19.656 15.203 -2.037 1 98.81 81 VAL B O 1
ATOM 2748 N N . GLU B 1 82 ? 20.375 15.328 -4.148 1 98.75 82 GLU B N 1
ATOM 2749 C CA . GLU B 1 82 ? 21.562 14.508 -3.883 1 98.75 82 GLU B CA 1
ATOM 2750 C C . GLU B 1 82 ? 22.453 15.156 -2.828 1 98.75 82 GLU B C 1
ATOM 2752 O O . GLU B 1 82 ? 22.922 14.484 -1.91 1 98.75 82 GLU B O 1
ATOM 2757 N N . LYS B 1 83 ? 22.703 16.469 -3.02 1 98.75 83 LYS B N 1
ATOM 2758 C CA . LYS B 1 83 ? 23.484 17.203 -2.033 1 98.75 83 LYS B CA 1
ATOM 2759 C C . LYS B 1 83 ? 22.859 17.109 -0.646 1 98.75 83 LYS B C 1
ATOM 2761 O O . LYS B 1 83 ? 23.562 16.859 0.34 1 98.75 83 LYS B O 1
ATOM 2766 N N . LEU B 1 84 ? 21.578 17.234 -0.581 1 98.81 84 LEU B N 1
ATOM 2767 C CA . LEU B 1 84 ? 20.859 17.219 0.69 1 98.81 84 LEU B CA 1
ATOM 2768 C C . LEU B 1 84 ? 20.875 15.82 1.301 1 98.81 84 LEU B C 1
ATOM 2770 O O . LEU B 1 84 ? 20.938 15.672 2.523 1 98.81 84 LEU B O 1
ATOM 2774 N N . ASN B 1 85 ? 20.812 14.797 0.511 1 98.81 85 ASN B N 1
ATOM 2775 C CA . ASN B 1 85 ? 20.906 13.422 0.978 1 98.81 85 ASN B CA 1
ATOM 2776 C C . ASN B 1 85 ? 22.188 13.172 1.768 1 98.81 85 ASN B C 1
ATOM 2778 O O . ASN B 1 85 ? 22.203 12.352 2.684 1 98.81 85 ASN B O 1
ATOM 2782 N N . HIS B 1 86 ? 23.188 13.906 1.432 1 98.44 86 HIS B N 1
ATOM 2783 C CA . HIS B 1 86 ? 24.5 13.633 2.01 1 98.44 86 HIS B CA 1
ATOM 2784 C C . HIS B 1 86 ? 24.875 14.711 3.02 1 98.44 86 HIS B C 1
ATOM 2786 O O . HIS B 1 86 ? 26 14.695 3.551 1 98.44 86 HIS B O 1
ATOM 2792 N N . LYS B 1 87 ? 24.047 15.688 3.211 1 98.38 87 LYS B N 1
ATOM 2793 C CA . LYS B 1 87 ? 24.328 16.75 4.172 1 98.38 87 LYS B CA 1
ATOM 2794 C C . LYS B 1 87 ? 24.031 16.297 5.598 1 98.38 87 LYS B C 1
ATOM 2796 O O . LYS B 1 87 ? 22.875 16.062 5.953 1 98.38 87 LYS B O 1
ATOM 2801 N N . PRO B 1 88 ? 25 16.203 6.43 1 97.19 88 PRO B N 1
ATOM 2802 C CA . PRO B 1 88 ? 24.828 15.586 7.75 1 97.19 88 PRO B CA 1
ATOM 2803 C C . PRO B 1 88 ? 23.906 16.391 8.656 1 97.19 88 PRO B C 1
ATOM 2805 O O . PRO B 1 88 ? 23.25 15.82 9.531 1 97.19 88 PRO B O 1
ATOM 2808 N N . GLU B 1 89 ? 23.859 17.719 8.383 1 97.94 89 GLU B N 1
ATOM 2809 C CA . GLU B 1 89 ? 23.031 18.578 9.219 1 97.94 89 GLU B CA 1
ATOM 2810 C C . GLU B 1 89 ? 21.547 18.422 8.883 1 97.94 89 GLU B C 1
ATOM 2812 O O . GLU B 1 89 ? 20.672 18.875 9.633 1 97.94 89 GLU B O 1
ATOM 2817 N N . ILE B 1 90 ? 21.281 17.75 7.746 1 98.75 90 ILE B N 1
ATOM 2818 C CA . ILE B 1 90 ? 19.906 17.594 7.277 1 98.75 90 ILE B CA 1
ATOM 2819 C C . ILE B 1 90 ? 19.453 16.156 7.484 1 98.75 90 ILE B C 1
ATOM 2821 O O . ILE B 1 90 ? 20.047 15.227 6.945 1 98.75 90 ILE B O 1
ATOM 2825 N N . ASN B 1 91 ? 18.375 16.031 8.273 1 98.75 91 ASN B N 1
ATOM 2826 C CA . ASN B 1 91 ? 17.828 14.703 8.555 1 98.75 91 ASN B CA 1
ATOM 2827 C C . ASN B 1 91 ? 16.562 14.422 7.742 1 98.75 91 ASN B C 1
ATOM 2829 O O . ASN B 1 91 ? 16.234 13.266 7.484 1 98.75 91 ASN B O 1
ATOM 2833 N N . GLY B 1 92 ? 15.859 15.398 7.469 1 98.75 92 GLY B N 1
ATOM 2834 C CA . GLY B 1 92 ? 14.656 15.305 6.664 1 98.75 92 GLY B CA 1
ATOM 2835 C C . GLY B 1 92 ? 14.672 16.219 5.449 1 98.75 92 GLY B C 1
ATOM 2836 O O . GLY B 1 92 ? 15.18 17.344 5.516 1 98.75 92 GLY B O 1
ATOM 2837 N N . ILE B 1 93 ? 14.148 15.758 4.363 1 98.81 93 ILE B N 1
ATOM 2838 C CA . ILE B 1 93 ? 14.047 16.531 3.129 1 98.81 93 ILE B CA 1
ATOM 2839 C C . ILE B 1 93 ? 12.586 16.578 2.674 1 98.81 93 ILE B C 1
ATOM 2841 O O . ILE B 1 93 ? 11.922 15.547 2.588 1 98.81 93 ILE B O 1
ATOM 2845 N N . LEU B 1 94 ? 12.094 17.719 2.473 1 97.69 94 LEU B N 1
ATOM 2846 C CA . LEU B 1 94 ? 10.766 17.922 1.904 1 97.69 94 LEU B CA 1
ATOM 2847 C C . LEU B 1 94 ? 10.844 18.766 0.636 1 97.69 94 LEU B C 1
ATOM 2849 O O . LEU B 1 94 ? 11.328 19.906 0.665 1 97.69 94 LEU B O 1
ATOM 2853 N N . VAL B 1 95 ? 10.461 18.188 -0.463 1 97.12 95 VAL B N 1
ATOM 2854 C CA . VAL B 1 95 ? 10.258 18.938 -1.697 1 97.12 95 VAL B CA 1
ATOM 2855 C C . VAL B 1 95 ? 8.773 19.281 -1.856 1 97.12 95 VAL B C 1
ATOM 2857 O O . VAL B 1 95 ? 7.941 18.375 -2 1 97.12 95 VAL B O 1
ATOM 2860 N N . GLN B 1 96 ? 8.523 20.516 -1.786 1 94.31 96 GLN B N 1
ATOM 2861 C CA . GLN B 1 96 ? 7.141 20.969 -1.813 1 94.31 96 GLN B CA 1
ATOM 2862 C C . GLN B 1 96 ? 6.496 20.688 -3.166 1 94.31 96 GLN B C 1
ATOM 2864 O O . GLN B 1 96 ? 7.074 20.984 -4.211 1 94.31 96 GLN B O 1
ATOM 2869 N N . LEU B 1 97 ? 5.352 20.109 -3.09 1 90.88 97 LEU B N 1
ATOM 2870 C CA . LEU B 1 97 ? 4.562 19.859 -4.289 1 90.88 97 LEU B CA 1
ATOM 2871 C C . LEU B 1 97 ? 3.42 20.859 -4.414 1 90.88 97 LEU B C 1
ATOM 2873 O O . LEU B 1 97 ? 2.953 21.406 -3.412 1 90.88 97 LEU B O 1
ATOM 2877 N N . PRO B 1 98 ? 2.889 21.109 -5.672 1 90.31 98 PRO B N 1
ATOM 2878 C CA . PRO B 1 98 ? 3.305 20.484 -6.93 1 90.31 98 PRO B CA 1
ATOM 2879 C C . PRO B 1 98 ? 4.586 21.078 -7.496 1 90.31 98 PRO B C 1
ATOM 2881 O O . PRO B 1 98 ? 4.965 22.203 -7.125 1 90.31 98 PRO B O 1
ATOM 2884 N N . LEU B 1 99 ? 5.238 20.344 -8.32 1 95.38 99 LEU B N 1
ATOM 2885 C CA . LEU B 1 99 ? 6.406 20.812 -9.055 1 95.38 99 LEU B CA 1
ATOM 2886 C C . LEU B 1 99 ? 6.012 21.328 -10.438 1 95.38 99 LEU B C 1
ATOM 2888 O O . LEU B 1 99 ? 4.941 20.984 -10.945 1 95.38 99 LEU B O 1
ATOM 2892 N N . PRO B 1 100 ? 6.852 22.219 -10.945 1 95.25 100 PRO B N 1
ATOM 2893 C CA . PRO B 1 100 ? 6.586 22.656 -12.312 1 95.25 100 PRO B CA 1
ATOM 2894 C C . PRO B 1 100 ? 6.48 21.484 -13.297 1 95.25 100 PRO B C 1
ATOM 2896 O O . PRO B 1 100 ? 6.992 20.391 -13.023 1 95.25 100 PRO B O 1
ATOM 2899 N N . GLU B 1 101 ? 5.84 21.672 -14.453 1 94.31 101 GLU B N 1
ATOM 2900 C CA . GLU B 1 101 ? 5.445 20.641 -15.406 1 94.31 101 GLU B CA 1
ATOM 2901 C C . GLU B 1 101 ? 6.66 19.906 -15.961 1 94.31 101 GLU B C 1
ATOM 2903 O O . GLU B 1 101 ? 6.574 18.719 -16.297 1 94.31 101 GLU B O 1
ATOM 2908 N N . GLN B 1 102 ? 7.746 20.672 -16.078 1 96.12 102 GLN B N 1
ATOM 2909 C CA . GLN B 1 102 ? 8.914 20.094 -16.734 1 96.12 102 GLN B CA 1
ATOM 2910 C C . GLN B 1 102 ? 9.641 19.125 -15.805 1 96.12 102 GLN B C 1
ATOM 2912 O O . GLN B 1 102 ? 10.594 18.453 -16.219 1 96.12 102 GLN B O 1
ATOM 2917 N N . ILE B 1 103 ? 9.227 19.094 -14.531 1 97.38 103 ILE B N 1
ATOM 2918 C CA . ILE B 1 103 ? 9.875 18.219 -13.555 1 97.38 103 ILE B CA 1
ATOM 2919 C C . ILE B 1 103 ? 8.945 17.078 -13.18 1 97.38 103 ILE B C 1
ATOM 2921 O O . ILE B 1 103 ? 7.801 17.312 -12.773 1 97.38 103 ILE B O 1
ATOM 2925 N N . ASN B 1 104 ? 9.43 15.859 -13.32 1 96.62 104 ASN B N 1
ATOM 2926 C CA . ASN B 1 104 ? 8.672 14.688 -12.898 1 96.62 104 ASN B CA 1
ATOM 2927 C C . ASN B 1 104 ? 8.719 14.5 -11.383 1 96.62 104 ASN B C 1
ATOM 2929 O O . ASN B 1 104 ? 9.773 14.188 -10.828 1 96.62 104 ASN B O 1
ATOM 2933 N N . GLU B 1 105 ? 7.633 14.641 -10.703 1 95.62 105 GLU B N 1
ATOM 2934 C CA . GLU B 1 105 ? 7.555 14.578 -9.242 1 95.62 105 GLU B CA 1
ATOM 2935 C C . GLU B 1 105 ? 8.047 13.227 -8.727 1 95.62 105 GLU B C 1
ATOM 2937 O O . GLU B 1 105 ? 8.766 13.164 -7.727 1 95.62 105 GLU B O 1
ATOM 2942 N N . GLU B 1 106 ? 7.641 12.164 -9.383 1 94.06 106 GLU B N 1
ATOM 2943 C CA . GLU B 1 106 ? 8.016 10.82 -8.945 1 94.06 106 GLU B CA 1
ATOM 2944 C C . GLU B 1 106 ? 9.531 10.633 -8.961 1 94.06 106 GLU B C 1
ATOM 2946 O O . GLU B 1 106 ? 10.094 10.016 -8.055 1 94.06 106 GLU B O 1
ATOM 2951 N N . THR B 1 107 ? 10.125 11.141 -10.016 1 96.75 107 THR B N 1
ATOM 2952 C CA . THR B 1 107 ? 11.578 11.062 -10.125 1 96.75 107 THR B CA 1
ATOM 2953 C C . THR B 1 107 ? 12.25 11.734 -8.93 1 96.75 107 THR B C 1
ATOM 2955 O O . THR B 1 107 ? 13.188 11.188 -8.352 1 96.75 107 THR B O 1
ATOM 2958 N N . ILE B 1 108 ? 11.742 12.875 -8.586 1 98.19 108 ILE B N 1
ATOM 2959 C CA . ILE B 1 108 ? 12.312 13.641 -7.488 1 98.19 108 ILE B CA 1
ATOM 2960 C C . ILE B 1 108 ? 12.094 12.906 -6.172 1 98.19 108 ILE B C 1
ATOM 2962 O O . ILE B 1 108 ? 13.016 12.758 -5.371 1 98.19 108 ILE B O 1
ATOM 2966 N N . ILE B 1 109 ? 10.906 12.43 -5.93 1 97.06 109 ILE B N 1
ATOM 2967 C CA . ILE B 1 109 ? 10.555 11.703 -4.715 1 97.06 109 ILE B CA 1
ATOM 2968 C C . ILE B 1 109 ? 11.453 10.477 -4.57 1 97.06 109 ILE B C 1
ATOM 2970 O O . ILE B 1 109 ? 11.969 10.195 -3.482 1 97.06 109 ILE B O 1
ATOM 2974 N N . ASN B 1 110 ? 11.695 9.82 -5.637 1 96.19 110 ASN B N 1
ATOM 2975 C CA . ASN B 1 110 ? 12.508 8.602 -5.645 1 96.19 110 ASN B CA 1
ATOM 2976 C C . ASN B 1 110 ? 13.969 8.906 -5.344 1 96.19 110 ASN B C 1
ATOM 2978 O O . ASN B 1 110 ? 14.727 8.016 -4.953 1 96.19 110 ASN B O 1
ATOM 2982 N N . ALA B 1 111 ? 14.352 10.133 -5.586 1 98.19 111 ALA B N 1
ATOM 2983 C CA . ALA B 1 111 ? 15.75 10.516 -5.406 1 98.19 111 ALA B CA 1
ATOM 2984 C C . ALA B 1 111 ? 16.047 10.852 -3.947 1 98.19 111 ALA B C 1
ATOM 2986 O O . ALA B 1 111 ? 17.203 10.93 -3.545 1 98.19 111 ALA B O 1
ATOM 2987 N N . ILE B 1 112 ? 15.008 11.094 -3.201 1 98.62 112 ILE B N 1
ATOM 2988 C CA . ILE B 1 112 ? 15.195 11.391 -1.785 1 98.62 112 ILE B CA 1
ATOM 2989 C C . ILE B 1 112 ? 15.523 10.109 -1.026 1 98.62 112 ILE B C 1
ATOM 2991 O O . ILE B 1 112 ? 14.82 9.102 -1.17 1 98.62 112 ILE B O 1
ATOM 2995 N N . ASP B 1 113 ? 16.609 10.125 -0.24 1 98.56 113 ASP B N 1
ATOM 2996 C CA . ASP B 1 113 ? 16.906 8.977 0.618 1 98.56 113 ASP B CA 1
ATOM 2997 C C . ASP B 1 113 ? 15.711 8.617 1.491 1 98.56 113 ASP B C 1
ATOM 2999 O O . ASP B 1 113 ? 15.172 9.469 2.197 1 98.56 113 ASP B O 1
ATOM 3003 N N . PRO B 1 114 ? 15.297 7.344 1.479 1 98.12 114 PRO B N 1
ATOM 3004 C CA . PRO B 1 114 ? 14.117 6.953 2.254 1 98.12 114 PRO B CA 1
ATOM 3005 C C . PRO B 1 114 ? 14.227 7.34 3.727 1 98.12 114 PRO B C 1
ATOM 3007 O O . PRO B 1 114 ? 13.211 7.648 4.363 1 98.12 114 PRO B O 1
ATOM 3010 N N . ILE B 1 115 ? 15.391 7.316 4.285 1 97.94 115 ILE B N 1
ATOM 3011 C CA . ILE B 1 115 ? 15.57 7.609 5.703 1 97.94 115 ILE B CA 1
ATOM 3012 C C . ILE B 1 115 ? 15.383 9.102 5.945 1 97.94 115 ILE B C 1
ATOM 3014 O O . ILE B 1 115 ? 15.188 9.531 7.086 1 97.94 115 ILE B O 1
ATOM 3018 N N . LYS B 1 116 ? 15.469 9.961 4.863 1 98.69 116 LYS B N 1
ATOM 3019 C CA . LYS B 1 116 ? 15.289 11.406 4.984 1 98.69 116 LYS B CA 1
ATOM 3020 C C . LYS B 1 116 ? 13.945 11.844 4.402 1 98.69 116 LYS B C 1
ATOM 3022 O O . LYS B 1 116 ? 13.648 13.039 4.352 1 98.69 116 LYS B O 1
ATOM 3027 N N . ASP B 1 117 ? 13.18 10.922 3.912 1 98.62 117 ASP B N 1
ATOM 3028 C CA . ASP B 1 117 ? 11.867 11.18 3.322 1 98.62 117 ASP B CA 1
ATOM 3029 C C . ASP B 1 117 ? 10.82 11.414 4.406 1 98.62 117 ASP B C 1
ATOM 3031 O O . ASP B 1 117 ? 9.984 10.547 4.672 1 98.62 117 ASP B O 1
ATOM 3035 N N . VAL B 1 118 ? 10.727 12.578 4.875 1 98.31 118 VAL B N 1
ATOM 3036 C CA . VAL B 1 118 ? 9.93 12.867 6.059 1 98.31 118 VAL B CA 1
ATOM 3037 C C . VAL B 1 118 ? 8.469 13.078 5.66 1 98.31 118 VAL B C 1
ATOM 3039 O O . VAL B 1 118 ? 7.594 13.18 6.523 1 98.31 118 VAL B O 1
ATOM 3042 N N . ASP B 1 119 ? 8.188 13.086 4.371 1 96.5 119 ASP B N 1
ATOM 3043 C CA . ASP B 1 119 ? 6.805 13.047 3.904 1 96.5 119 ASP B CA 1
ATOM 3044 C C . ASP B 1 119 ? 6.344 11.617 3.66 1 96.5 119 ASP B C 1
ATOM 3046 O O . ASP B 1 119 ? 5.156 11.367 3.438 1 96.5 119 ASP B O 1
ATOM 3050 N N . ALA B 1 120 ? 7.254 10.711 3.654 1 97.88 120 ALA B N 1
ATOM 3051 C CA . ALA B 1 120 ? 7.016 9.281 3.504 1 97.88 120 ALA B CA 1
ATOM 3052 C C . ALA B 1 120 ? 6.371 8.969 2.154 1 97.88 120 ALA B C 1
ATOM 3054 O O . ALA B 1 120 ? 5.41 8.195 2.08 1 97.88 120 ALA B O 1
ATOM 3055 N N . PHE B 1 121 ? 6.898 9.609 1.145 1 97.5 121 PHE B N 1
ATOM 3056 C CA . PHE B 1 121 ? 6.32 9.414 -0.18 1 97.5 121 PHE B CA 1
ATOM 3057 C C . PHE B 1 121 ? 7.16 8.445 -0.999 1 97.5 121 PHE B C 1
ATOM 3059 O O . PHE B 1 121 ? 6.707 7.934 -2.025 1 97.5 121 PHE B O 1
ATOM 3066 N N . HIS B 1 122 ? 8.414 8.234 -0.538 1 97.88 122 HIS B N 1
ATOM 3067 C CA . HIS B 1 122 ? 9.266 7.277 -1.234 1 97.88 122 HIS B CA 1
ATOM 3068 C C . HIS B 1 122 ? 8.625 5.891 -1.255 1 97.88 122 HIS B C 1
ATOM 3070 O O . HIS B 1 122 ? 8.078 5.441 -0.246 1 97.88 122 HIS B O 1
ATOM 3076 N N . PRO B 1 123 ? 8.719 5.156 -2.35 1 97.44 123 PRO B N 1
ATOM 3077 C CA . PRO B 1 123 ? 8.086 3.836 -2.438 1 97.44 123 PRO B CA 1
ATOM 3078 C C . PRO B 1 123 ? 8.492 2.91 -1.295 1 97.44 123 PRO B C 1
ATOM 3080 O O . PRO B 1 123 ? 7.672 2.135 -0.8 1 97.44 123 PRO B O 1
ATOM 3083 N N . ASN B 1 124 ? 9.695 2.982 -0.905 1 97.44 124 ASN B N 1
ATOM 3084 C CA . ASN B 1 124 ? 10.133 2.158 0.215 1 97.44 124 ASN B CA 1
ATOM 3085 C C . ASN B 1 124 ? 9.32 2.441 1.474 1 97.44 124 ASN B C 1
ATOM 3087 O O . ASN B 1 124 ? 8.867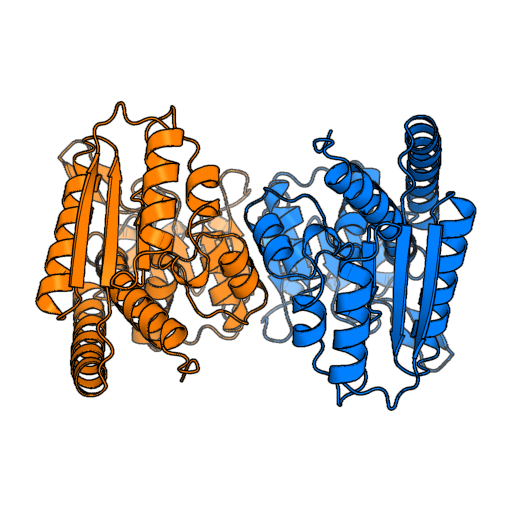 1.514 2.146 1 97.44 124 ASN B O 1
ATOM 3091 N N . ASN B 1 125 ? 9.148 3.703 1.785 1 98.19 125 ASN B N 1
ATOM 3092 C CA . ASN B 1 125 ? 8.367 4.07 2.965 1 98.19 125 ASN B CA 1
ATOM 3093 C C . ASN B 1 125 ? 6.887 3.756 2.783 1 98.19 125 ASN B C 1
ATOM 3095 O O . ASN B 1 125 ? 6.227 3.299 3.719 1 98.19 125 ASN B O 1
ATOM 3099 N N . VAL B 1 126 ? 6.406 4.012 1.607 1 98.19 126 VAL B N 1
ATOM 3100 C CA . VAL B 1 126 ? 5.02 3.689 1.281 1 98.19 126 VAL B CA 1
ATOM 3101 C C . VAL B 1 126 ? 4.781 2.193 1.469 1 98.19 126 VAL B C 1
ATOM 3103 O O . VAL B 1 126 ? 3.771 1.789 2.051 1 98.19 126 VAL B O 1
ATOM 3106 N N . GLY B 1 127 ? 5.695 1.404 0.944 1 98.25 127 GLY B N 1
ATOM 3107 C CA . GLY B 1 127 ? 5.586 -0.034 1.127 1 98.25 127 GLY B CA 1
ATOM 3108 C C . GLY B 1 127 ? 5.598 -0.453 2.584 1 98.25 127 GLY B C 1
ATOM 3109 O O . GLY B 1 127 ? 4.832 -1.332 2.99 1 98.25 127 GLY B O 1
ATOM 3110 N N . LYS B 1 128 ? 6.438 0.157 3.357 1 97.81 128 LYS B N 1
ATOM 3111 C CA . LYS B 1 128 ? 6.508 -0.135 4.785 1 97.81 128 LYS B CA 1
ATOM 3112 C C . LYS B 1 128 ? 5.191 0.194 5.48 1 97.81 128 LYS B C 1
ATOM 3114 O O . LYS B 1 128 ? 4.789 -0.498 6.418 1 97.81 128 LYS B O 1
ATOM 3119 N N . ILE B 1 129 ? 4.582 1.236 5.02 1 98.25 129 ILE B N 1
ATOM 3120 C CA . ILE B 1 129 ? 3.271 1.591 5.555 1 98.25 129 ILE B CA 1
ATOM 3121 C C . ILE B 1 129 ? 2.266 0.49 5.223 1 98.25 129 ILE B C 1
ATOM 3123 O O . ILE B 1 129 ? 1.504 0.057 6.094 1 98.25 129 ILE B O 1
ATOM 3127 N N . MET B 1 130 ? 2.268 0.047 4.043 1 98.12 130 MET B N 1
ATOM 3128 C CA . MET B 1 130 ? 1.308 -0.973 3.631 1 98.12 130 MET B CA 1
ATOM 3129 C C . MET B 1 130 ? 1.499 -2.256 4.434 1 98.12 130 MET B C 1
ATOM 3131 O O . MET B 1 130 ? 0.525 -2.871 4.867 1 98.12 130 MET B O 1
ATOM 3135 N N . ILE B 1 131 ? 2.742 -2.611 4.699 1 97 131 ILE B N 1
ATOM 3136 C CA . ILE B 1 131 ? 2.957 -3.902 5.344 1 97 131 ILE B CA 1
ATOM 3137 C C . ILE B 1 131 ? 2.932 -3.734 6.859 1 97 131 ILE B C 1
ATOM 3139 O O . ILE B 1 131 ? 2.979 -4.719 7.602 1 97 131 ILE B O 1
ATOM 3143 N N . GLY B 1 132 ? 2.91 -2.5 7.398 1 96.62 132 GLY B N 1
ATOM 3144 C CA . GLY B 1 132 ? 2.715 -2.234 8.812 1 96.62 132 GLY B CA 1
ATOM 3145 C C . GLY B 1 132 ? 4.016 -2.17 9.594 1 96.62 132 GLY B C 1
ATOM 3146 O O . GLY B 1 132 ? 4.016 -2.314 10.82 1 96.62 132 GLY B O 1
ATOM 3147 N N . ASP B 1 133 ? 5.137 -2.068 8.914 1 95.12 133 ASP B N 1
ATOM 3148 C CA . ASP B 1 133 ? 6.457 -1.951 9.523 1 95.12 133 ASP B CA 1
ATOM 3149 C C . ASP B 1 133 ? 7.109 -0.616 9.172 1 95.12 133 ASP B C 1
ATOM 3151 O O . ASP B 1 133 ? 8.227 -0.582 8.648 1 95.12 133 ASP B O 1
ATOM 3155 N N . PHE B 1 134 ? 6.406 0.527 9.508 1 96.38 134 PHE B N 1
ATOM 3156 C CA . PHE B 1 134 ? 6.805 1.843 9.016 1 96.38 134 PHE B CA 1
ATOM 3157 C C . PHE B 1 134 ? 7.555 2.615 10.094 1 96.38 134 PHE B C 1
ATOM 3159 O O . PHE B 1 134 ? 7.266 2.471 11.289 1 96.38 134 PHE B O 1
ATOM 3166 N N . ASP B 1 135 ? 8.508 3.439 9.641 1 95.31 135 ASP B N 1
ATOM 3167 C CA . ASP B 1 135 ? 9.172 4.422 10.492 1 95.31 135 ASP B CA 1
ATOM 3168 C C . ASP B 1 135 ? 8.5 5.789 10.375 1 95.31 135 ASP B C 1
ATOM 3170 O O . ASP B 1 135 ? 8.484 6.562 11.336 1 95.31 135 ASP B O 1
ATOM 3174 N N . PHE B 1 136 ? 8.055 6.082 9.18 1 96.88 136 PHE B N 1
ATOM 3175 C CA . PHE B 1 136 ? 7.426 7.359 8.859 1 96.88 136 PHE B CA 1
ATOM 3176 C C . PHE B 1 136 ? 6 7.152 8.367 1 96.88 136 PHE B C 1
ATOM 3178 O O . PHE B 1 136 ? 5.688 6.109 7.781 1 96.88 136 PHE B O 1
ATOM 3185 N N . LEU B 1 137 ? 5.195 8.086 8.664 1 97.94 137 LEU B N 1
ATOM 3186 C CA . LEU B 1 137 ? 3.861 8.156 8.078 1 97.94 137 LEU B CA 1
ATOM 3187 C C . LEU B 1 137 ? 3.695 9.438 7.27 1 97.94 137 LEU B C 1
ATOM 3189 O O . LEU B 1 137 ? 4.289 10.469 7.598 1 97.94 137 LEU B O 1
ATOM 3193 N N . PRO B 1 138 ? 2.895 9.359 6.176 1 98.06 138 PRO B N 1
ATOM 3194 C CA . PRO B 1 138 ? 2.588 10.617 5.492 1 98.06 138 PRO B CA 1
ATOM 3195 C C . PRO B 1 138 ? 1.952 11.656 6.418 1 98.06 138 PRO B C 1
ATOM 3197 O O . PRO B 1 138 ? 1.134 11.305 7.273 1 98.06 138 PRO B O 1
ATOM 3200 N N . CYS B 1 139 ? 2.336 12.844 6.254 1 97.44 139 CYS B N 1
ATOM 3201 C CA . CYS B 1 139 ? 2.018 13.875 7.234 1 97.44 139 CYS B CA 1
ATOM 3202 C C . CYS B 1 139 ? 0.51 14.016 7.402 1 97.44 139 CYS B C 1
ATOM 3204 O O . CYS B 1 139 ? 0.005 14.016 8.531 1 97.44 139 CYS B O 1
ATOM 3206 N N . THR B 1 140 ? -0.232 14.125 6.277 1 97.12 140 THR B N 1
ATOM 3207 C CA . THR B 1 140 ? -1.671 14.352 6.352 1 97.12 140 THR B CA 1
ATOM 3208 C C . THR B 1 140 ? -2.379 13.141 6.949 1 97.12 140 THR B C 1
ATOM 3210 O O . THR B 1 140 ? -3.088 13.258 7.949 1 97.12 140 THR B O 1
ATOM 3213 N N . PRO B 1 141 ? -2.16 11.922 6.48 1 98.69 141 PRO B N 1
ATOM 3214 C CA . PRO B 1 141 ? -2.787 10.742 7.086 1 98.69 141 PRO B CA 1
ATOM 3215 C C . PRO B 1 141 ? -2.443 10.578 8.562 1 98.69 141 PRO B C 1
ATOM 3217 O O . PRO B 1 141 ? -3.316 10.25 9.375 1 98.69 141 PRO B O 1
ATOM 3220 N N . ALA B 1 142 ? -1.204 10.766 8.891 1 98.44 142 ALA B N 1
ATOM 3221 C CA . ALA B 1 142 ? -0.794 10.664 10.289 1 98.44 142 ALA B CA 1
ATOM 3222 C C . ALA B 1 142 ? -1.569 11.656 11.164 1 98.44 142 ALA B C 1
ATOM 3224 O O . ALA B 1 142 ? -2.027 11.297 12.25 1 98.44 142 ALA B O 1
ATOM 3225 N N . GLY B 1 143 ? -1.652 12.867 10.672 1 98.5 143 GLY B N 1
ATOM 3226 C CA . GLY B 1 143 ? -2.436 13.867 11.375 1 98.5 143 GLY B CA 1
ATOM 3227 C C . GLY B 1 143 ? -3.885 13.461 11.57 1 98.5 143 GLY B C 1
ATOM 3228 O O . GLY B 1 143 ? -4.465 13.695 12.633 1 98.5 143 GLY B O 1
ATOM 3229 N N . ILE B 1 144 ? -4.484 12.898 10.562 1 98.81 144 ILE B N 1
ATOM 3230 C CA . ILE B 1 144 ? -5.871 12.453 10.617 1 98.81 144 ILE B CA 1
ATOM 3231 C C . ILE B 1 144 ? -6.027 11.398 11.719 1 98.81 144 ILE B C 1
ATOM 3233 O O . ILE B 1 144 ? -7 11.422 12.477 1 98.81 144 ILE B O 1
ATOM 3237 N N . MET B 1 145 ? -5.074 10.508 11.805 1 98.81 145 MET B N 1
ATOM 3238 C CA . MET B 1 145 ? -5.133 9.477 12.844 1 98.81 145 MET B CA 1
ATOM 3239 C C . MET B 1 145 ? -5.125 10.109 14.227 1 98.81 145 MET B C 1
ATOM 3241 O O . MET B 1 145 ? -5.852 9.672 15.125 1 98.81 145 MET B O 1
ATOM 3245 N N . ASP B 1 146 ? -4.27 11.148 14.43 1 98.69 146 ASP B N 1
ATOM 3246 C CA . ASP B 1 146 ? -4.25 11.875 15.695 1 98.69 146 ASP B CA 1
ATOM 3247 C C . ASP B 1 146 ? -5.609 12.508 15.992 1 98.69 146 ASP B C 1
ATOM 3249 O O . ASP B 1 146 ? -6.082 12.477 17.125 1 98.69 146 ASP B O 1
ATOM 3253 N N . LEU B 1 147 ? -6.211 13.133 14.969 1 98.88 147 LEU B N 1
ATOM 3254 C CA . LEU B 1 147 ? -7.512 13.781 15.125 1 98.88 147 LEU B CA 1
ATOM 3255 C C . LEU B 1 147 ? -8.578 12.766 15.531 1 98.88 147 LEU B C 1
ATOM 3257 O O . LEU B 1 147 ? -9.344 13.008 16.469 1 98.88 147 LEU B O 1
ATOM 3261 N N . ILE B 1 148 ? -8.617 11.641 14.859 1 98.88 148 ILE B N 1
ATOM 3262 C CA . ILE B 1 148 ? -9.586 10.594 15.188 1 98.88 148 ILE B CA 1
ATOM 3263 C C . ILE B 1 148 ? -9.352 10.117 16.625 1 98.88 148 ILE B C 1
ATOM 3265 O O . ILE B 1 148 ? -10.297 9.969 17.391 1 98.88 148 ILE B O 1
ATOM 3269 N N . ALA B 1 149 ? -8.094 9.891 16.969 1 98.69 149 ALA B N 1
ATOM 3270 C CA . ALA B 1 149 ? -7.754 9.414 18.312 1 98.69 149 ALA B CA 1
ATOM 3271 C C . ALA B 1 149 ? -8.234 10.398 19.375 1 98.69 149 ALA B C 1
ATOM 3273 O O . ALA B 1 149 ? -8.672 9.984 20.453 1 98.69 149 ALA B O 1
ATOM 3274 N N . SER B 1 150 ? -8.133 11.664 19.109 1 98.38 150 SER B N 1
ATOM 3275 C CA . SER B 1 150 ? -8.508 12.695 20.078 1 98.38 150 SER B CA 1
ATOM 3276 C C . SER B 1 150 ? -10 12.625 20.406 1 98.38 150 SER B C 1
ATOM 3278 O O . SER B 1 150 ? -10.438 13.172 21.422 1 98.38 150 SER B O 1
ATOM 3280 N N . THR B 1 151 ? -10.844 12.039 19.531 1 98.31 151 THR B N 1
ATOM 3281 C CA . THR B 1 151 ? -12.273 11.93 19.766 1 98.31 151 THR B CA 1
ATOM 3282 C C . THR B 1 151 ? -12.578 10.82 20.766 1 98.31 151 THR B C 1
ATOM 3284 O O . THR B 1 151 ? -13.672 10.773 21.344 1 98.31 151 THR B O 1
ATOM 3287 N N . GLY B 1 152 ? -11.648 9.852 20.875 1 98.31 152 GLY B N 1
ATOM 3288 C CA . GLY B 1 152 ? -11.875 8.68 21.703 1 98.31 152 GLY B CA 1
ATOM 3289 C C . GLY B 1 152 ? -12.648 7.586 20.984 1 98.31 152 GLY B C 1
ATOM 3290 O O . GLY B 1 152 ? -12.859 6.508 21.547 1 98.31 152 GLY B O 1
ATOM 3291 N N . VAL B 1 153 ? -13.062 7.852 19.766 1 98.25 153 VAL B N 1
ATOM 3292 C CA . VAL B 1 153 ? -13.797 6.852 19 1 98.25 153 VAL B CA 1
ATOM 3293 C C . VAL B 1 153 ? -12.844 5.754 18.531 1 98.25 153 VAL B C 1
ATOM 3295 O O . VAL B 1 153 ? -11.812 6.039 17.922 1 98.25 153 VAL B O 1
ATOM 3298 N N . SER B 1 154 ? -13.133 4.504 18.875 1 98.38 154 SER B N 1
ATOM 3299 C CA . SER B 1 154 ? -12.328 3.373 18.422 1 98.38 154 SER B CA 1
ATOM 3300 C C . SER B 1 154 ? -12.547 3.088 16.938 1 98.38 154 SER B C 1
ATOM 3302 O O . SER B 1 154 ? -13.688 3.121 16.453 1 98.38 154 SER B O 1
ATOM 3304 N N . ILE B 1 155 ? -11.523 2.764 16.25 1 98.81 155 ILE B N 1
ATOM 3305 C CA . ILE B 1 155 ? -11.594 2.445 14.828 1 98.81 155 ILE B CA 1
ATOM 3306 C C . ILE B 1 155 ? -11.93 0.967 14.641 1 98.81 155 ILE B C 1
ATOM 3308 O O . ILE B 1 155 ? -12.531 0.581 13.641 1 98.81 155 ILE B O 1
ATOM 3312 N N . GLU B 1 156 ? -11.57 0.144 15.586 1 98.69 156 GLU B N 1
ATOM 3313 C CA . GLU B 1 156 ? -11.727 -1.305 15.492 1 98.69 156 GLU B CA 1
ATOM 3314 C C . GLU B 1 156 ? -13.172 -1.689 15.203 1 98.69 156 GLU B C 1
ATOM 3316 O O . GLU B 1 156 ? -14.086 -1.281 15.93 1 98.69 156 GLU B O 1
ATOM 3321 N N . GLY B 1 157 ? -13.312 -2.395 14.117 1 98.19 157 GLY B N 1
ATOM 3322 C CA . GLY B 1 157 ? -14.617 -2.934 13.773 1 98.19 157 GLY B CA 1
ATOM 3323 C C . GLY B 1 157 ? -15.516 -1.923 13.086 1 98.19 157 GLY B C 1
ATOM 3324 O O . GLY B 1 157 ? -16.625 -2.26 12.648 1 98.19 157 GLY B O 1
ATOM 3325 N N . LYS B 1 158 ? -15.086 -0.657 12.961 1 98.81 158 LYS B N 1
ATOM 3326 C CA . LYS B 1 158 ? -15.898 0.399 12.359 1 98.81 158 LYS B CA 1
ATOM 3327 C C . LYS B 1 158 ? -15.852 0.338 10.836 1 98.81 158 LYS B C 1
ATOM 3329 O O . LYS B 1 158 ? -14.859 -0.119 10.266 1 98.81 158 LYS B O 1
ATOM 3334 N N . ASN B 1 159 ? -16.953 0.728 10.25 1 98.75 159 ASN B N 1
ATOM 3335 C CA . ASN B 1 159 ? -16.969 0.969 8.812 1 98.75 159 ASN B CA 1
ATOM 3336 C C . ASN B 1 159 ? -16.297 2.289 8.453 1 98.75 159 ASN B C 1
ATOM 3338 O O . ASN B 1 159 ? -16.828 3.363 8.758 1 98.75 159 ASN B O 1
ATOM 3342 N N . CYS B 1 160 ? -15.148 2.193 7.84 1 98.94 160 CYS B N 1
ATOM 3343 C CA . CYS B 1 160 ? -14.375 3.367 7.449 1 98.94 160 CYS B CA 1
ATOM 3344 C C . CYS B 1 160 ? -14.43 3.58 5.941 1 98.94 160 CYS B C 1
ATOM 3346 O O . CYS B 1 160 ? -14.102 2.676 5.172 1 98.94 160 CYS B O 1
ATOM 3348 N N . VAL B 1 161 ? -14.859 4.738 5.539 1 98.94 161 VAL B N 1
ATOM 3349 C CA . VAL B 1 161 ? -14.922 5.059 4.117 1 98.94 161 VAL B CA 1
ATOM 3350 C C . VAL B 1 161 ? -13.977 6.223 3.811 1 98.94 161 VAL B C 1
ATOM 3352 O O . VAL B 1 161 ? -14.023 7.258 4.473 1 98.94 161 VAL B O 1
ATOM 3355 N N . VAL B 1 162 ? -13.094 6.023 2.898 1 98.94 162 VAL B N 1
ATOM 3356 C CA . VAL B 1 162 ? -12.203 7.055 2.389 1 98.94 162 VAL B CA 1
ATOM 3357 C C . VAL B 1 162 ? -12.609 7.438 0.967 1 98.94 162 VAL B C 1
ATOM 3359 O O . VAL B 1 162 ? -12.656 6.582 0.079 1 98.94 162 VAL B O 1
ATOM 3362 N N . ILE B 1 163 ? -12.953 8.688 0.762 1 98.94 163 ILE B N 1
ATOM 3363 C CA . ILE B 1 163 ? -13.211 9.172 -0.591 1 98.94 163 ILE B CA 1
ATOM 3364 C C . ILE B 1 163 ? -11.945 9.828 -1.149 1 98.94 163 ILE B C 1
ATOM 3366 O O . ILE B 1 163 ? -11.547 10.898 -0.695 1 98.94 163 ILE B O 1
ATOM 3370 N N . GLY B 1 164 ? -11.406 9.234 -2.133 1 98.5 164 GLY B N 1
ATOM 3371 C CA . GLY B 1 164 ? -10.125 9.609 -2.695 1 98.5 164 GLY B CA 1
ATOM 3372 C C . GLY B 1 164 ? -9.086 8.508 -2.6 1 98.5 164 GLY B C 1
ATOM 3373 O O . GLY B 1 164 ? -9.016 7.797 -1.592 1 98.5 164 GLY B O 1
ATOM 3374 N N . ARG B 1 165 ? -8.336 8.32 -3.607 1 98.5 165 ARG B N 1
ATOM 3375 C CA . ARG B 1 165 ? -7.34 7.254 -3.621 1 98.5 165 ARG B CA 1
ATOM 3376 C C . ARG B 1 165 ? -5.977 7.781 -4.062 1 98.5 165 ARG B C 1
ATOM 3378 O O . ARG B 1 165 ? -5.242 7.102 -4.781 1 98.5 165 ARG B O 1
ATOM 3385 N N . SER B 1 166 ? -5.652 9.008 -3.707 1 96.62 166 SER B N 1
ATOM 3386 C CA . SER B 1 166 ? -4.344 9.57 -4.016 1 96.62 166 SER B CA 1
ATOM 3387 C C . SER B 1 166 ? -3.23 8.812 -3.303 1 96.62 166 SER B C 1
ATOM 3389 O O . SER B 1 166 ? -3.473 8.141 -2.295 1 96.62 166 SER B O 1
ATOM 3391 N N . ASN B 1 167 ? -2.061 8.984 -3.807 1 95.69 167 ASN B N 1
ATOM 3392 C CA . ASN B 1 167 ? -0.901 8.297 -3.252 1 95.69 167 ASN B CA 1
ATOM 3393 C C . ASN B 1 167 ? -0.453 8.922 -1.935 1 95.69 167 ASN B C 1
ATOM 3395 O O . ASN B 1 167 ? 0.205 8.273 -1.123 1 95.69 167 ASN B O 1
ATOM 3399 N N . ILE B 1 168 ? -0.801 10.172 -1.741 1 93.12 168 ILE B N 1
ATOM 3400 C CA . ILE B 1 168 ? -0.207 10.875 -0.612 1 93.12 168 ILE B CA 1
ATOM 3401 C C . ILE B 1 168 ? -1.208 10.945 0.538 1 93.12 168 ILE B C 1
ATOM 3403 O O . ILE B 1 168 ? -0.838 11.258 1.674 1 93.12 168 ILE B O 1
ATOM 3407 N N . VAL B 1 169 ? -2.537 10.703 0.214 1 97.25 169 VAL B N 1
ATOM 3408 C CA . VAL B 1 169 ? -3.523 10.797 1.285 1 97.25 169 VAL B CA 1
ATOM 3409 C C . VAL B 1 169 ? -4.43 9.57 1.266 1 97.25 169 VAL B C 1
ATOM 3411 O O . VAL B 1 169 ? -4.383 8.742 2.18 1 97.25 169 VAL B O 1
ATOM 3414 N N . GLY B 1 170 ? -5.145 9.375 0.169 1 98.38 170 GLY B N 1
ATOM 3415 C CA . GLY B 1 170 ? -6.207 8.383 0.113 1 98.38 170 GLY B CA 1
ATOM 3416 C C . GLY B 1 170 ? -5.734 6.984 0.448 1 98.38 170 GLY B C 1
ATOM 3417 O O . GLY B 1 170 ? -6.199 6.383 1.419 1 98.38 170 GLY B O 1
ATOM 3418 N N . LYS B 1 171 ? -4.809 6.516 -0.292 1 98.75 171 LYS B N 1
ATOM 3419 C CA . LYS B 1 171 ? -4.352 5.137 -0.147 1 98.75 171 LYS B CA 1
ATOM 3420 C C . LYS B 1 171 ? -3.654 4.926 1.194 1 98.75 171 LYS B C 1
ATOM 3422 O O . LYS B 1 171 ? -4.012 4.02 1.949 1 98.75 171 LYS B O 1
ATOM 3427 N N . PRO B 1 172 ? -2.695 5.785 1.561 1 98.69 172 PRO B N 1
ATOM 3428 C CA . PRO B 1 172 ? -2.09 5.566 2.875 1 98.69 172 PRO B CA 1
ATOM 3429 C C . PRO B 1 172 ? -3.094 5.699 4.02 1 98.69 172 PRO B C 1
ATOM 3431 O O . PRO B 1 172 ? -2.988 4.992 5.023 1 98.69 172 PRO B O 1
ATOM 3434 N N . MET B 1 173 ? -4.051 6.598 3.885 1 98.81 173 MET B N 1
ATOM 3435 C CA . MET B 1 173 ? -5.094 6.73 4.895 1 98.81 173 MET B CA 1
ATOM 3436 C C . MET B 1 173 ? -5.867 5.422 5.051 1 98.81 173 MET B C 1
ATOM 3438 O O . MET B 1 173 ? -6.141 4.988 6.168 1 98.81 173 MET B O 1
ATOM 3442 N N . SER B 1 174 ? -6.176 4.84 3.963 1 98.94 174 SER B N 1
ATOM 3443 C CA . SER B 1 174 ? -6.887 3.564 3.967 1 98.94 174 SER B CA 1
ATOM 3444 C C . SER B 1 174 ? -6.086 2.488 4.695 1 98.94 174 SER B C 1
ATOM 3446 O O . SER B 1 174 ? -6.645 1.715 5.477 1 98.94 174 SER B O 1
ATOM 3448 N N . MET B 1 175 ? -4.797 2.445 4.477 1 98.88 175 MET B N 1
ATOM 3449 C CA . MET B 1 175 ? -3.949 1.444 5.117 1 98.88 175 MET B CA 1
ATOM 3450 C C . MET B 1 175 ? -3.883 1.676 6.625 1 98.88 175 MET B C 1
ATOM 3452 O O . MET B 1 175 ? -3.92 0.723 7.406 1 98.88 175 MET B O 1
ATOM 3456 N N . LEU B 1 176 ? -3.783 2.936 7.027 1 98.88 176 LEU B N 1
ATOM 3457 C CA . LEU B 1 176 ? -3.676 3.227 8.453 1 98.88 176 LEU B CA 1
ATOM 3458 C C . LEU B 1 176 ? -4.953 2.834 9.188 1 98.88 176 LEU B C 1
ATOM 3460 O O . LEU B 1 176 ? -4.898 2.285 10.289 1 98.88 176 LEU B O 1
ATOM 3464 N N . LEU B 1 177 ? -6.137 3.15 8.594 1 98.94 177 LEU B N 1
ATOM 3465 C CA . LEU B 1 177 ? -7.402 2.725 9.18 1 98.94 177 LEU B CA 1
ATOM 3466 C C . LEU B 1 177 ? -7.484 1.204 9.25 1 98.94 177 LEU B C 1
ATOM 3468 O O . LEU B 1 177 ? -7.957 0.651 10.25 1 98.94 177 LEU B O 1
ATOM 3472 N N . LEU B 1 178 ? -7.027 0.579 8.203 1 98.88 178 LEU B N 1
ATOM 3473 C CA . LEU B 1 178 ? -7.016 -0.878 8.148 1 98.88 178 LEU B CA 1
ATOM 3474 C C . LEU B 1 178 ? -6.152 -1.46 9.258 1 98.88 178 LEU B C 1
ATOM 3476 O O . LEU B 1 178 ? -6.547 -2.424 9.922 1 98.88 178 LEU B O 1
ATOM 3480 N N . HIS B 1 179 ? -4.957 -0.88 9.492 1 98.62 179 HIS B N 1
ATOM 3481 C CA . HIS B 1 179 ? -4.043 -1.338 10.531 1 98.62 179 HIS B CA 1
ATOM 3482 C C . HIS B 1 179 ? -4.676 -1.211 11.914 1 98.62 179 HIS B C 1
ATOM 3484 O O . HIS B 1 179 ? -4.258 -1.887 12.859 1 98.62 179 HIS B O 1
ATOM 3490 N N . LYS B 1 180 ? -5.625 -0.328 12.078 1 98.75 180 LYS B N 1
ATOM 3491 C CA . LYS B 1 180 ? -6.34 -0.159 13.344 1 98.75 180 LYS B CA 1
ATOM 3492 C C . LYS B 1 180 ? -7.629 -0.976 13.352 1 98.75 180 LYS B C 1
ATOM 3494 O O . LYS B 1 180 ? -8.523 -0.718 14.164 1 98.75 180 LYS B O 1
ATOM 3499 N N . ASN B 1 181 ? -7.75 -1.883 12.453 1 98.81 181 ASN B N 1
ATOM 3500 C CA . ASN B 1 181 ? -8.805 -2.883 12.383 1 98.81 181 ASN B CA 1
ATOM 3501 C C . ASN B 1 181 ? -10.133 -2.266 11.945 1 98.81 181 ASN B C 1
ATOM 3503 O O . ASN B 1 181 ? -11.203 -2.707 12.375 1 98.81 181 ASN B O 1
ATOM 3507 N N . GLY B 1 182 ? -10.07 -1.171 11.219 1 98.88 182 GLY B N 1
ATOM 3508 C CA . GLY B 1 182 ? -11.25 -0.707 10.508 1 98.88 182 GLY B CA 1
ATOM 3509 C C . GLY B 1 182 ? -11.57 -1.53 9.273 1 98.88 182 GLY B C 1
ATOM 3510 O O . GLY B 1 182 ? -10.656 -2.053 8.617 1 98.88 182 GLY B O 1
ATOM 3511 N N . THR B 1 183 ? -12.859 -1.7 8.984 1 98.88 183 THR B N 1
ATOM 3512 C CA . THR B 1 183 ? -13.266 -2.191 7.672 1 98.88 183 THR B CA 1
ATOM 3513 C C . THR B 1 183 ? -13.289 -1.055 6.656 1 98.88 183 THR B C 1
ATOM 3515 O O . THR B 1 183 ? -14.125 -0.152 6.746 1 98.88 183 THR B O 1
ATOM 3518 N N . VAL B 1 184 ? -12.398 -1.098 5.68 1 98.94 184 VAL B N 1
ATOM 3519 C CA . VAL B 1 184 ? -12.117 0.1 4.891 1 98.94 184 VAL B CA 1
ATOM 3520 C C . VAL B 1 184 ? -12.719 -0.049 3.496 1 98.94 184 VAL B C 1
ATOM 3522 O O . VAL B 1 184 ? -12.539 -1.078 2.842 1 98.94 184 VAL B O 1
ATOM 3525 N N . THR B 1 185 ? -13.477 0.9 3.076 1 98.94 185 THR B N 1
ATOM 3526 C CA . THR B 1 185 ? -13.922 1.054 1.694 1 98.94 185 THR B CA 1
ATOM 3527 C C . THR B 1 185 ? -13.258 2.266 1.047 1 98.94 185 THR B C 1
ATOM 3529 O O . THR B 1 185 ? -13.289 3.367 1.601 1 98.94 185 THR B O 1
ATOM 3532 N N . ILE B 1 186 ? -12.641 2.062 -0.048 1 98.94 186 ILE B N 1
ATOM 3533 C CA . ILE B 1 186 ? -11.969 3.139 -0.773 1 98.94 186 ILE B CA 1
ATOM 3534 C C . ILE B 1 186 ? -12.812 3.547 -1.979 1 98.94 186 ILE B C 1
ATOM 3536 O O . ILE B 1 186 ? -13.016 2.754 -2.9 1 98.94 186 ILE B O 1
ATOM 3540 N N . CYS B 1 187 ? -13.289 4.758 -1.965 1 98.94 187 CYS B N 1
ATOM 3541 C CA . CYS B 1 187 ? -14.125 5.293 -3.029 1 98.94 187 CYS B CA 1
ATOM 3542 C C . CYS B 1 187 ? -13.359 6.301 -3.875 1 98.94 187 CYS B C 1
ATOM 3544 O O . CYS B 1 187 ? -12.32 6.809 -3.451 1 98.94 187 CYS B O 1
ATOM 3546 N N . HIS B 1 188 ? -13.805 6.531 -5.031 1 98.69 188 HIS B N 1
ATOM 3547 C CA . HIS B 1 188 ? -13.188 7.434 -6 1 98.69 188 HIS B CA 1
ATOM 3548 C C . HIS B 1 188 ? -14.18 7.836 -7.086 1 98.69 188 HIS B C 1
ATOM 3550 O O . HIS B 1 188 ? -15.375 7.57 -6.969 1 98.69 188 HIS B O 1
ATOM 3556 N N . SER B 1 189 ? -13.727 8.523 -8.086 1 98.25 189 SER B N 1
ATOM 3557 C CA . SER B 1 189 ? -14.586 9.172 -9.078 1 98.25 189 SER B CA 1
ATOM 3558 C C . SER B 1 189 ? -15.375 8.141 -9.875 1 98.25 189 SER B C 1
ATOM 3560 O O . SER B 1 189 ? -16.438 8.453 -10.43 1 98.25 189 SER B O 1
ATOM 3562 N N . ARG B 1 190 ? -14.938 6.875 -9.992 1 98.31 190 ARG B N 1
ATOM 3563 C CA . ARG B 1 190 ? -15.609 5.84 -10.773 1 98.31 190 ARG B CA 1
ATOM 3564 C C . ARG B 1 190 ? -16.531 5 -9.883 1 98.31 190 ARG B C 1
ATOM 3566 O O . ARG B 1 190 ? -17.219 4.102 -10.367 1 98.31 190 ARG B O 1
ATOM 3573 N N . THR B 1 191 ? -16.5 5.266 -8.586 1 98.56 191 THR B N 1
ATOM 3574 C CA . THR B 1 191 ? -17.391 4.555 -7.672 1 98.56 191 THR B CA 1
ATOM 3575 C C . THR B 1 191 ? -18.844 4.832 -8.016 1 98.56 191 THR B C 1
ATOM 3577 O O . THR B 1 191 ? -19.234 5.984 -8.203 1 98.56 191 THR B O 1
ATOM 3580 N N . GLN B 1 192 ? -19.562 3.74 -8.031 1 97 192 GLN B N 1
ATOM 3581 C CA . GLN B 1 192 ? -21 3.867 -8.234 1 97 192 GLN B CA 1
ATOM 3582 C C . GLN B 1 192 ? -21.734 3.953 -6.906 1 97 192 GLN B C 1
ATOM 3584 O O . GLN B 1 192 ? -21.266 3.439 -5.891 1 97 192 GLN B O 1
ATOM 3589 N N . ASN B 1 193 ? -22.781 4.66 -6.754 1 94.94 193 ASN B N 1
ATOM 3590 C CA . ASN B 1 193 ? -23.656 4.746 -5.582 1 94.94 193 ASN B CA 1
ATOM 3591 C C . ASN B 1 193 ? -22.891 5.266 -4.363 1 94.94 193 ASN B C 1
ATOM 3593 O O . ASN B 1 193 ? -22.984 4.699 -3.275 1 94.94 193 ASN B O 1
ATOM 3597 N N . LEU B 1 194 ? -22.062 6.262 -4.551 1 98.44 194 LEU B N 1
ATOM 3598 C CA . LEU B 1 194 ? -21.188 6.824 -3.527 1 98.44 194 LEU B CA 1
ATOM 3599 C C . LEU B 1 194 ? -21.984 7.172 -2.268 1 98.44 194 LEU B C 1
ATOM 3601 O O . LEU B 1 194 ? -21.578 6.816 -1.159 1 98.44 194 LEU B O 1
ATOM 3605 N N . ALA B 1 195 ? -23.156 7.797 -2.43 1 98.44 195 ALA B N 1
ATOM 3606 C CA . ALA B 1 195 ? -23.953 8.227 -1.287 1 98.44 195 ALA B CA 1
ATOM 3607 C C . ALA B 1 195 ? -24.391 7.039 -0.437 1 98.44 195 ALA B C 1
ATOM 3609 O O . ALA B 1 195 ? -24.391 7.113 0.794 1 98.44 195 ALA B O 1
ATOM 3610 N N . GLU B 1 196 ? -24.797 5.98 -1.072 1 98 196 GLU B N 1
ATOM 3611 C CA . GLU B 1 196 ? -25.188 4.77 -0.355 1 98 196 GLU B CA 1
ATOM 3612 C C . GLU B 1 196 ? -24.031 4.234 0.489 1 98 196 GLU B C 1
ATOM 3614 O O . GLU B 1 196 ? -24.234 3.785 1.618 1 98 196 GLU B O 1
ATOM 3619 N N . ILE B 1 197 ? -22.844 4.273 -0.06 1 98.44 197 ILE B N 1
ATOM 3620 C CA . ILE B 1 197 ? -21.656 3.764 0.621 1 98.44 197 ILE B CA 1
ATOM 3621 C C . ILE B 1 197 ? -21.312 4.668 1.802 1 98.44 197 ILE B C 1
ATOM 3623 O O . ILE B 1 197 ? -21.125 4.191 2.922 1 98.44 197 ILE B O 1
ATOM 3627 N N . THR B 1 198 ? -21.297 5.996 1.586 1 98.81 198 THR B N 1
ATOM 3628 C CA . THR B 1 198 ? -20.844 6.926 2.615 1 98.81 198 THR B CA 1
ATOM 3629 C C . THR B 1 198 ? -21.859 7.004 3.752 1 98.81 198 THR B C 1
ATOM 3631 O O . THR B 1 198 ? -21.484 7.246 4.902 1 98.81 198 THR B O 1
ATOM 3634 N N . ARG B 1 199 ? -23.109 6.703 3.537 1 98.31 199 ARG B N 1
ATOM 3635 C CA . ARG B 1 199 ? -24.156 6.734 4.5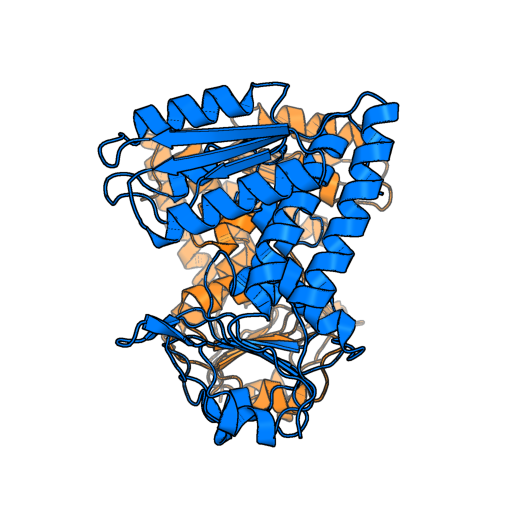51 1 98.31 199 ARG B CA 1
ATOM 3636 C C . ARG B 1 199 ? -23.969 5.613 5.566 1 98.31 199 ARG B C 1
ATOM 3638 O O . ARG B 1 199 ? -24.594 5.621 6.633 1 98.31 199 ARG B O 1
ATOM 3645 N N . LYS B 1 200 ? -23.109 4.754 5.277 1 97.81 200 LYS B N 1
ATOM 3646 C CA . LYS B 1 200 ? -22.859 3.639 6.188 1 97.81 200 LYS B CA 1
ATOM 3647 C C . LYS B 1 200 ? -21.562 3.826 6.941 1 97.81 200 LYS B C 1
ATOM 3649 O O . LYS B 1 200 ? -21.172 2.979 7.754 1 97.81 200 LYS B O 1
ATOM 3654 N N . ALA B 1 201 ? -20.859 4.883 6.715 1 98.81 201 ALA B N 1
ATOM 3655 C CA . ALA B 1 201 ? -19.516 5.102 7.273 1 98.81 201 ALA B CA 1
ATOM 3656 C C . ALA B 1 201 ? -19.609 5.555 8.727 1 98.81 201 ALA B C 1
ATOM 3658 O O . ALA B 1 201 ? -20.234 6.578 9.031 1 98.81 201 ALA B O 1
ATOM 3659 N N . ASP B 1 202 ? -19.016 4.777 9.664 1 98.88 202 ASP B N 1
ATOM 3660 C CA . ASP B 1 202 ? -18.797 5.258 11.023 1 98.88 202 ASP B CA 1
ATOM 3661 C C . ASP B 1 202 ? -17.734 6.352 11.055 1 98.88 202 ASP B C 1
ATOM 3663 O O . ASP B 1 202 ? -17.812 7.289 11.852 1 98.88 202 ASP B O 1
ATOM 3667 N N . ILE B 1 203 ? -16.75 6.188 10.258 1 98.94 203 ILE B N 1
ATOM 3668 C CA . ILE B 1 203 ? -15.688 7.156 10.031 1 98.94 203 ILE B CA 1
ATOM 3669 C C . ILE B 1 203 ? -15.594 7.477 8.547 1 98.94 203 ILE B C 1
ATOM 3671 O O . ILE B 1 203 ? -15.391 6.582 7.719 1 98.94 203 ILE B O 1
ATOM 3675 N N . LEU B 1 204 ? -15.836 8.711 8.211 1 98.94 204 LEU B N 1
ATOM 3676 C CA . LEU B 1 204 ? -15.805 9.18 6.828 1 98.94 204 LEU B CA 1
ATOM 3677 C C . LEU B 1 204 ? -14.656 10.164 6.617 1 98.94 204 LEU B C 1
ATOM 3679 O O . LEU B 1 204 ? -14.617 11.219 7.266 1 98.94 204 LEU B O 1
ATOM 3683 N N . VAL B 1 205 ? -13.688 9.812 5.793 1 98.94 205 VAL B N 1
ATOM 3684 C CA . VAL B 1 205 ? -12.594 10.703 5.418 1 98.94 205 VAL B CA 1
ATOM 3685 C C . VAL B 1 205 ? -12.789 11.188 3.984 1 98.94 205 VAL B C 1
ATOM 3687 O O . VAL B 1 205 ? -12.789 10.383 3.047 1 98.94 205 VAL B O 1
ATOM 3690 N N . ALA B 1 206 ? -12.969 12.469 3.807 1 98.88 206 ALA B N 1
ATOM 3691 C CA . ALA B 1 206 ? -13.172 13.055 2.484 1 98.88 206 ALA B CA 1
ATOM 3692 C C . ALA B 1 206 ? -11.906 13.734 1.982 1 98.88 206 ALA B C 1
ATOM 3694 O O . ALA B 1 206 ? -11.484 14.766 2.521 1 98.88 206 ALA B O 1
ATOM 3695 N N . ALA B 1 207 ? -11.297 13.18 0.991 1 98.19 207 ALA B N 1
ATOM 3696 C CA . ALA B 1 207 ? -10.07 13.688 0.376 1 98.19 207 ALA B CA 1
ATOM 3697 C C . ALA B 1 207 ? -10.219 13.773 -1.141 1 98.19 207 ALA B C 1
ATOM 3699 O O . ALA B 1 207 ? -9.414 13.195 -1.88 1 98.19 207 ALA B O 1
ATOM 3700 N N . VAL B 1 208 ? -11.086 14.57 -1.618 1 96.81 208 VAL B N 1
ATOM 3701 C CA . VAL B 1 208 ? -11.477 14.586 -3.025 1 96.81 208 VAL B CA 1
ATOM 3702 C C . VAL B 1 208 ? -10.961 15.852 -3.695 1 96.81 208 VAL B C 1
ATOM 3704 O O . VAL B 1 208 ? -10.719 15.867 -4.906 1 96.81 208 VAL B O 1
ATOM 3707 N N . GLY B 1 209 ? -10.852 16.953 -3 1 94.88 209 GLY B N 1
ATOM 3708 C CA . GLY B 1 209 ? -10.438 18.234 -3.568 1 94.88 209 GLY B CA 1
ATOM 3709 C C . GLY B 1 209 ? -11.547 18.938 -4.328 1 94.88 209 GLY B C 1
ATOM 3710 O O . GLY B 1 209 ? -11.289 19.578 -5.352 1 94.88 209 GLY B O 1
ATOM 3711 N N . ARG B 1 210 ? -12.82 18.797 -3.908 1 96.69 210 ARG B N 1
ATOM 3712 C CA . ARG B 1 210 ? -13.984 19.453 -4.484 1 96.69 210 ARG B CA 1
ATOM 3713 C C . ARG B 1 210 ? -14.836 20.109 -3.398 1 96.69 210 ARG B C 1
ATOM 3715 O O . ARG B 1 210 ? -15.297 19.438 -2.473 1 96.69 210 ARG B O 1
ATOM 3722 N N . PRO B 1 211 ? -15.047 21.391 -3.527 1 97 211 PRO B N 1
ATOM 3723 C CA . PRO B 1 211 ? -15.766 22.109 -2.475 1 97 211 PRO B CA 1
ATOM 3724 C C . PRO B 1 211 ? -17.172 21.562 -2.236 1 97 211 PRO B C 1
ATOM 3726 O O . PRO B 1 211 ? -17.953 21.438 -3.178 1 97 211 PRO B O 1
ATOM 3729 N N . ASN B 1 212 ? -17.453 21.219 -0.997 1 97.31 212 ASN B N 1
ATOM 3730 C CA . ASN B 1 212 ? -18.781 20.844 -0.526 1 97.31 212 ASN B CA 1
ATOM 3731 C C . ASN B 1 212 ? -19.328 19.641 -1.277 1 97.31 212 ASN B C 1
ATOM 3733 O O . ASN B 1 212 ? -20.531 19.562 -1.542 1 97.31 212 ASN B O 1
ATOM 3737 N N . PHE B 1 213 ? -18.438 18.844 -1.729 1 98.38 213 PHE B N 1
ATOM 3738 C CA . PHE B 1 213 ? -18.781 17.656 -2.49 1 98.38 213 PHE B CA 1
ATOM 3739 C C . PHE B 1 213 ? -19.625 16.703 -1.65 1 98.38 213 PHE B C 1
ATOM 3741 O O . PHE B 1 213 ? -20.609 16.156 -2.133 1 98.38 213 PHE B O 1
ATOM 3748 N N . VAL B 1 214 ? -19.281 16.469 -0.404 1 98.75 214 VAL B N 1
ATOM 3749 C CA . VAL B 1 214 ? -20.016 15.609 0.517 1 98.75 214 VAL B CA 1
ATOM 3750 C C . VAL B 1 214 ? -21.141 16.406 1.182 1 98.75 214 VAL B C 1
ATOM 3752 O O . VAL B 1 214 ? -20.875 17.344 1.938 1 98.75 214 VAL B O 1
ATOM 3755 N N . THR B 1 215 ? -22.344 16 0.932 1 98.5 215 THR B N 1
ATOM 3756 C CA . THR B 1 215 ? -23.516 16.688 1.484 1 98.5 215 THR B CA 1
ATOM 3757 C C . THR B 1 215 ? -24.031 15.961 2.723 1 98.5 215 THR B C 1
ATOM 3759 O O . THR B 1 215 ? -23.594 14.852 3.029 1 98.5 215 THR B O 1
ATOM 3762 N N . GLY B 1 216 ? -24.922 16.625 3.406 1 98.19 216 GLY B N 1
ATOM 3763 C CA . GLY B 1 216 ? -25.422 16.078 4.652 1 98.19 216 GLY B CA 1
ATOM 3764 C C . GLY B 1 216 ? -26.062 14.711 4.484 1 98.19 216 GLY B C 1
ATOM 3765 O O . GLY B 1 216 ? -25.922 13.852 5.359 1 98.19 216 GLY B O 1
ATOM 3766 N N . ASP B 1 217 ? -26.766 14.484 3.432 1 97.81 217 ASP B N 1
ATOM 3767 C CA . ASP B 1 217 ? -27.484 13.234 3.199 1 97.81 217 ASP B CA 1
ATOM 3768 C C . ASP B 1 217 ? -26.516 12.078 2.949 1 97.81 217 ASP B C 1
ATOM 3770 O O . ASP B 1 217 ? -26.922 10.914 2.947 1 97.81 217 ASP B O 1
ATOM 3774 N N . MET B 1 218 ? -25.25 12.383 2.809 1 98.69 218 MET B N 1
ATOM 3775 C CA . MET B 1 218 ? -24.219 11.359 2.582 1 98.69 218 MET B CA 1
ATOM 3776 C C . MET B 1 218 ? -23.578 10.93 3.898 1 98.69 218 MET B C 1
ATOM 3778 O O . MET B 1 218 ? -22.766 10.016 3.922 1 98.69 218 MET B O 1
ATOM 3782 N N . VAL B 1 219 ? -23.969 11.586 4.996 1 98.81 219 VAL B N 1
ATOM 3783 C CA . VAL B 1 219 ? -23.297 11.367 6.27 1 98.81 219 VAL B CA 1
ATOM 3784 C C . VAL B 1 219 ? -24.172 10.539 7.191 1 98.81 219 VAL B C 1
ATOM 3786 O O . VAL B 1 219 ? -25.344 10.875 7.418 1 98.81 219 VAL B O 1
ATOM 3789 N N . LYS B 1 220 ? -23.594 9.484 7.664 1 98.69 220 LYS B N 1
ATOM 3790 C CA . LYS B 1 220 ? -24.266 8.656 8.664 1 98.69 220 LYS B CA 1
ATOM 3791 C C . LYS B 1 220 ? -24.484 9.438 9.961 1 98.69 220 LYS B C 1
ATOM 3793 O O . LYS B 1 220 ? -23.594 10.164 10.414 1 98.69 220 LYS B O 1
ATOM 3798 N N . GLU B 1 221 ? -25.672 9.281 10.57 1 98.44 221 GLU B N 1
ATOM 3799 C CA . GLU B 1 221 ? -25.875 9.859 11.891 1 98.44 221 GLU B CA 1
ATOM 3800 C C . GLU B 1 221 ? -24.844 9.336 12.891 1 98.44 221 GLU B C 1
ATOM 3802 O O . GLU B 1 221 ? -24.656 8.125 13 1 98.44 221 GLU B O 1
ATOM 3807 N N . GLY B 1 222 ? -24.125 10.234 13.562 1 98.56 222 GLY B N 1
ATOM 3808 C CA . GLY B 1 222 ? -23.172 9.844 14.586 1 98.56 222 GLY B CA 1
ATOM 3809 C C . GLY B 1 222 ? -21.781 9.594 14.039 1 98.56 222 GLY B C 1
ATOM 3810 O O . GLY B 1 222 ? -20.875 9.219 14.781 1 98.56 222 GLY B O 1
ATOM 3811 N N . ALA B 1 223 ? -21.547 9.836 12.805 1 98.81 223 ALA B N 1
ATOM 3812 C CA . ALA B 1 223 ? -20.266 9.539 12.164 1 98.81 223 ALA B CA 1
ATOM 3813 C C . ALA B 1 223 ? -19.188 10.523 12.609 1 98.81 223 ALA B C 1
ATOM 3815 O O . ALA B 1 223 ? -19.484 11.648 13.008 1 98.81 223 ALA B O 1
ATOM 3816 N N . VAL B 1 224 ? -17.953 10.039 12.602 1 98.94 224 VAL B N 1
ATOM 3817 C CA . VAL B 1 224 ? -16.797 10.93 12.617 1 98.94 224 VAL B CA 1
ATOM 3818 C C . VAL B 1 224 ? -16.453 11.344 11.188 1 98.94 224 VAL B C 1
ATOM 3820 O O . VAL B 1 224 ? -16.203 10.492 10.328 1 98.94 224 VAL B O 1
ATOM 3823 N N . VAL B 1 225 ? -16.5 12.641 10.938 1 98.94 225 VAL B N 1
ATOM 3824 C CA . VAL B 1 225 ? -16.25 13.133 9.586 1 98.94 225 VAL B CA 1
ATOM 3825 C C . VAL B 1 225 ? -14.953 13.945 9.555 1 98.94 225 VAL B C 1
ATOM 3827 O O . VAL B 1 225 ? -14.82 14.938 10.266 1 98.94 225 VAL B O 1
ATOM 3830 N N . ILE B 1 226 ? -14.016 13.5 8.75 1 98.94 226 ILE B N 1
ATOM 3831 C CA . ILE B 1 226 ? -12.742 14.18 8.555 1 98.94 226 ILE B CA 1
ATOM 3832 C C . ILE B 1 226 ? -12.711 14.82 7.172 1 98.94 226 ILE B C 1
ATOM 3834 O O . ILE B 1 226 ? -12.719 14.117 6.156 1 98.94 226 ILE B O 1
ATOM 3838 N N . ASP B 1 227 ? -12.648 16.094 7.148 1 98.75 227 ASP B N 1
ATOM 3839 C CA . ASP B 1 227 ? -12.594 16.844 5.902 1 98.75 227 ASP B CA 1
ATOM 3840 C C . ASP B 1 227 ? -11.156 17.234 5.555 1 98.75 227 ASP B C 1
ATOM 3842 O O . ASP B 1 227 ? -10.617 18.203 6.098 1 98.75 227 ASP B O 1
ATOM 3846 N N . VAL B 1 228 ? -10.555 16.516 4.613 1 98.25 228 VAL B N 1
ATOM 3847 C CA . VAL B 1 228 ? -9.156 16.688 4.238 1 98.25 228 VAL B CA 1
ATOM 3848 C C . VAL B 1 228 ? -9.031 17.812 3.205 1 98.25 228 VAL B C 1
ATOM 3850 O O . VAL B 1 228 ? -7.996 18.484 3.125 1 98.25 228 VAL B O 1
ATOM 3853 N N . GLY B 1 229 ? -10.094 17.984 2.479 1 95.31 229 GLY B N 1
ATOM 3854 C CA . GLY B 1 229 ? -10.055 18.938 1.387 1 95.31 229 GLY B CA 1
ATOM 3855 C C . GLY B 1 229 ? -9.758 20.359 1.846 1 95.31 229 GLY B C 1
ATOM 3856 O O . GLY B 1 229 ? -10.242 20.797 2.895 1 95.31 229 GLY B O 1
ATOM 3857 N N . MET B 1 230 ? -8.922 21.062 1.086 1 91.12 230 MET B N 1
ATOM 3858 C CA . MET B 1 230 ? -8.648 22.5 1.234 1 91.12 230 MET B CA 1
ATOM 3859 C C . MET B 1 230 ? -8.828 23.219 -0.094 1 91.12 230 MET B C 1
ATOM 3861 O O . MET B 1 230 ? -7.902 23.281 -0.906 1 91.12 230 MET B O 1
ATOM 3865 N N . ASN B 1 231 ? -9.984 23.734 -0.203 1 91.44 231 ASN B N 1
ATOM 3866 C CA . ASN B 1 231 ? -10.344 24.406 -1.441 1 91.44 231 ASN B CA 1
ATOM 3867 C C . ASN B 1 231 ? -10.469 25.922 -1.236 1 91.44 231 ASN B C 1
ATOM 3869 O O . ASN B 1 231 ? -10.852 26.375 -0.157 1 91.44 231 ASN B O 1
ATOM 3873 N N . ARG B 1 232 ? -10.055 26.625 -2.244 1 88.56 232 ARG B N 1
ATOM 3874 C CA . ARG B 1 232 ? -10.25 28.078 -2.217 1 88.56 232 ARG B CA 1
ATOM 3875 C C . ARG B 1 232 ? -11.406 28.484 -3.125 1 88.56 232 ARG B C 1
ATOM 3877 O O . ARG B 1 232 ? -11.383 28.219 -4.328 1 88.56 232 ARG B O 1
ATOM 3884 N N . LEU B 1 233 ? -12.367 29.125 -2.49 1 90.94 233 LEU B N 1
ATOM 3885 C CA . LEU B 1 233 ? -13.523 29.594 -3.246 1 90.94 233 LEU B CA 1
ATOM 3886 C C . LEU B 1 233 ? -13.195 30.875 -4.02 1 90.94 233 LEU B C 1
ATOM 3888 O O . LEU B 1 233 ? -12.117 31.438 -3.848 1 90.94 233 LEU B O 1
ATOM 3892 N N . GLU B 1 234 ? -14.133 31.281 -4.879 1 89.44 234 GLU B N 1
ATOM 3893 C CA . GLU B 1 234 ? -13.93 32.469 -5.695 1 89.44 234 GLU B CA 1
ATOM 3894 C C . GLU B 1 234 ? -13.727 33.719 -4.824 1 89.44 234 GLU B C 1
ATOM 3896 O O . GLU B 1 234 ? -12.969 34.594 -5.184 1 89.44 234 GLU B O 1
ATOM 3901 N N . ASN B 1 235 ? -14.359 33.719 -3.699 1 91.25 235 ASN B N 1
ATOM 3902 C CA . ASN B 1 235 ? -14.281 34.875 -2.811 1 91.25 235 ASN B CA 1
ATOM 3903 C C . ASN B 1 235 ? -13.047 34.812 -1.922 1 91.25 235 ASN B C 1
ATOM 3905 O O . ASN B 1 235 ? -12.867 35.656 -1.037 1 91.25 235 ASN B O 1
ATOM 3909 N N . GLY B 1 236 ? -12.25 33.781 -2.141 1 88 236 GLY B N 1
ATOM 3910 C CA . GLY B 1 236 ? -11 33.656 -1.408 1 88 236 GLY B CA 1
ATOM 3911 C C . GLY B 1 236 ? -11.117 32.844 -0.134 1 88 236 GLY B C 1
ATOM 3912 O O . GLY B 1 236 ? -10.109 32.469 0.469 1 88 236 GLY B O 1
ATOM 3913 N N . LYS B 1 237 ? -12.297 32.625 0.166 1 91.31 237 LYS B N 1
ATOM 3914 C CA . LYS B 1 237 ? -12.508 31.859 1.402 1 91.31 237 LYS B CA 1
ATOM 3915 C C . LYS B 1 237 ? -12.148 30.391 1.224 1 91.31 237 LYS B C 1
ATOM 3917 O O . LYS B 1 237 ? -12.406 29.812 0.167 1 91.31 237 LYS B O 1
ATOM 3922 N N . LEU B 1 238 ? -11.547 29.812 2.311 1 92.62 238 LEU B N 1
ATOM 3923 C CA . LEU B 1 238 ? -11.188 28.391 2.293 1 92.62 238 LEU B CA 1
ATOM 3924 C C . LEU B 1 238 ? -12.383 27.531 2.678 1 92.62 238 LEU B C 1
ATOM 3926 O O . LEU B 1 238 ? -13.172 27.906 3.555 1 92.62 238 LEU B O 1
ATOM 3930 N N . CYS B 1 239 ? -12.57 26.484 1.96 1 95.06 239 CYS B N 1
ATOM 3931 C CA . CYS B 1 239 ? -13.594 25.5 2.301 1 95.06 239 CYS B CA 1
ATOM 3932 C C . CYS B 1 239 ? -13.117 24.094 2.012 1 95.06 239 CYS B C 1
ATOM 3934 O O . CYS B 1 239 ? -12.164 23.891 1.254 1 95.06 239 CYS B O 1
ATOM 3936 N N . GLY B 1 240 ? -13.727 23.125 2.646 1 97.38 240 GLY B N 1
ATOM 3937 C CA . GLY B 1 240 ? -13.328 21.734 2.479 1 97.38 240 GLY B CA 1
ATOM 3938 C C . GLY B 1 240 ? -14.141 21 1.432 1 97.38 240 GLY B C 1
ATOM 3939 O O . GLY B 1 240 ? -14.758 21.625 0.566 1 97.38 240 GLY B O 1
ATOM 3940 N N . ASP B 1 241 ? -14.031 19.703 1.441 1 98.5 241 ASP B N 1
ATOM 3941 C CA . ASP B 1 241 ? -14.789 18.828 0.563 1 98.5 241 ASP B CA 1
ATOM 3942 C C . ASP B 1 241 ? -16.203 18.609 1.086 1 98.5 241 ASP B C 1
ATOM 3944 O O . ASP B 1 241 ? -17.094 18.203 0.335 1 98.5 241 ASP B O 1
ATOM 3948 N N . VAL B 1 242 ? -16.422 18.891 2.395 1 98.69 242 VAL B N 1
ATOM 3949 C CA . VAL B 1 242 ? -17.656 18.547 3.08 1 98.69 242 VAL B CA 1
ATOM 3950 C C . VAL B 1 242 ? -18.484 19.812 3.301 1 98.69 242 VAL B C 1
ATOM 3952 O O . VAL B 1 242 ? -17.953 20.844 3.711 1 98.69 242 VAL B O 1
ATOM 3955 N N . ASN B 1 243 ? -19.766 19.75 2.93 1 98.19 243 ASN B N 1
ATOM 3956 C CA . ASN B 1 243 ? -20.688 20.797 3.373 1 98.19 243 ASN B CA 1
ATOM 3957 C C . ASN B 1 243 ? -20.828 20.812 4.891 1 98.19 243 ASN B C 1
ATOM 3959 O O . ASN B 1 243 ? -21.641 20.078 5.445 1 98.19 243 ASN B O 1
ATOM 3963 N N . PHE B 1 244 ? -20.125 21.703 5.496 1 97.75 244 PHE B N 1
ATOM 3964 C CA . PHE B 1 244 ? -19.953 21.688 6.945 1 97.75 244 PHE B CA 1
ATOM 3965 C C . PHE B 1 244 ? -21.297 21.859 7.645 1 97.75 244 PHE B C 1
ATOM 3967 O O . PHE B 1 244 ? -21.609 21.141 8.586 1 97.75 244 PHE B O 1
ATOM 3974 N N . ALA B 1 245 ? -22.031 22.797 7.199 1 97.38 245 ALA B N 1
ATOM 3975 C CA . ALA B 1 245 ? -23.312 23.125 7.84 1 97.38 245 ALA B CA 1
ATOM 3976 C C . ALA B 1 245 ? -24.25 21.922 7.828 1 97.38 245 ALA B C 1
ATOM 3978 O O . ALA B 1 245 ? -24.859 21.594 8.844 1 97.38 245 ALA B O 1
ATOM 3979 N N . GLU B 1 246 ? -24.344 21.266 6.758 1 98.12 246 GLU B N 1
ATOM 3980 C CA . GLU B 1 246 ? -25.234 20.125 6.629 1 98.12 246 GLU B CA 1
ATOM 3981 C C . GLU B 1 246 ? -24.688 18.906 7.375 1 98.12 246 GLU B C 1
ATOM 3983 O O . GLU B 1 246 ? -25.422 18.234 8.102 1 98.12 246 GLU B O 1
ATOM 3988 N N . ALA B 1 247 ? -23.438 18.641 7.223 1 98.31 247 ALA B N 1
ATOM 3989 C CA . ALA B 1 247 ? -22.812 17.453 7.793 1 98.31 247 ALA B CA 1
ATOM 3990 C C . ALA B 1 247 ? -22.781 17.516 9.312 1 98.31 247 ALA B C 1
ATOM 3992 O O . ALA B 1 247 ? -22.891 16.5 9.992 1 98.31 247 ALA B O 1
ATOM 3993 N N . SER B 1 248 ? -22.625 18.734 9.836 1 98.06 248 SER B N 1
ATOM 3994 C CA . SER B 1 248 ? -22.516 18.906 11.281 1 98.06 248 SER B CA 1
ATOM 3995 C C . SER B 1 248 ? -23.828 18.562 11.977 1 98.06 248 SER B C 1
ATOM 3997 O O . SER B 1 248 ? -23.844 18.328 13.188 1 98.06 248 SER B O 1
ATOM 3999 N N . GLU B 1 249 ? -24.891 18.547 11.227 1 97.81 249 GLU B N 1
ATOM 4000 C CA . GLU B 1 249 ? -26.188 18.188 11.797 1 97.81 249 GLU B CA 1
ATOM 4001 C C . GLU B 1 249 ? -26.312 16.688 11.984 1 97.81 249 GLU B C 1
ATOM 4003 O O . GLU B 1 249 ? -27.203 16.219 12.695 1 97.81 249 GLU B O 1
ATOM 4008 N N . ARG B 1 250 ? -25.469 15.961 11.398 1 98.12 250 ARG B N 1
ATOM 4009 C CA . ARG B 1 250 ? -25.562 14.508 11.43 1 98.12 250 ARG B CA 1
ATOM 4010 C C . ARG B 1 250 ? -24.375 13.898 12.172 1 98.12 250 ARG B C 1
ATOM 4012 O O . ARG B 1 250 ? -24.547 12.961 12.961 1 98.12 250 ARG B O 1
ATOM 4019 N N . ALA B 1 251 ? -23.25 14.398 12.023 1 98.62 251 ALA B N 1
ATOM 4020 C CA . ALA B 1 251 ? -22 13.844 12.539 1 98.62 251 ALA B CA 1
ATOM 4021 C C . ALA B 1 251 ? -21.922 13.992 14.055 1 98.62 251 ALA B C 1
ATOM 4023 O O . ALA B 1 251 ? -22.469 14.938 14.625 1 98.62 251 ALA B O 1
ATOM 4024 N N . SER B 1 252 ? -21.219 13.078 14.703 1 98.75 252 SER B N 1
ATOM 4025 C CA . SER B 1 252 ? -20.875 13.25 16.109 1 98.75 252 SER B CA 1
ATOM 4026 C C . SER B 1 252 ? -19.641 14.148 16.266 1 98.75 252 SER B C 1
ATOM 4028 O O . SER B 1 252 ? -19.578 14.961 17.188 1 98.75 252 SER B O 1
ATOM 4030 N N . TYR B 1 253 ? -18.688 13.914 15.391 1 98.88 253 TYR B N 1
ATOM 4031 C CA . TYR B 1 253 ? -17.469 14.719 15.312 1 98.88 253 TYR B CA 1
ATOM 4032 C C . TYR B 1 253 ? -17.203 15.156 13.875 1 98.88 253 TYR B C 1
ATOM 4034 O O . TYR B 1 253 ? -17.469 14.398 12.938 1 98.88 253 TYR B O 1
ATOM 4042 N N . ILE B 1 254 ? -16.672 16.359 13.734 1 98.81 254 ILE B N 1
ATOM 4043 C CA . ILE B 1 254 ? -16.391 16.844 12.383 1 98.81 254 ILE B CA 1
ATOM 4044 C C . ILE B 1 254 ? -15.219 17.828 12.43 1 98.81 254 ILE B C 1
ATOM 4046 O O . ILE B 1 254 ? -15.117 18.625 13.359 1 98.81 254 ILE B O 1
ATOM 4050 N N . THR B 1 255 ? -14.289 17.719 11.5 1 98.75 255 THR B N 1
ATOM 4051 C CA . THR B 1 255 ? -13.195 18.688 11.398 1 98.75 255 THR B CA 1
ATOM 4052 C C . THR B 1 255 ? -13.641 19.922 10.633 1 98.75 255 THR B C 1
ATOM 4054 O O . THR B 1 255 ? -14.312 19.828 9.609 1 98.75 255 THR B O 1
ATOM 4057 N N . PRO B 1 256 ? -13.234 21.047 11.141 1 97.88 256 PRO B N 1
ATOM 4058 C CA . PRO B 1 256 ? -13.484 22.266 10.375 1 97.88 256 PRO B CA 1
ATOM 4059 C C . PRO B 1 256 ? -12.43 22.516 9.297 1 97.88 256 PRO B C 1
ATOM 4061 O O . PRO B 1 256 ? -11.352 21.906 9.328 1 97.88 256 PRO B O 1
ATOM 4064 N N . VAL B 1 257 ? -12.742 23.344 8.336 1 96.38 257 VAL B N 1
ATOM 4065 C CA . VAL B 1 257 ? -11.797 23.828 7.34 1 96.38 257 VAL B CA 1
ATOM 4066 C C . VAL B 1 257 ? -11.898 25.359 7.234 1 96.38 257 VAL B C 1
ATOM 4068 O O . VAL B 1 257 ? -12.93 25.891 6.816 1 96.38 257 VAL B O 1
ATOM 4071 N N . PRO B 1 258 ? -11 26.031 7.543 1 94.62 258 PRO B N 1
ATOM 4072 C CA . PRO B 1 258 ? -9.688 25.641 8.062 1 94.62 258 PRO B CA 1
ATOM 4073 C C . PRO B 1 258 ? -9.734 25.25 9.539 1 94.62 258 PRO B C 1
ATOM 4075 O O . PRO B 1 258 ? -10.758 25.422 10.195 1 94.62 258 PRO B O 1
ATOM 4078 N N . GLY B 1 259 ? -8.586 24.625 10 1 96.44 259 GLY B N 1
ATOM 4079 C CA . GLY B 1 259 ? -8.414 24.438 11.438 1 96.44 259 GLY B CA 1
ATOM 4080 C C . GLY B 1 259 ? -8.531 22.984 11.867 1 96.44 259 GLY B C 1
ATOM 4081 O O . GLY B 1 259 ? -8.367 22.656 13.039 1 96.44 259 GLY B O 1
ATOM 4082 N N . GLY B 1 260 ? -8.852 22.141 10.93 1 97.12 260 GLY B N 1
ATOM 4083 C CA . GLY B 1 260 ? -8.938 20.719 11.211 1 97.12 260 GLY B CA 1
ATOM 4084 C C . GLY B 1 260 ? -7.676 19.953 10.867 1 97.12 260 GLY B C 1
ATOM 4085 O O . GLY B 1 260 ? -6.762 19.859 11.68 1 97.12 260 GLY B O 1
ATOM 4086 N N . VAL B 1 261 ? -7.57 19.5 9.586 1 97.56 261 VAL B N 1
ATOM 4087 C CA . VAL B 1 261 ? -6.5 18.609 9.156 1 97.56 261 VAL B CA 1
ATOM 4088 C C . VAL B 1 261 ? -5.23 19.406 8.883 1 97.56 261 VAL B C 1
ATOM 4090 O O . VAL B 1 261 ? -4.125 18.969 9.195 1 97.56 261 VAL B O 1
ATOM 4093 N N . GLY B 1 262 ? -5.312 20.578 8.344 1 94.06 262 GLY B N 1
ATOM 4094 C CA . GLY B 1 262 ? -4.199 21.406 7.91 1 94.06 262 GLY B CA 1
ATOM 4095 C C . GLY B 1 262 ? -3.139 21.594 8.977 1 94.06 262 GLY B C 1
ATOM 4096 O O . GLY B 1 262 ? -1.97 21.266 8.758 1 94.06 262 GLY B O 1
ATOM 4097 N N . PRO B 1 263 ? -3.475 22.109 10.102 1 95 263 PRO B N 1
ATOM 4098 C CA . PRO B 1 263 ? -2.508 22.312 11.18 1 95 263 PRO B CA 1
ATOM 4099 C C . PRO B 1 263 ? -1.731 21.047 11.539 1 95 263 PRO B C 1
ATOM 4101 O O . PRO B 1 263 ? -0.553 21.125 11.898 1 95 263 PRO B O 1
ATOM 4104 N N . MET B 1 264 ? -2.334 19.906 11.391 1 97.38 264 MET B N 1
ATOM 4105 C CA . MET B 1 264 ? -1.713 18.641 11.766 1 97.38 264 MET B CA 1
ATOM 4106 C C . MET B 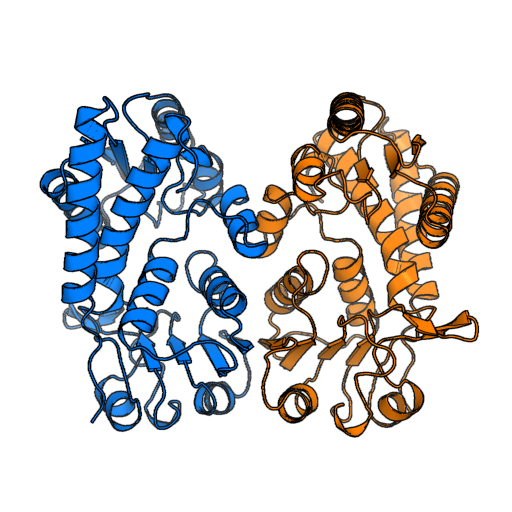1 264 ? -0.569 18.281 10.82 1 97.38 264 MET B C 1
ATOM 4108 O O . MET B 1 264 ? 0.385 17.609 11.211 1 97.38 264 MET B O 1
ATOM 4112 N N . THR B 1 265 ? -0.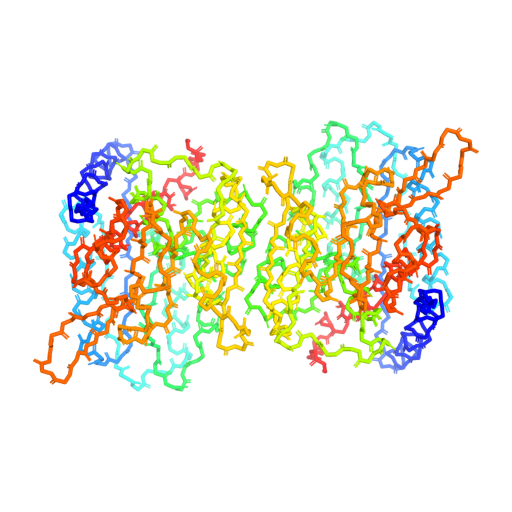692 18.719 9.562 1 94.88 265 THR B N 1
ATOM 4113 C CA . THR B 1 265 ? 0.309 18.391 8.555 1 94.88 265 THR B CA 1
ATOM 4114 C C . THR B 1 265 ? 1.678 18.922 8.953 1 94.88 265 THR B C 1
ATOM 4116 O O . THR B 1 265 ? 2.678 18.203 8.898 1 94.88 265 THR B O 1
ATOM 4119 N N . ILE B 1 266 ? 1.735 20.109 9.438 1 94.12 266 ILE B N 1
ATOM 4120 C CA . ILE B 1 266 ? 2.994 20.734 9.82 1 94.12 266 ILE B CA 1
ATOM 4121 C C . ILE B 1 266 ? 3.545 20.062 11.078 1 94.12 266 ILE B C 1
ATOM 4123 O O . ILE B 1 266 ? 4.734 19.75 11.148 1 94.12 266 ILE B O 1
ATOM 4127 N N . ALA B 1 267 ? 2.674 19.859 12.016 1 97.19 267 ALA B N 1
ATOM 4128 C CA . ALA B 1 267 ? 3.084 19.219 13.258 1 97.19 267 ALA B CA 1
ATOM 4129 C C . ALA B 1 267 ? 3.689 17.844 12.992 1 97.19 267 ALA B C 1
ATOM 4131 O O . ALA B 1 267 ? 4.73 17.5 13.555 1 97.19 267 ALA B O 1
ATOM 4132 N N . THR B 1 268 ? 3.078 17.141 12.125 1 97.81 268 THR B N 1
ATOM 4133 C CA . THR B 1 268 ? 3.531 15.781 11.805 1 97.81 268 THR B CA 1
ATOM 4134 C C . THR B 1 268 ? 4.867 15.82 11.07 1 97.81 268 THR B C 1
ATOM 4136 O O . THR B 1 268 ? 5.73 14.977 11.289 1 97.81 268 THR B O 1
ATOM 4139 N N . LEU B 1 269 ? 4.992 16.797 10.195 1 97.88 269 LEU B N 1
ATOM 4140 C CA . LEU B 1 269 ? 6.266 16.969 9.5 1 97.88 269 LEU B CA 1
ATOM 4141 C C . LEU B 1 269 ? 7.41 17.125 10.492 1 97.88 269 LEU B C 1
ATOM 4143 O O . LEU B 1 269 ? 8.469 16.516 10.328 1 97.88 269 LEU B O 1
ATOM 4147 N N . MET B 1 270 ? 7.219 17.906 11.523 1 98.5 270 MET B N 1
ATOM 4148 C CA . MET B 1 270 ? 8.234 18.125 12.555 1 98.5 270 MET B CA 1
ATOM 4149 C C . MET B 1 270 ? 8.523 16.828 13.305 1 98.5 270 MET B C 1
ATOM 4151 O O . MET B 1 270 ? 9.68 16.484 13.539 1 98.5 270 MET B O 1
ATOM 4155 N N . ARG B 1 271 ? 7.453 16.141 13.633 1 98.38 271 ARG B N 1
ATOM 4156 C CA . ARG B 1 271 ? 7.598 14.852 14.32 1 98.38 271 ARG B CA 1
ATOM 4157 C C . ARG B 1 271 ? 8.414 13.875 13.477 1 98.38 271 ARG B C 1
ATOM 4159 O O . ARG B 1 271 ? 9.297 13.195 14 1 98.38 271 ARG B O 1
ATOM 4166 N N . ASN B 1 272 ? 8.109 13.789 12.188 1 98.44 272 ASN B N 1
ATOM 4167 C CA . ASN B 1 272 ? 8.852 12.922 11.281 1 98.44 272 ASN B CA 1
ATOM 4168 C C . ASN B 1 272 ? 10.32 13.328 11.195 1 98.44 272 ASN B C 1
ATOM 4170 O O . ASN B 1 272 ? 11.203 12.469 11.102 1 98.44 272 ASN B O 1
ATOM 4174 N N . THR B 1 273 ? 10.594 14.625 11.195 1 98.56 273 THR B N 1
ATOM 4175 C CA . THR B 1 273 ? 11.969 15.117 11.148 1 98.56 273 THR B CA 1
ATOM 4176 C C . THR B 1 273 ? 12.75 14.656 12.375 1 98.56 273 THR B C 1
ATOM 4178 O O . THR B 1 273 ? 13.898 14.219 12.258 1 98.56 273 THR B O 1
ATOM 4181 N N . VAL B 1 274 ? 12.125 14.711 13.5 1 98.38 274 VAL B N 1
ATOM 4182 C CA . VAL B 1 274 ? 12.75 14.25 14.734 1 98.38 274 VAL B CA 1
ATOM 4183 C C . VAL B 1 274 ? 13.016 12.75 14.656 1 98.38 274 VAL B C 1
ATOM 4185 O O . VAL B 1 274 ? 14.102 12.289 15 1 98.38 274 VAL B O 1
ATOM 4188 N N . THR B 1 275 ? 12.039 12.008 14.172 1 98.06 275 THR B N 1
ATOM 4189 C CA . THR B 1 275 ? 12.195 10.57 13.984 1 98.06 275 THR B CA 1
ATOM 4190 C C . THR B 1 275 ? 13.367 10.266 13.062 1 98.06 275 THR B C 1
ATOM 4192 O O . THR B 1 275 ? 14.18 9.391 13.352 1 98.06 275 THR B O 1
ATOM 4195 N N . ALA B 1 276 ? 13.422 11 11.992 1 98.31 276 ALA B N 1
ATOM 4196 C CA . ALA B 1 276 ? 14.516 10.82 11.039 1 98.31 276 ALA B CA 1
ATOM 4197 C C . ALA B 1 276 ? 15.867 11.039 11.711 1 98.31 276 ALA B C 1
ATOM 4199 O O . ALA B 1 276 ? 16.797 10.258 11.508 1 98.31 276 ALA B O 1
ATOM 4200 N N . ALA B 1 277 ? 15.953 12.055 12.508 1 98.31 277 ALA B N 1
ATOM 4201 C CA . ALA B 1 277 ? 17.203 12.359 13.203 1 98.31 277 ALA B CA 1
ATOM 4202 C C . ALA B 1 277 ? 17.594 11.227 14.148 1 98.31 277 ALA B C 1
ATOM 4204 O O . ALA B 1 277 ? 18.75 10.82 14.195 1 98.31 277 ALA B O 1
ATOM 4205 N N . LYS B 1 278 ? 16.625 10.734 14.859 1 97.94 278 LYS B N 1
ATOM 4206 C CA . LYS B 1 278 ? 16.875 9.648 15.789 1 97.94 278 LYS B CA 1
ATOM 4207 C C . LYS B 1 278 ? 17.359 8.398 15.062 1 97.94 278 LYS B C 1
ATOM 4209 O O . LYS B 1 278 ? 18.328 7.762 15.484 1 97.94 278 LYS B O 1
ATOM 4214 N N . LEU B 1 279 ? 16.703 8.062 13.992 1 97.06 279 LEU B N 1
ATOM 4215 C CA . LEU B 1 279 ? 17.078 6.887 13.211 1 97.06 279 LEU B CA 1
ATOM 4216 C C . LEU B 1 279 ? 18.5 7.02 12.672 1 97.06 279 LEU B C 1
ATOM 4218 O O . LEU B 1 279 ? 19.266 6.062 12.719 1 97.06 279 LEU B O 1
ATOM 4222 N N . GLN B 1 280 ? 18.812 8.18 12.195 1 97.06 280 GLN B N 1
ATOM 4223 C CA . GLN B 1 280 ? 20.125 8.414 11.602 1 97.06 280 GLN B CA 1
ATOM 4224 C C . GLN B 1 280 ? 21.203 8.422 12.672 1 97.06 280 GLN B C 1
ATOM 4226 O O . GLN B 1 280 ? 22.391 8.219 12.359 1 97.06 280 GLN B O 1
ATOM 4231 N N . ALA B 1 281 ? 20.828 8.641 13.883 1 96.12 281 ALA B N 1
ATOM 4232 C CA . ALA B 1 281 ? 21.766 8.602 15 1 96.12 281 ALA B CA 1
ATOM 4233 C C . ALA B 1 281 ? 21.875 7.188 15.57 1 96.12 281 ALA B C 1
ATOM 4235 O O . ALA B 1 281 ? 22.578 6.961 16.547 1 96.12 281 ALA B O 1
ATOM 4236 N N . GLY B 1 282 ? 21.172 6.176 14.945 1 91 282 GLY B N 1
ATOM 4237 C CA . GLY B 1 282 ? 21.234 4.789 15.375 1 91 282 GLY B CA 1
ATOM 4238 C C . GLY B 1 282 ? 20.281 4.465 16.516 1 91 282 GLY B C 1
ATOM 4239 O O . GLY B 1 282 ? 20.438 3.447 17.188 1 91 282 GLY B O 1
ATOM 4240 N N . ARG B 1 283 ? 19.438 5.355 16.719 1 81.94 283 ARG B N 1
ATOM 4241 C CA . ARG B 1 283 ? 18.453 5.105 17.766 1 81.94 283 ARG B CA 1
ATOM 4242 C C . ARG B 1 283 ? 17.234 4.379 17.219 1 81.94 283 ARG B C 1
ATOM 4244 O O . ARG B 1 283 ? 16.875 4.555 16.062 1 81.94 283 ARG B O 1
ATOM 4251 N N . SER B 1 284 ? 16.891 3.264 17.875 1 68 284 SER B N 1
ATOM 4252 C CA . SER B 1 284 ? 15.719 2.516 17.422 1 68 284 SER B CA 1
ATOM 4253 C C . SER B 1 284 ? 14.43 3.303 17.656 1 68 284 SER B C 1
ATOM 4255 O O . SER B 1 284 ? 14.406 4.23 18.469 1 68 284 SER B O 1
ATOM 4257 N N . LYS B 1 285 ? 13.5 3.061 16.75 1 59.06 285 LYS B N 1
ATOM 4258 C CA . LYS B 1 285 ? 12.164 3.611 16.969 1 59.06 285 LYS B CA 1
ATOM 4259 C C . LYS B 1 285 ? 11.625 3.252 18.344 1 59.06 285 LYS B C 1
ATOM 4261 O O . LYS B 1 285 ? 11.727 2.1 18.766 1 59.06 285 LYS B O 1
ATOM 4266 N N . GLU B 1 286 ? 11.617 4.203 19.391 1 44.69 286 GLU B N 1
ATOM 4267 C CA . GLU B 1 286 ? 11 3.859 20.656 1 44.69 286 GLU B CA 1
ATOM 4268 C C . GLU B 1 286 ? 9.516 3.547 20.5 1 44.69 286 GLU B C 1
ATOM 4270 O O . GLU B 1 286 ? 8.859 4.094 19.609 1 44.69 286 GLU B O 1
#

Organism: NCBI:txid537013

Secondary structure (DSSP, 8-state):
-PEE--HHHHHHHHHHHHHHHHHHHHHTT---EEEEEEES--HHHHHHHHHHHHHHHHHT-EEEEEEE-TT--HHHHHHHHHHHHT-TT--EEEEPSSPPTTS-HHHHHHHS-GGGBTT--SHHHHHHHHHT--S---HHHHHHHHHHHHHT---TT-EEEEE---TTTHHHHHHHHHHTT-EEEEE-TT-SSHHHHHTT-SEEEE-S--TT-B-GGGS-TT-EEEE---EE-TTS-EE-SB-HHHHTTT-SEE--TTTSSHHHHHHHHHHHHHHHHHHHTT----/-PEE--HHHHHHHHHHHHHHHHHHHHHTT---EEEEEEES--HHHHHHHHHHHHHHHHHT-EEEEEEE-TT--HHHHHHHHHHHHT-TT--EEEEPSSPPTTS-HHHHHHHS-GGGBTT--SHHHHHHHHHT--S---HHHHHHHHHHHHHT---TT-EEEEE---TTTHHHHHHHHHHTT-EEEEE-TT-SSHHHHHTT-SEEEE-S--TT-B-GGGS-TT-EEEE---EE-TTS-EE-SB-HHHHTTT-SEE--TTTSSHHHHHHHHHHHHHHHHHHHTT----

Nearest PDB structures (foldseek):
  5o2a-assembly2_C  TM=9.431E-01  e=1.207E-40  Escherichia coli K-12
  1b0a-assembly1_A  TM=9.602E-01  e=5.000E-40  Escherichia coli K-12
  5o22-assembly1_A  TM=9.437E-01  e=3.050E-40  Escherichia coli K-12
  6ape-assembly1_A  TM=9.746E-01  e=3.340E-38  Helicobacter pylori G27
  5o22-assembly1_B  TM=9.517E-01  e=1.947E-39  Escherichia coli K-12

Sequence (572 aa):
MSKIIDGKQISAQVKQAVAEEVAQLKTEGIHPGLAVVLVGDNPASKVYVGSKEKACEQLGIYSEKYLLPGETTEEELLELVEKLNHKPEINGILVQLPLPEQINEETIINAIDPIKDVDAFHPNNVGKIMIGDFDFLPCTPAGIMDLIASTGVSIEGKNCVVIGRSNIVGKPMSMLLLHKNGTVTICHSRTQNLAEITRKADILVAAVGRPNFVTGDMVKEGAVVIDVGMNRLENGKLCGDVNFAEASERASYITPVPGGVGPMTIATLMRNTVTAAKLQAGRSKEMSKIIDGKQISAQVKQAVAEEVAQLKTEGIHPGLAVVLVGDNPASKVYVGSKEKACEQLGIYSEKYLLPGETTEEELLELVEKLNHKPEINGILVQLPLPEQINEETIINAIDPIKDVDAFHPNNVGKIMIGDFDFLPCTPAGIMDLIASTGVSIEGKNCVVIGRSNIVGKPMSMLLLHKNGTVTICHSRTQNLAEITRKADILVAAVGRPNFVTGDMVKEGAVVIDVGMNRLENGKLCGDVNFAEASERASYITPVPGGVGPMTIATLMRNTVTAAKLQAGRSKE

pLDDT: mean 96.42, std 5.41, range [44.38, 98.94]

InterPro domains:
  IPR000672 Tetrahydrofolate dehydrogenase/cyclohydrolase [MF_01576] (2-281)
  IPR000672 Tetrahydrofolate dehydrogenase/cyclohydrolase [PR00085] (32-54)
  IPR000672 Tetrahydrofolate dehydrogenase/cyclohydrolase [PR00085] (73-100)
  IPR000672 Tetrahydrofolate dehydrogenase/cyclohydrolase [PR00085] (108-129)
  IPR000672 Tetrahydrofolate dehydrogenase/cyclohydrolase [PR00085] (153-173)
  IPR000672 Tetrahydrofolate dehydrogenase/cyclohydrolase [PR00085] (202-231)
  IPR000672 Tetrahydrofolate dehydrogenase/cyclohydrolase [PR00085] (237-253)
  IPR000672 Tetrahydrofolate dehydrogenase/cyclohydrolase [PR00085] (254-272)
  IPR020630 Tetrahydrofolate dehydrogenase/cyclohydrolase, catalytic domain [PF00763] (5-119)
  IPR020631 Tetrahydrofolate dehydrogenase/cyclohydrolase, NAD(P)-binding domain [PF02882] (138-280)
  IPR020631 Tetrahydrofolate dehydrogenase/cyclohydrolase, NAD(P)-binding domain [cd01080] (114-278)
  IPR020867 Tetrahydrofolate dehydrogenase/cyclohydrolase, conserved site [PS00767] (258-266)
  IPR036291 NAD(P)-binding domain superfamily [SSF51735] (121-279)
  IPR046346 Aminoacid dehydrogenase-like, N-terminal domain superfamily [SSF53223] (2-119)

Foldseek 3Di:
DAAALFLQVLLVVLLVVLLVLQVVVVVVVFAFEEEEEEEACDPVQVVVVVVLVVSCVVSRHHYHYHYHYLPDAQVNLLVVLLVLQPDLSYLAYHYDDDHRPRHDPLVNLCSHDCLRHQQQLHVVQLVCLQVVNHLHAHQLLVSVVSSVVVVVDQLAPFAEEEEDDDSSHQVSNQSVSVVSHHDYDYHYPPDDPQLVSQLRGLEYEYDHQAFQQAFLSSHHAAHAYEFSHWYADPVRDTGTNHPCVNNSVRYNYYYGPPRGSVSRSSSSSSVSSSSSSCVVVVHDDD/DAAALFLQVLLVVLLVVLLVLQVVVVVVVFAFEEEEEEEACPPVQVVVVVVLVVSCVVSRHHYHYHYHYLPDAQVNLLVVLLVLQPDLSYLAYHYDDDHRPRHDPLVNLCSHDCLRHQQQLHVVQLVCLQVVNHLHAHQLLVSVVSSVVVVVDQLAPFAEEEEDDDSSHQVSNQSVSVVSHHDYDYHYPPDDPQLVSQLRGLEYEYDHQAFQQAFLSSHHAAHAYEFSHWYADPVRDTGTNHPCVNNSVRYNYYYGPPRGRVSRSSSSSSVSSSSSSCVVVVHDDD